Protein 2BJR (pdb70)

B-factor: mean 31.1, std 11.45, range [10.77, 83.29]

Foldseek 3Di:
DAAWDFAKAFFPAADDPAFDDDPPDDFFWWKADDPNRMTWDWGAALQGTWTWAADPQWTATDCVRGPGIITTTHDPDFCVVHLWDKDKDFPQCVVVCCVDWADDDVQKFKAWPQPPPPGIGIYIAGNPPQWTWGHDPTGIDIDHDPSSGGTTIIIDRDDGPQPDDPPVNVPDDDDDDDADFDWDKHKDWFFAFDDPPFDFAWDQNDFWQADPPDGRTWGDKWHHHPNDIWFTWDQDPRTTWTWTADPFWIDGPPSHMMITTGDDDPVRHFKDKGADFLVVQLVCVVQFWHFDWDDDPVAIKFWKWAQDPNITGITIDRSVQAKTWGHDDGTIDIDGDPNRRRMHMIMGGDPPDHYD/DADWDWAKFFAPAADDPAFDDDPPDDFHWWKADDPRDMTFDWGAALQGTWTWAADPFWIDTDCVPRNGIITTTHDDDFCVVHQWDKDWDFPQCPVVLVVDWDDDDVQWFKAWPQPPPPGIGIYIAGNPVQWTWGHDPTGIDIDHDPSSGGTTIITGRDAGDDPDPDDVNVVDDDDAAAFDFDKHKDWFFAFDCPVFAFAWDQNDFWQADPPDGRTWTDKWHHHPRDIWFTWDQDPRTIWTWTADPFFIDGPPSHMMITTGDDDPVRHFKDKGFDQLVVQLPLWDFDWDDDPVAIKGWKFFQDPNTTGITIARSVQQKTWTHDPGTIDIDGDPRSRRMHMTMHGDPPDDYD

InterPro domains:
  IPR021010 Cytosolic motility protein [PF12150] (8-166)
  IPR021010 Cytosolic motility protein [PF12150] (193-361)
  IPR021010 Cytosolic motility protein [PTHR31578] (1-367)

Solvent-accessible surface area: 33177 Å² total

Organism: Ascaris suum (NCBI:txid6253)

Secondary structure (DSSP, 8-state):
-PPPEEEEEETTSPPPSSBPPPTT----EEE--BTTB--EEEEEETTEEEEEEEETTEEE-SHHHH-SEEEEEE--S-HHHHS-EEEEE-GGGTTT---S----BTTEEEEEETT-TTS-EEEEEETTT-EEEEEETTEEEEEEGGGG---EEEEE-SS--TT--SHHHHTSPP---PPB-S-EEEEEETTSBPPSSSEE-BGGGS-----TT--S--EEEE-EETTEE--EEEEETTEEEEEEEETTEEE-SS--EEEEEEEPPTTTBSEEEEE--HHHHTTGGGSSEEE--B--TT--BEEEEEEETTEEEEEEEETTTTEEEEEETTEEEEEEGGGGTT--EEEEEPTT----/-PPPEEEEEETTSPPPSSBPPPTT----EEE--BTTB--EEEEEETTEEEEEEEETTEEE-SHHHH-SEEEEEE--S-HHHHS-EEEEE-GGGTTT---S----BTTEEEEEETT-TTS-EEEEEETTTTEEEEEETTEEEEE-GGGG---EEEEE-SS--TT--SHHHHTSPP---B-SPEEEEEETTSBP-TTS-B-BGGGS-----TTS-S--EEEE-EETTEE--EEEEETTEEEEEEEETTEEE-SS--EEEEEEPPPTTTBSEEEEE--HHHHT---EEP-B--TT--BEEEEEEETTEEEEEEEETTTTEEEEEETTEEEEEEGGGGGG--EEEEEPTT----

Structure (mmCIF, N/CA/C/O backbone):
data_2BJR
#
_entry.id   2BJR
#
_cell.length_a   87.513
_cell.length_b   52.954
_cell.length_c   95.542
_cell.angle_alpha   90.00
_cell.angle_beta   99.17
_cell.angle_gamma   90.00
#
_symmetry.space_group_name_H-M   'P 1 21 1'
#
loop_
_entity.id
_entity.type
_entity.pdbx_description
1 polymer MFP2B
2 non-polymer 'ZINC ION'
3 non-polymer 'SULFATE ION'
4 water water
#
loop_
_atom_site.group_PDB
_atom_site.id
_atom_site.type_symbol
_atom_site.label_atom_id
_atom_site.label_alt_id
_atom_site.label_comp_id
_atom_site.label_asym_id
_atom_site.label_entity_id
_atom_site.label_seq_id
_atom_site.pdbx_PDB_ins_code
_atom_site.Cartn_x
_atom_site.Cartn_y
_atom_site.Cartn_z
_atom_site.occupancy
_atom_site.B_iso_or_equiv
_atom_site.auth_seq_id
_atom_site.auth_comp_id
_atom_site.auth_asym_id
_atom_site.auth_atom_id
_atom_site.pdbx_PDB_model_num
ATOM 1 N N . ALA A 1 6 ? 2.223 50.762 39.201 1.00 39.07 6 ALA A N 1
ATOM 2 C CA . ALA A 1 6 ? 2.638 49.310 39.143 1.00 38.80 6 ALA A CA 1
ATOM 3 C C . ALA A 1 6 ? 1.637 48.432 38.366 1.00 37.95 6 ALA A C 1
ATOM 4 O O . ALA A 1 6 ? 0.436 48.530 38.593 1.00 38.16 6 ALA A O 1
ATOM 6 N N . LYS A 1 7 ? 2.129 47.624 37.423 1.00 37.45 7 LYS A N 1
ATOM 7 C CA . LYS A 1 7 ? 1.299 46.630 36.752 1.00 37.03 7 LYS A CA 1
ATOM 8 C C . LYS A 1 7 ? 0.868 45.582 37.772 1.00 35.14 7 LYS A C 1
ATOM 9 O O . LYS A 1 7 ? 1.457 45.445 38.844 1.00 34.56 7 LYS A O 1
ATOM 15 N N . GLU A 1 8 ? -0.186 44.867 37.440 1.00 33.17 8 GLU A N 1
ATOM 16 C CA . GLU A 1 8 ? -0.645 43.761 38.271 1.00 31.92 8 GLU A CA 1
ATOM 17 C C . GLU A 1 8 ? 0.244 42.571 37.973 1.00 28.48 8 GLU A C 1
ATOM 18 O O . GLU A 1 8 ? 0.819 42.468 36.887 1.00 26.73 8 GLU A O 1
ATOM 24 N N . ASP A 1 9 ? 0.245 41.609 38.888 1.00 25.77 9 ASP A N 1
ATOM 25 C CA . ASP A 1 9 ? 0.947 40.366 38.643 1.00 24.24 9 ASP A CA 1
ATOM 26 C C . ASP A 1 9 ? 0.455 39.672 37.405 1.00 23.60 9 ASP A C 1
ATOM 27 O O . ASP A 1 9 ? -0.743 39.679 37.098 1.00 24.31 9 ASP A O 1
ATOM 32 N N . THR A 1 10 ? 1.350 39.039 36.678 1.00 22.90 10 THR A N 1
ATOM 33 C CA . THR A 1 10 ? 0.972 38.225 35.549 1.00 23.21 10 THR A CA 1
ATOM 34 C C . THR A 1 10 ? 1.025 36.766 35.923 1.00 23.66 10 THR A C 1
ATOM 35 O O . THR A 1 10 ? 2.098 36.230 36.267 1.00 22.28 10 THR A O 1
ATOM 39 N N . TRP A 1 11 ? -0.127 36.134 35.782 1.00 21.46 11 TRP A N 1
ATOM 40 C CA . TRP A 1 11 ? -0.277 34.701 35.926 1.00 21.46 11 TRP A CA 1
ATOM 41 C C . TRP A 1 11 ? -0.429 34.161 34.529 1.00 21.82 11 TRP A C 1
ATOM 42 O O . TRP A 1 11 ? -1.505 34.236 33.902 1.00 23.52 11 TRP A O 1
ATOM 53 N N . ALA A 1 12 ? 0.663 33.628 34.008 1.00 21.09 12 ALA A N 1
ATOM 54 C CA . ALA A 1 12 ? 0.731 33.215 32.635 1.00 20.76 12 ALA A CA 1
ATOM 55 C C . ALA A 1 12 ? 0.069 31.908 32.353 1.00 21.63 12 ALA A C 1
ATOM 56 O O . ALA A 1 12 ? -0.004 31.031 33.200 1.00 20.67 12 ALA A O 1
ATOM 58 N N . PHE A 1 13 ? -0.353 31.752 31.110 1.00 21.93 13 PHE A N 1
ATOM 59 C CA . PHE A 1 13 ? -1.059 30.590 30.597 1.00 23.47 13 PHE A CA 1
ATOM 60 C C . PHE A 1 13 ? -0.189 29.371 30.707 1.00 23.99 13 PHE A C 1
ATOM 61 O O . PHE A 1 13 ? 0.956 29.341 30.186 1.00 25.35 13 PHE A O 1
ATOM 69 N N . GLY A 1 14 ? -0.739 28.330 31.314 1.00 23.51 14 GLY A N 1
ATOM 70 C CA . GLY A 1 14 ? 0.045 27.147 31.661 1.00 24.81 14 GLY A CA 1
ATOM 71 C C . GLY A 1 14 ? -0.597 25.843 31.296 1.00 23.95 14 GLY A C 1
ATOM 72 O O . GLY A 1 14 ? -1.122 25.164 32.147 1.00 24.32 14 GLY A O 1
ATOM 73 N N . PRO A 1 15 ? -0.610 25.491 30.032 1.00 25.00 15 PRO A N 1
ATOM 74 C CA . PRO A 1 15 ? -1.259 24.250 29.637 1.00 24.11 15 PRO A CA 1
ATOM 75 C C . PRO A 1 15 ? -0.488 23.044 30.194 1.00 24.02 15 PRO A C 1
ATOM 76 O O . PRO A 1 15 ? 0.729 22.900 29.974 1.00 20.99 15 PRO A O 1
ATOM 80 N N . ILE A 1 16 ? -1.192 22.242 30.994 1.00 22.97 16 ILE A N 1
ATOM 81 C CA . ILE A 1 16 ? -0.589 21.032 31.573 1.00 23.57 16 ILE A CA 1
ATOM 82 C C . ILE A 1 16 ? -0.127 20.117 30.484 1.00 23.25 16 ILE A C 1
ATOM 83 O O . ILE A 1 16 ? -0.809 19.923 29.473 1.00 23.06 16 ILE A O 1
ATOM 88 N N . GLY A 1 17 ? 1.082 19.586 30.616 1.00 21.42 17 GLY A N 1
ATOM 89 C CA . GLY A 1 17 ? 1.631 18.730 29.594 1.00 21.06 17 GLY A CA 1
ATOM 90 C C . GLY A 1 17 ? 2.284 19.430 28.399 1.00 20.17 17 GLY A C 1
ATOM 91 O O . GLY A 1 17 ? 2.695 18.777 27.487 1.00 20.31 17 GLY A O 1
ATOM 92 N N . SER A 1 18 ? 2.366 20.748 28.429 1.00 20.30 18 SER A N 1
ATOM 93 C CA . SER A 1 18 ? 3.099 21.532 27.451 1.00 20.51 18 SER A CA 1
ATOM 94 C C . SER A 1 18 ? 4.239 22.315 28.162 1.00 19.32 18 SER A C 1
ATOM 95 O O . SER A 1 18 ? 4.257 22.437 29.366 1.00 17.31 18 SER A O 1
ATOM 98 N N . PRO A 1 19 ? 5.194 22.832 27.419 1.00 21.36 19 PRO A N 1
ATOM 99 C CA . PRO A 1 19 ? 6.277 23.612 28.047 1.00 20.55 19 PRO A CA 1
ATOM 100 C C . PRO A 1 19 ? 5.836 24.829 28.800 1.00 21.18 19 PRO A C 1
ATOM 101 O O . PRO A 1 19 ? 4.742 25.370 28.579 1.00 19.90 19 PRO A O 1
ATOM 105 N N . PHE A 1 20 ? 6.689 25.271 29.743 1.00 19.82 20 PHE A N 1
ATOM 106 C CA . PHE A 1 20 ? 6.394 26.421 30.546 1.00 19.28 20 PHE A CA 1
ATOM 107 C C . PHE A 1 20 ? 6.321 27.670 29.722 1.00 20.69 20 PHE A C 1
ATOM 108 O O . PHE A 1 20 ? 6.997 27.784 28.711 1.00 20.71 20 PHE A O 1
ATOM 116 N N . PRO A 1 21 ? 5.525 28.624 30.189 1.00 20.10 21 PRO A N 1
ATOM 117 C CA . PRO A 1 21 ? 5.540 29.975 29.614 1.00 20.62 21 PRO A CA 1
ATOM 118 C C . PRO A 1 21 ? 6.880 30.686 29.862 1.00 20.50 21 PRO A C 1
ATOM 119 O O . PRO A 1 21 ? 7.695 30.247 30.692 1.00 18.31 21 PRO A O 1
ATOM 123 N N . ASP A 1 22 ? 7.074 31.813 29.183 1.00 20.01 22 ASP A N 1
ATOM 124 C CA . ASP A 1 22 ? 8.262 32.618 29.423 1.00 21.01 22 ASP A CA 1
ATOM 125 C C . ASP A 1 22 ? 8.406 33.045 30.846 1.00 19.80 22 ASP A C 1
ATOM 126 O O . ASP A 1 22 ? 7.430 33.366 31.536 1.00 19.52 22 ASP A O 1
ATOM 131 N N . ASN A 1 23 ? 9.649 33.089 31.290 1.00 19.81 23 ASN A N 1
ATOM 132 C CA . ASN A 1 23 ? 9.987 33.687 32.575 1.00 19.81 23 ASN A CA 1
ATOM 133 C C . ASN A 1 23 ? 9.150 33.291 33.824 1.00 20.00 23 ASN A C 1
ATOM 134 O O . ASN A 1 23 ? 8.686 34.146 34.576 1.00 19.62 23 ASN A O 1
ATOM 139 N N . PRO A 1 24 ? 9.000 32.002 34.073 1.00 18.68 24 PRO A N 1
ATOM 14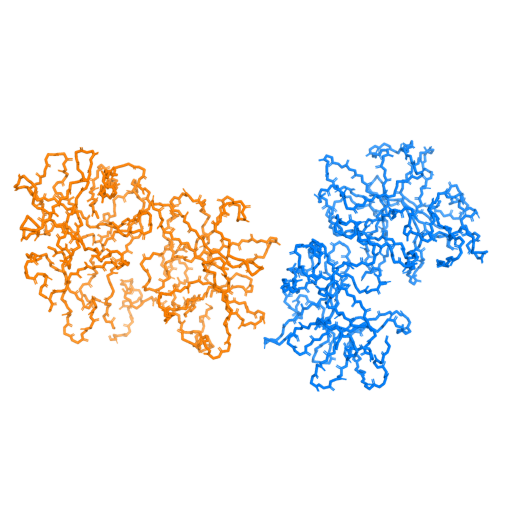0 C CA . PRO A 1 24 ? 8.213 31.560 35.233 1.00 19.37 24 PRO A CA 1
ATOM 141 C C . PRO A 1 24 ? 8.944 31.844 36.555 1.00 19.71 24 PRO A C 1
ATOM 142 O O . PRO A 1 24 ? 10.193 31.929 36.568 1.00 20.97 24 PRO A O 1
ATOM 146 N N . VAL A 1 25 ? 8.222 32.056 37.638 1.00 17.62 25 VAL A N 1
ATOM 147 C CA . VAL A 1 25 ? 8.852 32.418 38.879 1.00 17.44 25 VAL A CA 1
ATOM 148 C C . VAL A 1 25 ? 9.071 31.139 39.687 1.00 17.02 25 VAL A C 1
ATOM 149 O O . VAL A 1 25 ? 8.118 30.424 40.005 1.00 16.23 25 VAL A O 1
ATOM 153 N N . LYS A 1 26 ? 10.336 30.850 40.007 1.00 15.63 26 LYS A N 1
ATOM 154 C CA . LYS A 1 26 ? 10.653 29.723 40.898 1.00 16.55 26 LYS A CA 1
ATOM 155 C C . LYS A 1 26 ? 10.392 29.963 42.350 1.00 15.32 26 LYS A C 1
ATOM 156 O O . LYS A 1 26 ? 10.556 31.063 42.834 1.00 15.45 26 LYS A O 1
ATOM 162 N N . ALA A 1 27 ? 9.965 28.932 43.088 1.00 15.63 27 ALA A N 1
ATOM 163 C CA . ALA A 1 27 ? 10.063 28.975 44.545 1.00 14.96 27 ALA A CA 1
ATOM 164 C C . ALA A 1 27 ? 11.510 29.227 44.940 1.00 16.82 27 ALA A C 1
ATOM 165 O O . ALA A 1 27 ? 12.397 28.594 44.383 1.00 15.49 27 ALA A O 1
ATOM 167 N N . LEU A 1 28 ? 11.732 30.172 45.880 1.00 16.27 28 LEU A N 1
ATOM 168 C CA . LEU A 1 28 ? 13.108 30.671 46.146 1.00 17.74 28 LEU A CA 1
ATOM 169 C C . LEU A 1 28 ? 14.009 29.527 46.493 1.00 17.06 28 LEU A C 1
ATOM 170 O O . LEU A 1 28 ? 13.694 28.757 47.385 1.00 16.81 28 LEU A O 1
ATOM 175 N N . GLY A 1 29 ? 15.137 29.427 45.824 1.00 18.12 29 GLY A N 1
ATOM 176 C CA . GLY A 1 29 ? 16.122 28.413 46.177 1.00 19.15 29 GLY A CA 1
ATOM 177 C C . GLY A 1 29 ? 15.871 27.017 45.635 1.00 19.18 29 GLY A C 1
ATOM 178 O O . GLY A 1 29 ? 16.716 26.111 45.827 1.00 21.35 29 GLY A O 1
ATOM 179 N N . GLN A 1 30 ? 14.769 26.803 44.920 1.00 17.23 30 GLN A N 1
ATOM 180 C CA . GLN A 1 30 ? 14.404 25.460 44.504 1.00 16.32 30 GLN A CA 1
ATOM 181 C C . GLN A 1 30 ? 14.735 25.238 43.048 1.00 16.26 30 GLN A C 1
ATOM 182 O O . GLN A 1 30 ? 14.553 26.132 42.218 1.00 15.70 30 GLN A O 1
ATOM 188 N N . GLN A 1 31 ? 15.169 24.020 42.719 1.00 15.48 31 GLN A N 1
ATOM 189 C CA . GLN A 1 31 ? 15.647 23.741 41.374 1.00 16.05 31 GLN A CA 1
ATOM 190 C C . GLN A 1 31 ? 14.536 23.606 40.352 1.00 16.17 31 GLN A C 1
ATOM 191 O O . GLN A 1 31 ? 14.710 23.997 39.210 1.00 16.15 31 GLN A O 1
ATOM 197 N N . ASN A 1 32 ? 13.390 23.037 40.772 1.00 15.52 32 ASN A N 1
ATOM 198 C CA . ASN A 1 32 ? 12.378 22.635 39.825 1.00 14.67 32 ASN A CA 1
ATOM 199 C C . ASN A 1 32 ? 11.014 22.716 40.450 1.00 14.18 32 ASN A C 1
ATOM 200 O O . ASN A 1 32 ? 10.303 21.714 40.549 1.00 14.03 32 ASN A O 1
ATOM 213 N N . TYR A 1 34 ? 7.855 25.789 40.762 1.00 14.08 34 TYR A N 1
ATOM 214 C CA . TYR A 1 34 ? 7.407 27.094 40.286 1.00 13.13 34 TYR A CA 1
ATOM 215 C C . TYR A 1 34 ? 6.043 27.437 40.901 1.00 13.92 34 TYR A C 1
ATOM 216 O O . TYR A 1 34 ? 5.241 26.548 41.155 1.00 15.04 34 TYR A O 1
ATOM 225 N N . VAL A 1 35 ? 5.809 28.735 41.083 1.00 14.50 35 VAL A N 1
ATOM 226 C CA . VAL A 1 35 ? 4.598 29.247 41.693 1.00 15.00 35 VAL A CA 1
ATOM 227 C C . VAL A 1 35 ? 3.451 29.094 40.695 1.00 15.78 35 VAL A C 1
ATOM 228 O O . VAL A 1 35 ? 3.493 29.640 39.569 1.00 16.15 35 VAL A O 1
ATOM 232 N N . ALA A 1 36 ? 2.387 28.423 41.138 1.00 16.28 36 ALA A N 1
ATOM 233 C CA . ALA A 1 36 ? 1.262 28.083 40.279 1.00 15.61 36 ALA A CA 1
ATOM 234 C C . ALA A 1 36 ? -0.057 28.401 40.922 1.00 15.29 36 ALA A C 1
ATOM 235 O O . ALA A 1 36 ? -0.170 28.581 42.134 1.00 15.90 36 ALA A O 1
ATOM 237 N N . LEU A 1 37 ? -1.040 28.526 40.053 1.00 16.49 37 LEU A N 1
ATOM 238 C CA . LEU A 1 37 ? -2.390 28.993 40.421 1.00 16.66 37 LEU A CA 1
ATOM 239 C C . LEU A 1 37 ? -3.465 28.214 39.672 1.00 16.79 37 LEU A C 1
ATOM 240 O O . LEU A 1 37 ? -3.378 27.968 38.466 1.00 16.36 37 LEU A O 1
ATOM 245 N N . TRP A 1 38 ? -4.525 27.860 40.397 1.00 18.71 38 TRP A N 1
ATOM 246 C CA . TRP A 1 38 ? -5.680 27.165 39.810 1.00 19.64 38 TRP A CA 1
ATOM 247 C C . TRP A 1 38 ? -6.957 27.720 40.445 1.00 19.52 38 TRP A C 1
ATOM 248 O O . TRP A 1 38 ? -6.917 28.394 41.482 1.00 18.65 38 TRP A O 1
ATOM 259 N N . TYR A 1 39 ? -8.070 27.457 39.776 1.00 20.09 39 TYR A N 1
ATOM 260 C CA . TYR A 1 39 ? -9.381 27.938 40.232 1.00 21.46 39 TYR A CA 1
ATOM 261 C C . TYR A 1 39 ? -10.349 26.789 40.238 1.00 22.03 39 TYR A C 1
ATOM 262 O O . TYR A 1 39 ? -10.318 25.931 39.352 1.00 22.74 39 TYR A O 1
ATOM 271 N N . LYS A 1 40 ? -11.194 26.761 41.246 1.00 24.15 40 LYS A N 1
ATOM 272 C CA . LYS A 1 40 ? -12.295 25.829 41.295 1.00 25.40 40 LYS A CA 1
ATOM 273 C C . LYS A 1 40 ? -13.530 26.644 41.647 1.00 25.53 40 LYS A C 1
ATOM 274 O O . LYS A 1 40 ? -13.561 27.254 42.701 1.00 24.35 40 LYS A O 1
ATOM 280 N N . ASN A 1 41 ? -14.501 26.689 40.727 1.00 27.31 41 ASN A N 1
ATOM 281 C CA . ASN A 1 41 ? -15.767 27.399 40.946 1.00 27.88 41 ASN A CA 1
ATOM 282 C C . ASN A 1 41 ? -15.506 28.877 41.309 1.00 27.27 41 ASN A C 1
ATOM 283 O O . ASN A 1 41 ? -16.059 29.379 42.252 1.00 27.44 41 ASN A O 1
ATOM 288 N N . GLY A 1 42 ? -14.608 29.541 40.577 1.00 26.34 42 GLY A N 1
ATOM 289 C CA . GLY A 1 42 ? -14.269 30.937 40.793 1.00 25.33 42 GLY A CA 1
ATOM 290 C C . GLY A 1 42 ? -13.360 31.209 41.978 1.00 24.86 42 GLY A C 1
ATOM 291 O O . GLY A 1 42 ? -13.055 32.373 42.236 1.00 25.04 42 GLY A O 1
ATOM 292 N N . ARG A 1 43 ? -12.936 30.184 42.729 1.00 22.72 43 ARG A N 1
ATOM 293 C CA . ARG A 1 43 ? -12.131 30.425 43.918 1.00 23.05 43 ARG A CA 1
ATOM 294 C C . ARG A 1 43 ? -10.648 30.068 43.598 1.00 21.03 43 ARG A C 1
ATOM 295 O O . ARG A 1 43 ? -10.366 28.950 43.195 1.00 20.64 43 ARG A O 1
ATOM 303 N N . PRO A 1 44 ? -9.740 31.018 43.769 1.00 19.32 44 PRO A N 1
ATOM 304 C CA . PRO A 1 44 ? -8.317 30.788 43.475 1.00 19.17 44 PRO A CA 1
ATOM 305 C C . PRO A 1 44 ? -7.657 29.988 44.591 1.00 17.93 44 PRO A C 1
ATOM 306 O O . PRO A 1 44 ? -7.937 30.190 45.776 1.00 18.13 44 PRO A O 1
ATOM 318 N N . HIS A 1 46 ? -3.404 28.597 45.372 1.00 16.86 46 HIS A N 1
ATOM 319 C CA . HIS A 1 46 ? -2.034 28.425 44.869 1.00 15.94 46 HIS A CA 1
ATOM 320 C C . HIS A 1 46 ? -1.497 27.011 45.106 1.00 16.72 46 HIS A C 1
ATOM 321 O O . HIS A 1 46 ? -2.004 26.292 45.977 1.00 16.63 46 HIS A O 1
ATOM 328 N N . GLY A 1 47 ? -0.480 26.638 44.325 1.00 15.14 47 GLY A N 1
ATOM 329 C CA . GLY A 1 47 ? 0.105 25.321 44.332 1.00 15.70 47 GLY A CA 1
ATOM 330 C C . GLY A 1 47 ? 1.448 25.446 43.636 1.00 15.54 47 GLY A C 1
ATOM 331 O O . GLY A 1 47 ? 2.056 26.542 43.602 1.00 15.39 47 GLY A O 1
ATOM 332 N N . ARG A 1 48 ? 1.879 24.348 43.056 1.00 15.92 48 ARG A N 1
ATOM 333 C CA . ARG A 1 48 ? 3.200 24.248 42.505 1.00 17.40 48 ARG A CA 1
ATOM 334 C C . ARG A 1 48 ? 3.205 23.519 41.185 1.00 17.45 48 ARG A C 1
ATOM 335 O O . ARG A 1 48 ? 2.413 22.592 40.951 1.00 17.75 48 ARG A O 1
ATOM 343 N N . ALA A 1 49 ? 4.106 23.939 40.299 1.00 16.85 49 ALA A N 1
ATOM 344 C CA . ALA A 1 49 ? 4.351 23.278 39.061 1.00 16.28 49 ALA A CA 1
ATOM 345 C C . ALA A 1 49 ? 5.825 22.883 38.989 1.00 17.15 49 ALA A C 1
ATOM 346 O O . ALA A 1 49 ? 6.660 23.431 39.748 1.00 16.85 49 ALA A O 1
ATOM 348 N N . TRP A 1 50 ? 6.114 21.922 38.126 1.00 15.89 50 TRP A N 1
ATOM 349 C CA . TRP A 1 50 ? 7.496 21.463 37.902 1.00 16.01 50 TRP A CA 1
ATOM 350 C C . TRP A 1 50 ? 7.656 20.898 36.527 1.00 15.74 50 TRP A C 1
ATOM 351 O O . TRP A 1 50 ? 6.682 20.602 35.841 1.00 15.86 50 TRP A O 1
ATOM 362 N N . ASN A 1 51 ? 8.902 20.845 36.079 1.00 14.47 51 ASN A N 1
ATOM 363 C CA . ASN A 1 51 ? 9.265 20.285 34.821 1.00 15.02 51 ASN A CA 1
ATOM 364 C C . ASN A 1 51 ? 9.426 18.757 34.898 1.00 15.20 51 ASN A C 1
ATOM 365 O O . ASN A 1 51 ? 10.217 18.259 35.704 1.00 14.57 51 ASN A O 1
ATOM 370 N N . ASN A 1 52 ? 8.694 18.040 34.055 1.00 16.25 52 ASN A N 1
ATOM 371 C CA . ASN A 1 52 ? 8.974 16.614 33.774 1.00 18.23 52 ASN A CA 1
ATOM 372 C C . ASN A 1 52 ? 8.968 16.382 32.272 1.00 18.50 52 ASN A C 1
ATOM 373 O O . ASN A 1 52 ? 7.973 16.614 31.585 1.00 18.48 52 ASN A O 1
ATOM 378 N N . GLY A 1 53 ? 10.101 15.982 31.731 1.00 18.49 53 GLY A N 1
ATOM 379 C CA . GLY A 1 53 ? 10.238 15.804 30.299 1.00 19.35 53 GLY A CA 1
ATOM 380 C C . GLY A 1 53 ? 10.051 17.049 29.463 1.00 19.49 53 GLY A C 1
ATOM 381 O O . GLY A 1 53 ? 9.639 16.959 28.308 1.00 18.40 53 GLY A O 1
ATOM 382 N N . GLY A 1 54 ? 10.286 18.235 30.033 1.00 18.81 54 GLY A N 1
ATOM 383 C CA . GLY A 1 54 ? 10.136 19.455 29.286 1.00 18.66 54 GLY A CA 1
ATOM 384 C C . GLY A 1 54 ? 8.782 20.122 29.334 1.00 18.19 54 GLY A C 1
ATOM 385 O O . GLY A 1 54 ? 8.609 21.183 28.733 1.00 17.48 54 GLY A O 1
ATOM 386 N N . VAL A 1 55 ? 7.859 19.545 30.088 1.00 18.06 55 VAL A N 1
ATOM 387 C CA . VAL A 1 55 ? 6.505 20.081 30.207 1.00 17.91 55 VAL A CA 1
ATOM 388 C C . VAL A 1 55 ? 6.024 20.193 31.624 1.00 17.39 55 VAL A C 1
ATOM 389 O O . VAL A 1 55 ? 6.613 19.618 32.547 1.00 16.19 55 VAL A O 1
ATOM 393 N N . ILE A 1 56 ? 4.943 20.963 31.791 1.00 18.01 56 ILE A N 1
ATOM 394 C CA . ILE A 1 56 ? 4.340 21.260 33.078 1.00 18.37 56 ILE A CA 1
ATOM 395 C C . ILE A 1 56 ? 3.655 20.026 33.677 1.00 19.76 56 ILE A C 1
ATOM 396 O O . ILE A 1 56 ? 2.797 19.390 33.034 1.00 19.10 56 ILE A O 1
ATOM 401 N N . GLU A 1 57 ? 4.032 19.710 34.917 1.00 18.44 57 GLU A N 1
ATOM 402 C CA . GLU A 1 57 ? 3.224 18.912 35.826 1.00 17.64 57 GLU A CA 1
ATOM 403 C C . GLU A 1 57 ? 2.944 19.823 37.000 1.00 19.01 57 GLU A C 1
ATOM 404 O O . GLU A 1 57 ? 3.617 20.851 37.190 1.00 17.21 57 GLU A O 1
ATOM 410 N N . CYS A 1 58 ? 1.918 19.530 37.785 1.00 17.95 58 CYS A N 1
ATOM 411 C CA . CYS A 1 58 ? 1.554 20.390 38.873 1.00 17.83 58 CYS A CA 1
ATOM 412 C C . CYS A 1 58 ? 0.746 19.663 39.950 1.00 18.04 58 CYS A C 1
ATOM 413 O O . CYS A 1 58 ? 0.277 18.536 39.747 1.00 18.51 58 CYS A O 1
ATOM 416 N N . SER A 1 59 ? 0.635 20.308 41.096 1.00 18.58 59 SER A N 1
ATOM 417 C CA . SER A 1 59 ? -0.012 19.772 42.291 1.00 17.93 59 SER A CA 1
ATOM 418 C C . SER A 1 59 ? -0.696 20.858 43.084 1.00 17.76 59 SER A C 1
ATOM 419 O O . SER A 1 59 ? -0.087 21.893 43.385 1.00 16.97 59 SER A O 1
ATOM 422 N N . PHE A 1 60 ? -1.972 20.642 43.440 1.00 17.16 60 PHE A N 1
ATOM 423 C CA . PHE A 1 60 ? -2.748 21.593 44.217 1.00 18.12 60 PHE A CA 1
ATOM 424 C C . PHE A 1 60 ? -3.512 20.794 45.297 1.00 17.69 60 PHE A C 1
ATOM 425 O O . PHE A 1 60 ? -3.917 19.668 45.026 1.00 17.71 60 PHE A O 1
ATOM 433 N N . PRO A 1 61 ? -3.643 21.346 46.489 1.00 19.70 61 PRO A N 1
ATOM 434 C CA . PRO A 1 61 ? -4.470 20.770 47.544 1.00 20.54 61 PRO A CA 1
ATOM 435 C C . PRO A 1 61 ? -5.934 21.217 47.461 1.00 21.92 61 PRO A C 1
ATOM 436 O O . PRO A 1 61 ? -6.249 22.396 47.469 1.00 23.11 61 PRO A O 1
ATOM 440 N N . TYR A 1 62 ? -6.820 20.258 47.359 1.00 23.90 62 TYR A N 1
ATOM 441 C CA . TYR A 1 62 ? -8.259 20.538 47.293 1.00 24.18 62 TYR A CA 1
ATOM 442 C C . TYR A 1 62 ? -9.051 19.321 47.755 1.00 25.35 62 TYR A C 1
ATOM 443 O O . TYR A 1 62 ? -8.729 18.214 47.361 1.00 25.24 62 TYR A O 1
ATOM 452 N N . ASN A 1 63 ? -10.156 19.544 48.475 1.00 26.74 63 ASN A N 1
ATOM 453 C CA . ASN A 1 63 ? -11.042 18.435 48.885 1.00 27.29 63 ASN A CA 1
ATOM 454 C C . ASN A 1 63 ? -10.140 17.413 49.606 1.00 28.47 63 ASN A C 1
ATOM 455 O O . ASN A 1 63 ? -10.290 16.187 49.382 1.00 27.85 63 ASN A O 1
ATOM 460 N N . LYS A 1 64 ? -9.201 17.925 50.437 1.00 27.54 64 LYS A N 1
ATOM 461 C CA . LYS A 1 64 ? -8.232 17.104 51.160 1.00 27.75 64 LYS A CA 1
ATOM 462 C C . LYS A 1 64 ? -7.464 16.074 50.271 1.00 26.37 64 LYS A C 1
ATOM 463 O O . LYS A 1 64 ? -6.980 15.054 50.747 1.00 26.24 64 LYS A O 1
ATOM 469 N N . SER A 1 65 ? -7.327 16.364 48.994 1.00 23.75 65 SER A N 1
ATOM 470 C CA . SER A 1 65 ? -6.677 15.455 48.086 1.00 23.47 65 SER A CA 1
ATOM 471 C C . SER A 1 65 ? -5.621 16.217 47.339 1.00 21.43 65 SER A C 1
ATOM 472 O O . SER A 1 65 ? -5.666 17.445 47.280 1.00 20.48 65 SER A O 1
ATOM 475 N N . GLU A 1 66 ? -4.674 15.495 46.776 1.00 21.09 66 GLU A N 1
ATOM 476 C CA . GLU A 1 66 ? -3.724 16.123 45.873 1.00 21.07 66 GLU A CA 1
ATOM 477 C C . GLU A 1 66 ? -4.249 16.022 44.450 1.00 20.32 66 GLU A C 1
ATOM 478 O O . GLU A 1 66 ? -4.469 14.916 43.936 1.00 21.27 66 GLU A O 1
ATOM 484 N N . LEU A 1 67 ? -4.482 17.151 43.798 1.00 19.15 67 LEU A N 1
ATOM 485 C CA . LEU A 1 67 ? -4.935 17.143 42.411 1.00 20.80 67 LEU A CA 1
ATOM 486 C C . LEU A 1 67 ? -3.750 17.452 41.508 1.00 21.76 67 LEU A C 1
ATOM 487 O O . LEU A 1 67 ? -3.083 18.487 41.682 1.00 20.95 67 LEU A O 1
ATOM 492 N N . THR A 1 68 ? -3.511 16.580 40.550 1.00 22.03 68 THR A N 1
ATOM 493 C CA . THR A 1 68 ? -2.388 16.690 39.638 1.00 23.80 68 THR A CA 1
ATOM 494 C C . THR A 1 68 ? -2.798 16.481 38.221 1.00 26.83 68 THR A C 1
ATOM 495 O O . THR A 1 68 ? -2.150 16.981 37.322 1.00 27.15 68 THR A O 1
ATOM 499 N N . GLY A 1 69 ? -3.825 15.684 37.975 1.00 29.20 69 GLY A N 1
ATOM 500 C CA . GLY A 1 69 ? -4.159 15.438 36.574 1.00 33.18 69 GLY A CA 1
ATOM 501 C C . GLY A 1 69 ? -4.763 16.613 35.788 1.00 35.07 69 GLY A C 1
ATOM 502 O O . GLY A 1 69 ? -5.454 17.446 36.351 1.00 35.84 69 GLY A O 1
ATOM 503 N N . VAL A 1 70 ? -4.542 16.641 34.474 1.00 37.41 70 VAL A N 1
ATOM 504 C CA . VAL A 1 70 ? -5.520 17.241 33.544 1.00 39.00 70 VAL A CA 1
ATOM 505 C C . VAL A 1 70 ? -6.942 16.774 33.881 1.00 40.26 70 VAL A C 1
ATOM 506 O O . VAL A 1 70 ? -7.870 17.547 33.824 1.00 40.83 70 VAL A O 1
ATOM 510 N N . LYS A 1 71 ? -7.128 15.520 34.271 1.00 42.10 71 LYS A N 1
ATOM 511 C CA . LYS A 1 71 ? -8.477 15.096 34.694 1.00 43.30 71 LYS A CA 1
ATOM 512 C C . LYS A 1 71 ? -8.957 15.672 36.048 1.00 42.79 71 LYS A C 1
ATOM 513 O O . LYS A 1 71 ? -10.143 15.965 36.212 1.00 44.00 71 LYS A O 1
ATOM 519 N N . ASP A 1 72 ? -8.042 15.851 37.005 1.00 40.55 72 ASP A N 1
ATOM 520 C CA . ASP A 1 72 ? -8.367 16.591 38.216 1.00 37.99 72 ASP A CA 1
ATOM 521 C C . ASP A 1 72 ? -8.579 18.095 37.907 1.00 34.92 72 ASP A C 1
ATOM 522 O O . ASP A 1 72 ? -9.531 18.720 38.358 1.00 33.93 72 ASP A O 1
ATOM 527 N N . LEU A 1 73 ? -7.682 18.673 37.117 1.00 31.71 73 LEU A N 1
ATOM 528 C CA . LEU A 1 73 ? -7.534 20.141 37.078 1.00 28.85 73 LEU A CA 1
ATOM 529 C C . LEU A 1 73 ? -8.100 20.804 35.837 1.00 28.06 73 LEU A C 1
ATOM 530 O O . LEU A 1 73 ? -8.242 22.030 35.773 1.00 27.67 73 LEU A O 1
ATOM 535 N N . GLY A 1 74 ? -8.412 20.010 34.833 1.00 28.73 74 GLY A N 1
ATOM 536 C CA . GLY A 1 74 ? -8.681 20.554 33.528 1.00 29.66 74 GLY A CA 1
ATOM 537 C C . GLY A 1 74 ? -7.376 20.762 32.800 1.00 29.97 74 GLY A C 1
ATOM 538 O O . GLY A 1 74 ? -6.296 20.421 33.313 1.00 30.36 74 GLY A O 1
ATOM 539 N N . GLY A 1 75 ? -7.458 21.330 31.608 1.00 29.84 75 GLY A N 1
ATOM 540 C CA . GLY A 1 75 ? -6.309 21.348 30.712 1.00 29.81 75 GLY A CA 1
ATOM 541 C C . GLY A 1 75 ? -5.209 22.363 31.048 1.00 29.75 75 GLY A C 1
ATOM 542 O O . GLY A 1 75 ? -4.093 22.217 30.541 1.00 30.54 75 GLY A O 1
ATOM 543 N N . GLN A 1 76 ? -5.528 23.370 31.863 1.00 28.64 76 GLN A N 1
ATOM 544 C CA . GLN A 1 76 ? -4.601 24.465 32.119 1.00 29.00 76 GLN A CA 1
ATOM 545 C C . GLN A 1 76 ? -4.664 25.046 33.532 1.00 26.23 76 GLN A C 1
ATOM 546 O O . GLN A 1 76 ? -5.730 25.092 34.207 1.00 25.56 76 GLN A O 1
ATOM 552 N N . ILE A 1 77 ? -3.467 25.455 33.985 1.00 23.02 77 ILE A N 1
ATOM 553 C CA . ILE A 1 77 ? -3.289 26.227 35.181 1.00 21.33 77 ILE A CA 1
ATOM 554 C C . ILE A 1 77 ? -2.597 27.517 34.793 1.00 20.53 77 ILE A C 1
ATOM 555 O O . ILE A 1 77 ? -2.411 27.780 33.606 1.00 21.12 77 ILE A O 1
ATOM 560 N N . GLN A 1 78 ? -2.256 28.316 35.777 1.00 18.67 78 GLN A N 1
ATOM 561 C CA . GLN A 1 78 ? -1.420 29.500 35.528 1.00 19.36 78 GLN A CA 1
ATOM 562 C C . GLN A 1 78 ? -0.122 29.391 36.323 1.00 18.99 78 GLN A C 1
ATOM 563 O O . GLN A 1 78 ? -0.136 28.804 37.418 1.00 18.22 78 GLN A O 1
ATOM 569 N N . VAL A 1 79 ? 0.951 29.937 35.744 1.00 17.36 79 VAL A N 1
ATOM 570 C CA . VAL A 1 79 ? 2.283 30.006 36.378 1.00 17.93 79 VAL A CA 1
ATOM 571 C C . VAL A 1 79 ? 2.690 31.446 36.488 1.00 17.16 79 VAL A C 1
ATOM 572 O O . VAL A 1 79 ? 2.550 32.256 35.524 1.00 18.77 79 VAL A O 1
ATOM 576 N N . LEU A 1 80 ? 3.055 31.834 37.685 1.00 16.86 80 LEU A N 1
ATOM 577 C CA . LEU A 1 80 ? 3.502 33.195 37.926 1.00 17.72 80 LEU A CA 1
ATOM 578 C C . LEU A 1 80 ? 4.663 33.515 36.983 1.00 17.90 80 LEU A C 1
ATOM 579 O O . LEU A 1 80 ? 5.567 32.686 36.776 1.00 16.70 80 LEU A O 1
ATOM 584 N N . GLN A 1 81 ? 4.594 34.710 36.389 1.00 18.91 81 GLN A N 1
ATOM 585 C CA . GLN A 1 81 ? 5.577 35.159 35.403 1.00 19.27 81 GLN A CA 1
ATOM 586 C C . GLN A 1 81 ? 6.149 36.472 35.837 1.00 19.77 81 GLN A C 1
ATOM 587 O O . GLN A 1 81 ? 5.468 37.327 36.354 1.00 20.44 81 GLN A O 1
ATOM 593 N N . TYR A 1 82 ? 7.461 36.635 35.616 1.00 21.23 82 TYR A N 1
ATOM 594 C CA . TYR A 1 82 ? 8.108 37.893 35.842 1.00 22.58 82 TYR A CA 1
ATOM 595 C C . TYR A 1 82 ? 8.989 38.161 34.601 1.00 24.02 82 TYR A C 1
ATOM 596 O O . TYR A 1 82 ? 10.147 37.761 34.551 1.00 22.65 82 TYR A O 1
ATOM 605 N N . LYS A 1 83 ? 8.364 38.791 33.590 1.00 25.44 83 LYS A N 1
ATOM 606 C CA . LYS A 1 83 ? 8.948 39.083 32.282 1.00 27.52 83 LYS A CA 1
ATOM 607 C C . LYS A 1 83 ? 9.148 40.593 32.248 1.00 29.10 83 LYS A C 1
ATOM 608 O O . LYS A 1 83 ? 8.182 41.343 32.326 1.00 30.42 83 LYS A O 1
ATOM 614 N N . GLY A 1 84 ? 10.386 41.032 32.099 1.00 30.70 84 GLY A N 1
ATOM 615 C CA . GLY A 1 84 ? 10.710 42.441 32.107 1.00 31.42 84 GLY A CA 1
ATOM 616 C C . GLY A 1 84 ? 11.386 42.732 33.420 1.00 32.09 84 GLY A C 1
ATOM 617 O O . GLY A 1 84 ? 11.905 41.820 34.070 1.00 32.67 84 GLY A O 1
ATOM 618 N N . ASN A 1 85 ? 11.419 44.000 33.800 1.00 32.14 85 ASN A N 1
ATOM 619 C CA . ASN A 1 85 ? 12.008 44.390 35.062 1.00 32.77 85 ASN A CA 1
ATOM 620 C C . ASN A 1 85 ? 11.239 45.529 35.701 1.00 32.65 85 ASN A C 1
ATOM 621 O O . ASN A 1 85 ? 10.187 45.956 35.191 1.00 33.58 85 ASN A O 1
ATOM 626 N N . HIS A 1 86 ? 11.724 46.009 36.832 1.00 33.17 86 HIS A N 1
ATOM 627 C CA . HIS A 1 86 ? 10.959 46.986 37.592 1.00 34.02 86 HIS A CA 1
ATOM 628 C C . HIS A 1 86 ? 10.717 48.322 36.851 1.00 35.37 86 HIS A C 1
ATOM 629 O O . HIS A 1 86 ? 9.797 49.035 37.187 1.00 35.60 86 HIS A O 1
ATOM 636 N N . LEU A 1 87 ? 11.531 48.647 35.853 1.00 37.16 87 LEU A N 1
ATOM 637 C CA . LEU A 1 87 ? 11.291 49.861 35.064 1.00 38.60 87 LEU A CA 1
ATOM 638 C C . LEU A 1 87 ? 9.992 49.797 34.266 1.00 38.98 87 LEU A C 1
ATOM 639 O O . LEU A 1 87 ? 9.267 50.783 34.219 1.00 40.61 87 LEU A O 1
ATOM 644 N N . SER A 1 88 ? 9.728 48.658 33.625 1.00 38.35 88 SER A N 1
ATOM 645 C CA . SER A 1 88 ? 8.496 48.462 32.841 1.00 38.41 88 SER A CA 1
ATOM 646 C C . SER A 1 88 ? 7.323 47.941 33.672 1.00 37.88 88 SER A C 1
ATOM 647 O O . SER A 1 88 ? 6.162 48.165 33.297 1.00 40.01 88 SER A O 1
ATOM 650 N N . LEU A 1 89 ? 7.603 47.284 34.801 1.00 35.24 89 LEU A N 1
ATOM 651 C CA . LEU A 1 89 ? 6.549 46.660 35.614 1.00 33.88 89 LEU A CA 1
ATOM 652 C C . LEU A 1 89 ? 6.124 47.452 36.851 1.00 31.41 89 LEU A C 1
ATOM 653 O O . LEU A 1 89 ? 4.974 47.369 37.299 1.00 31.60 89 LEU A O 1
ATOM 658 N N . GLY A 1 90 ? 7.034 48.206 37.431 1.00 28.86 90 GLY A N 1
ATOM 659 C CA . GLY A 1 90 ? 6.725 48.923 38.662 1.00 27.21 90 GLY A CA 1
ATOM 660 C C . GLY A 1 90 ? 6.900 48.127 39.943 1.00 25.96 90 GLY A C 1
ATOM 661 O O . GLY A 1 90 ? 6.649 48.630 41.035 1.00 26.70 90 GLY A O 1
ATOM 662 N N . TYR A 1 91 ? 7.374 46.883 39.818 1.00 25.02 91 TYR A N 1
ATOM 663 C CA . TYR A 1 91 ? 7.579 46.035 40.995 1.00 24.36 91 TYR A CA 1
ATOM 664 C C . TYR A 1 91 ? 8.639 44.988 40.714 1.00 22.66 91 TYR A C 1
ATOM 665 O O . TYR A 1 91 ? 8.980 44.691 39.559 1.00 24.05 91 TYR A O 1
ATOM 674 N N . TRP A 1 92 ? 9.157 44.439 41.791 1.00 22.84 92 TRP A N 1
ATOM 675 C CA . TRP A 1 92 ? 9.948 43.190 41.747 1.00 22.25 92 TRP A CA 1
ATOM 676 C C . TRP A 1 92 ? 9.550 42.353 42.957 1.00 21.32 92 TRP A C 1
ATOM 677 O O . TRP A 1 92 ? 9.000 42.860 43.938 1.00 20.83 92 TRP A O 1
ATOM 688 N N . TYR A 1 93 ? 9.765 41.046 42.847 1.00 20.94 93 TYR A N 1
ATOM 689 C CA . TYR A 1 93 ? 9.355 40.111 43.894 1.00 20.15 93 TYR A CA 1
ATOM 690 C C . TYR A 1 93 ? 10.479 39.848 44.882 1.00 20.90 93 TYR A C 1
ATOM 691 O O . TYR A 1 93 ? 11.654 39.670 44.505 1.00 18.30 93 TYR A O 1
ATOM 700 N N . ASN A 1 94 ? 10.128 39.895 46.147 1.00 20.90 94 ASN A N 1
ATOM 701 C CA . ASN A 1 94 ? 11.054 39.644 47.239 1.00 21.70 94 ASN A CA 1
ATOM 702 C C . ASN A 1 94 ? 10.427 38.629 48.184 1.00 21.95 94 ASN A C 1
ATOM 703 O O . ASN A 1 94 ? 9.309 38.832 48.656 1.00 21.82 94 ASN A O 1
ATOM 708 N N . TRP A 1 95 ? 11.131 37.542 48.478 1.00 20.41 95 TRP A N 1
ATOM 709 C CA . TRP A 1 95 ? 10.589 36.526 49.383 1.00 20.59 95 TRP A CA 1
ATOM 710 C C . TRP A 1 95 ? 10.902 36.899 50.804 1.00 20.82 95 TRP A C 1
ATOM 711 O O . TRP A 1 95 ? 12.053 37.093 51.142 1.00 22.24 95 TRP A O 1
ATOM 722 N N . ILE A 1 96 ? 9.893 37.007 51.666 1.00 19.77 96 ILE A N 1
ATOM 723 C CA . ILE A 1 96 ? 10.083 37.370 53.056 1.00 21.04 96 ILE A CA 1
ATOM 724 C C . ILE A 1 96 ? 9.553 36.299 53.981 1.00 22.42 96 ILE A C 1
ATOM 725 O O . ILE A 1 96 ? 8.719 35.490 53.585 1.00 20.74 96 ILE A O 1
ATOM 730 N N . LYS A 1 97 ? 9.975 36.337 55.242 1.00 22.86 97 LYS A N 1
ATOM 731 C CA . LYS A 1 97 ? 9.416 35.449 56.238 1.00 23.79 97 LYS A CA 1
ATOM 732 C C . LYS A 1 97 ? 7.984 35.862 56.507 1.00 23.73 97 LYS A C 1
ATOM 733 O O . LYS A 1 97 ? 7.663 37.049 56.579 1.00 23.26 97 LYS A O 1
ATOM 739 N N . TYR A 1 98 ? 7.141 34.864 56.697 1.00 23.70 98 TYR A N 1
ATOM 740 C CA . TYR A 1 98 ? 5.736 35.090 56.942 1.00 24.23 98 TYR A CA 1
ATOM 741 C C . TYR A 1 98 ? 5.593 35.993 58.190 1.00 25.75 98 TYR A C 1
ATOM 742 O O . TYR A 1 98 ? 4.749 36.883 58.219 1.00 25.13 98 TYR A O 1
ATOM 751 N N . SER A 1 99 ? 6.465 35.812 59.176 1.00 26.97 99 SER A N 1
ATOM 752 C CA . SER A 1 99 ? 6.375 36.603 60.402 1.00 28.69 99 SER A CA 1
ATOM 753 C C . SER A 1 99 ? 6.676 38.079 60.166 1.00 29.51 99 SER A C 1
ATOM 754 O O . SER A 1 99 ? 6.277 38.905 60.981 1.00 31.21 99 SER A O 1
ATOM 757 N N . ASP A 1 100 ? 7.344 38.406 59.061 1.00 29.06 100 ASP A N 1
ATOM 758 C CA . ASP A 1 100 ? 7.738 39.786 58.745 1.00 30.02 100 ASP A CA 1
ATOM 759 C C . ASP A 1 100 ? 6.748 40.533 57.871 1.00 29.22 100 ASP A C 1
ATOM 760 O O . ASP A 1 100 ? 7.055 41.666 57.431 1.00 30.40 100 ASP A O 1
ATOM 765 N N . ARG A 1 101 ? 5.580 39.948 57.589 1.00 28.38 101 ARG A N 1
ATOM 766 C CA . ARG A 1 101 ? 4.689 40.531 56.583 1.00 27.93 101 ARG A CA 1
ATOM 767 C C . ARG A 1 101 ? 4.143 41.905 57.015 1.00 28.13 101 ARG A C 1
ATOM 768 O O . ARG A 1 101 ? 4.035 42.809 56.188 1.00 27.13 101 ARG A O 1
ATOM 776 N N . PHE A 1 102 ? 3.865 42.077 58.306 1.00 29.60 102 PHE A N 1
ATOM 777 C CA . PHE A 1 102 ? 3.281 43.346 58.799 1.00 31.14 102 PHE A CA 1
ATOM 778 C C . PHE A 1 102 ? 4.281 44.480 58.694 1.00 32.05 102 PHE A C 1
ATOM 779 O O . PHE A 1 102 ? 3.958 45.518 58.158 1.00 32.13 102 PHE A O 1
ATOM 787 N N . ASP A 1 103 ? 5.516 44.249 59.129 1.00 33.03 103 ASP A N 1
ATOM 788 C CA . ASP A 1 103 ? 6.593 45.235 58.984 1.00 33.64 103 ASP A CA 1
ATOM 789 C C . ASP A 1 103 ? 6.826 45.616 57.529 1.00 33.39 103 ASP A C 1
ATOM 790 O O . ASP A 1 103 ? 6.987 46.787 57.169 1.00 32.58 103 ASP A O 1
ATOM 795 N N . LYS A 1 104 ? 6.785 44.612 56.680 1.00 31.91 104 LYS A N 1
ATOM 796 C CA . LYS A 1 104 ? 7.007 44.808 55.277 1.00 32.80 104 LYS A CA 1
ATOM 797 C C . LYS A 1 104 ? 5.866 45.591 54.639 1.00 32.09 104 LYS A C 1
ATOM 798 O O . LYS A 1 104 ? 6.085 46.493 53.844 1.00 32.28 104 LYS A O 1
ATOM 812 N N . ASP A 1 106 ? 3.970 47.721 56.176 1.00 33.44 106 ASP A N 1
ATOM 813 C CA . ASP A 1 106 ? 4.089 49.068 56.732 1.00 35.66 106 ASP A CA 1
ATOM 814 C C . ASP A 1 106 ? 5.201 49.914 56.096 1.00 35.89 106 ASP A C 1
ATOM 815 O O . ASP A 1 106 ? 5.178 51.134 56.220 1.00 36.75 106 ASP A O 1
ATOM 820 N N . LYS A 1 107 ? 6.163 49.270 55.436 1.00 35.64 107 LYS A N 1
ATOM 821 C CA . LYS A 1 107 ? 7.230 49.947 54.710 1.00 35.06 107 LYS A CA 1
ATOM 822 C C . LYS A 1 107 ? 6.835 50.103 53.259 1.00 33.89 107 LYS A C 1
ATOM 823 O O . LYS A 1 107 ? 7.599 50.619 52.438 1.00 31.99 107 LYS A O 1
ATOM 829 N N . GLY A 1 108 ? 5.629 49.645 52.922 1.00 32.54 108 GLY A N 1
ATOM 830 C CA . GLY A 1 108 ? 5.086 49.905 51.608 1.00 31.93 108 GLY A CA 1
ATOM 831 C C . GLY A 1 108 ? 5.071 48.776 50.629 1.00 31.19 108 GLY A C 1
ATOM 832 O O . GLY A 1 108 ? 4.699 48.965 49.480 1.00 31.75 108 GLY A O 1
ATOM 833 N N . ALA A 1 109 ? 5.463 47.581 51.046 1.00 31.12 109 ALA A N 1
ATOM 834 C CA . ALA A 1 109 ? 5.342 46.434 50.151 1.00 29.78 109 ALA A CA 1
ATOM 835 C C . ALA A 1 109 ? 3.864 45.965 50.042 1.00 29.67 109 ALA A C 1
ATOM 836 O O . ALA A 1 109 ? 3.089 46.182 50.964 1.00 30.72 109 ALA A O 1
ATOM 838 N N . GLU A 1 110 ? 3.482 45.408 48.902 1.00 28.50 110 GLU A N 1
ATOM 839 C CA . GLU A 1 110 ? 2.175 44.720 48.709 1.00 28.59 110 GLU A CA 1
ATOM 840 C C . GLU A 1 110 ? 2.387 43.223 48.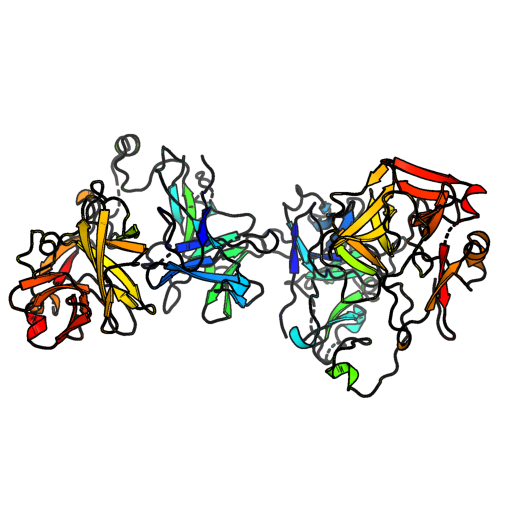672 1.00 27.78 110 GLU A C 1
ATOM 841 O O . GLU A 1 110 ? 3.257 42.774 47.948 1.00 28.88 110 GLU A O 1
ATOM 855 N N . LEU A 1 112 ? 1.853 39.517 47.540 1.00 21.41 112 LEU A N 1
ATOM 856 C CA . LEU A 1 112 ? 1.271 38.848 46.427 1.00 20.67 112 LEU A CA 1
ATOM 857 C C . LEU A 1 112 ? 0.084 38.019 46.926 1.00 20.95 112 LEU A C 1
ATOM 858 O O . LEU A 1 112 ? 0.171 37.297 47.921 1.00 20.30 112 LEU A O 1
ATOM 863 N N . ARG A 1 113 ? -1.025 38.142 46.214 1.00 21.00 113 ARG A N 1
ATOM 864 C CA . ARG A 1 113 ? -2.217 37.357 46.557 1.00 22.20 113 ARG A CA 1
ATOM 865 C C . ARG A 1 113 ? -3.149 37.254 45.368 1.00 21.23 113 ARG A C 1
ATOM 866 O O . ARG A 1 113 ? -3.085 38.087 44.447 1.00 20.66 113 ARG A O 1
ATOM 874 N N . CYS A 1 114 ? -3.994 36.230 45.388 1.00 21.00 114 CYS A N 1
ATOM 875 C CA . CYS A 1 114 ? -5.164 36.120 44.493 1.00 21.87 114 CYS A CA 1
ATOM 876 C C . CYS A 1 114 ? -6.349 35.839 45.368 1.00 22.46 114 CYS A C 1
ATOM 877 O O . CYS A 1 114 ? -6.447 34.795 45.986 1.00 19.89 114 CYS A O 1
ATOM 880 N N . GLY A 1 115 ? -7.210 36.827 45.525 1.00 23.46 115 GLY A N 1
ATOM 881 C CA . GLY A 1 115 ? -8.325 36.683 46.447 1.00 24.02 115 GLY A CA 1
ATOM 882 C C . GLY A 1 115 ? -7.800 36.425 47.841 1.00 23.05 115 GLY A C 1
ATOM 883 O O . GLY A 1 115 ? -6.925 37.131 48.352 1.00 24.65 115 GLY A O 1
ATOM 884 N N . ASP A 1 116 ? -8.242 35.362 48.458 1.00 22.72 116 ASP A N 1
ATOM 885 C CA . ASP A 1 116 ? -7.787 35.088 49.812 1.00 22.82 116 ASP A CA 1
ATOM 886 C C . ASP A 1 116 ? -6.586 34.109 49.851 1.00 22.28 116 ASP A C 1
ATOM 887 O O . ASP A 1 116 ? -6.157 33.751 50.914 1.00 24.09 116 ASP A O 1
ATOM 892 N N . SER A 1 117 ? -6.054 33.729 48.700 1.00 20.57 117 SER A N 1
ATOM 893 C CA . SER A 1 117 ? -4.987 32.730 48.662 1.00 18.83 117 SER A CA 1
ATOM 894 C C . SER A 1 117 ? -3.671 33.442 48.393 1.00 18.44 117 SER A C 1
ATOM 895 O O . SER A 1 117 ? -3.593 34.342 47.534 1.00 17.19 117 SER A O 1
ATOM 898 N N . PHE A 1 118 ? -2.634 33.031 49.113 1.00 17.98 118 PHE A N 1
ATOM 899 C CA . PHE A 1 118 ? -1.297 33.430 48.723 1.00 19.06 118 PHE A CA 1
ATOM 900 C C . PHE A 1 118 ? -0.307 32.283 48.789 1.00 18.53 118 PHE A C 1
ATOM 901 O O . PHE A 1 118 ? -0.426 31.406 49.655 1.00 18.65 118 PHE A O 1
ATOM 909 N N . PRO A 1 119 ? 0.641 32.272 47.878 1.00 18.04 119 PRO A N 1
ATOM 910 C CA . PRO A 1 119 ? 1.690 31.243 47.936 1.00 18.13 119 PRO A CA 1
ATOM 911 C C . PRO A 1 119 ? 2.470 31.273 49.230 1.00 17.26 119 PRO A C 1
ATOM 912 O O . PRO A 1 119 ? 2.732 32.369 49.778 1.00 17.24 119 PRO A O 1
ATOM 916 N N . ILE A 1 120 ? 2.841 30.092 49.727 1.00 16.00 120 ILE A N 1
ATOM 917 C CA . ILE A 1 120 ? 3.676 29.965 50.907 1.00 16.38 120 ILE A CA 1
ATOM 918 C C . ILE A 1 120 ? 4.652 28.799 50.696 1.00 15.99 120 ILE A C 1
ATOM 919 O O . ILE A 1 120 ? 4.261 27.700 50.274 1.00 16.09 120 ILE A O 1
ATOM 924 N N . LEU A 1 121 ? 5.923 29.095 50.919 1.00 15.34 121 LEU A N 1
ATOM 925 C CA . LEU A 1 121 ? 7.003 28.122 50.775 1.00 15.63 121 LEU A CA 1
ATOM 926 C C . LEU A 1 121 ? 7.512 27.659 52.122 1.00 14.73 121 LEU A C 1
ATOM 927 O O . LEU A 1 121 ? 8.064 28.412 52.897 1.00 15.37 121 LEU A O 1
ATOM 932 N N . TRP A 1 122 ? 7.321 26.377 52.379 1.00 16.51 122 TRP A N 1
ATOM 933 C CA . TRP A 1 122 ? 7.856 25.692 53.534 1.00 17.06 122 TRP A CA 1
ATOM 934 C C . TRP A 1 122 ? 9.287 25.281 53.195 1.00 16.94 122 TRP A C 1
ATOM 935 O O . TRP A 1 122 ? 9.560 24.151 52.886 1.00 18.15 122 TRP A O 1
ATOM 946 N N . SER A 1 123 ? 10.181 26.249 53.268 1.00 18.71 123 SER A N 1
ATOM 947 C CA . SER A 1 123 ? 11.536 26.126 52.772 1.00 20.33 123 SER A CA 1
ATOM 948 C C . SER A 1 123 ? 12.363 25.084 53.536 1.00 20.83 123 SER A C 1
ATOM 949 O O . SER A 1 123 ? 13.214 24.399 52.944 1.00 21.40 123 SER A O 1
ATOM 952 N N . GLU A 1 124 ? 12.136 24.994 54.834 1.00 21.71 124 GLU A N 1
ATOM 953 C CA . GLU A 1 124 ? 12.929 24.136 55.719 1.00 22.16 124 GLU A CA 1
ATOM 954 C C . GLU A 1 124 ? 12.319 22.762 56.004 1.00 22.61 124 GLU A C 1
ATOM 955 O O . GLU A 1 124 ? 12.756 22.084 56.925 1.00 23.51 124 GLU A O 1
ATOM 961 N N . ARG A 1 125 ? 11.318 22.352 55.227 1.00 20.69 125 ARG A N 1
ATOM 962 C CA . ARG A 1 125 ? 10.621 21.105 55.431 1.00 19.60 125 ARG A CA 1
ATOM 963 C C . ARG A 1 125 ? 11.611 19.965 55.281 1.00 20.93 125 ARG A C 1
ATOM 964 O O . ARG A 1 125 ? 12.408 19.917 54.311 1.00 18.66 125 ARG A O 1
ATOM 972 N N . PRO A 1 126 ? 11.635 19.077 56.268 1.00 21.51 126 PRO A N 1
ATOM 973 C CA . PRO A 1 126 ? 12.541 17.921 56.155 1.00 21.73 126 PRO A CA 1
ATOM 974 C C . PRO A 1 126 ? 12.283 17.138 54.894 1.00 21.34 126 PRO A C 1
ATOM 975 O O . PRO A 1 126 ? 11.169 16.741 54.557 1.00 19.55 126 PRO A O 1
ATOM 979 N N . GLY A 1 127 ? 13.372 16.877 54.179 1.00 21.06 127 GLY A N 1
ATOM 980 C CA . GLY A 1 127 ? 13.291 16.077 52.981 1.00 21.59 127 GLY A CA 1
ATOM 981 C C . GLY A 1 127 ? 13.014 16.862 51.711 1.00 21.37 127 GLY A C 1
ATOM 982 O O . GLY A 1 127 ? 12.919 16.292 50.628 1.00 22.53 127 GLY A O 1
ATOM 983 N N . GLY A 1 128 ? 12.837 18.173 51.842 1.00 21.67 128 GLY A N 1
ATOM 984 C CA . GLY A 1 128 ? 12.621 19.010 50.688 1.00 21.23 128 GLY A CA 1
ATOM 985 C C . GLY A 1 128 ? 11.509 20.007 50.901 1.00 20.87 128 GLY A C 1
ATOM 986 O O . GLY A 1 128 ? 10.442 19.672 51.442 1.00 19.43 128 GLY A O 1
ATOM 987 N N . ALA A 1 129 ? 11.753 21.224 50.436 1.00 20.19 129 ALA A N 1
ATOM 988 C CA . ALA A 1 129 ? 10.737 22.300 50.488 1.00 19.59 129 ALA A CA 1
ATOM 989 C C . ALA A 1 129 ? 9.469 21.917 49.749 1.00 19.55 129 ALA A C 1
ATOM 990 O O . ALA A 1 129 ? 9.508 21.187 48.746 1.00 19.24 129 ALA A O 1
ATOM 992 N N . LEU A 1 130 ? 8.317 22.442 50.197 1.00 18.81 130 LEU A N 1
ATOM 993 C CA . LEU A 1 130 ? 7.110 22.337 49.412 1.00 18.79 130 LEU A CA 1
ATOM 994 C C . LEU A 1 130 ? 6.480 23.715 49.366 1.00 17.44 130 LEU A C 1
ATOM 995 O O . LEU A 1 130 ? 6.465 24.414 50.353 1.00 15.91 130 LEU A O 1
ATOM 1000 N N . LEU A 1 131 ? 5.951 24.026 48.207 1.00 18.19 131 LEU A N 1
ATOM 1001 C CA . LEU A 1 131 ? 5.219 25.250 47.973 1.00 18.16 131 LEU A CA 1
ATOM 1002 C C . LEU A 1 131 ? 3.737 24.902 48.032 1.00 18.02 131 LEU A C 1
ATOM 1003 O O . LEU A 1 131 ? 3.276 23.943 47.396 1.00 18.90 131 LEU A O 1
ATOM 1008 N N . GLY A 1 132 ? 3.001 25.671 48.811 1.00 17.17 132 GLY A N 1
ATOM 1009 C CA . GLY A 1 132 ? 1.552 25.504 48.946 1.00 17.77 132 GLY A CA 1
ATOM 1010 C C . GLY A 1 132 ? 0.838 26.850 48.990 1.00 16.68 132 GLY A C 1
ATOM 1011 O O . GLY A 1 132 ? 1.361 27.840 48.476 1.00 16.95 132 GLY A O 1
ATOM 1012 N N . TYR A 1 133 ? -0.307 26.905 49.643 1.00 17.30 133 TYR A N 1
ATOM 1013 C CA . TYR A 1 133 ? -1.033 28.170 49.820 1.00 16.60 133 TYR A CA 1
ATOM 1014 C C . TYR A 1 133 ? -1.551 28.343 51.183 1.00 17.05 133 TYR A C 1
ATOM 1015 O O . TYR A 1 133 ? -1.893 27.372 51.861 1.00 17.71 133 TYR A O 1
ATOM 1024 N N . ALA A 1 134 ? -1.611 29.609 51.580 1.00 17.26 134 ALA A N 1
ATOM 1025 C CA . ALA A 1 134 ? -2.208 29.998 52.835 1.00 18.34 134 ALA A CA 1
ATOM 1026 C C . ALA A 1 134 ? -3.523 30.742 52.528 1.00 19.99 134 ALA A C 1
ATOM 1027 O O . ALA A 1 134 ? -3.632 31.471 51.538 1.00 18.37 134 ALA A O 1
ATOM 1029 N N . ASP A 1 135 ? -4.503 30.509 53.376 1.00 21.31 135 ASP A N 1
ATOM 1030 C CA . ASP A 1 135 ? -5.829 31.159 53.248 1.00 24.26 135 ASP A CA 1
ATOM 1031 C C . ASP A 1 135 ? -5.837 32.333 54.191 1.00 24.79 135 ASP A C 1
ATOM 1032 O O . ASP A 1 135 ? -5.618 32.206 55.401 1.00 24.29 135 ASP A O 1
ATOM 1037 N N . ASN A 1 136 ? -6.088 33.499 53.629 1.00 26.78 136 ASN A N 1
ATOM 1038 C CA . ASN A 1 136 ? -6.121 34.722 54.392 1.00 29.12 136 ASN A CA 1
ATOM 1039 C C . ASN A 1 136 ? -7.151 34.741 55.521 1.00 28.90 136 ASN A C 1
ATOM 1040 O O . ASN A 1 136 ? -6.943 35.365 56.519 1.00 30.31 136 ASN A O 1
ATOM 1045 N N . LYS A 1 137 ? -8.243 34.056 55.342 1.00 31.11 137 LYS A N 1
ATOM 1046 C CA . LYS A 1 137 ? -9.302 34.078 56.362 1.00 32.57 137 LYS A CA 1
ATOM 1047 C C . LYS A 1 137 ? -8.977 33.111 57.514 1.00 31.28 137 LYS A C 1
ATOM 1048 O O . LYS A 1 137 ? -9.018 33.508 58.686 1.00 31.69 137 LYS A O 1
ATOM 1054 N N . THR A 1 138 ? -8.626 31.862 57.194 1.00 29.25 138 THR A N 1
ATOM 1055 C CA . THR A 1 138 ? -8.388 30.870 58.253 1.00 27.89 138 THR A CA 1
ATOM 1056 C C . THR A 1 138 ? -6.976 30.859 58.785 1.00 28.00 138 THR A C 1
ATOM 1057 O O . THR A 1 138 ? -6.753 30.297 59.850 1.00 27.93 138 THR A O 1
ATOM 1061 N N . GLU A 1 139 ? -6.036 31.476 58.068 1.00 25.64 139 GLU A N 1
ATOM 1062 C CA . GLU A 1 139 ? -4.603 31.401 58.360 1.00 25.97 139 GLU A CA 1
ATOM 1063 C C . GLU A 1 139 ? -4.095 29.938 58.471 1.00 24.06 139 GLU A C 1
ATOM 1064 O O . GLU A 1 139 ? -3.226 29.642 59.282 1.00 25.28 139 GLU A O 1
ATOM 1070 N N . ILE A 1 140 ? -4.635 29.066 57.634 1.00 21.41 140 ILE A N 1
ATOM 1071 C CA . ILE A 1 140 ? -4.157 27.695 57.507 1.00 20.68 140 ILE A CA 1
ATOM 1072 C C . ILE A 1 140 ? -3.386 27.638 56.202 1.00 18.90 140 ILE A C 1
ATOM 1073 O O . ILE A 1 140 ? -3.853 28.141 55.167 1.00 18.63 140 ILE A O 1
ATOM 1078 N N . ALA A 1 141 ? -2.220 27.012 56.259 1.00 17.48 141 ALA A N 1
ATOM 1079 C CA . ALA A 1 141 ? -1.428 26.672 55.081 1.00 16.70 141 ALA A CA 1
ATOM 1080 C C . ALA A 1 141 ? -1.621 25.201 54.674 1.00 16.76 141 ALA A C 1
ATOM 1081 O O . ALA A 1 141 ? -1.629 24.312 55.496 1.00 17.24 141 ALA A O 1
ATOM 1083 N N . ARG A 1 142 ? -1.736 24.956 53.390 1.00 15.92 142 ARG A N 1
ATOM 1084 C CA . ARG A 1 142 ? -1.946 23.644 52.876 1.00 16.74 142 ARG A CA 1
ATOM 1085 C C . ARG A 1 142 ? -0.918 23.321 51.802 1.00 17.00 142 ARG A C 1
ATOM 1086 O O . ARG A 1 142 ? -0.630 24.153 50.943 1.00 18.06 142 ARG A O 1
ATOM 1094 N N . PHE A 1 143 ? -0.438 22.090 51.847 1.00 16.22 143 PHE A N 1
ATOM 1095 C CA . PHE A 1 143 ? 0.600 21.594 50.946 1.00 17.43 143 PHE A CA 1
ATOM 1096 C C . PHE A 1 143 ? 0.205 20.244 50.413 1.00 18.10 143 PHE A C 1
ATOM 1097 O O . PHE A 1 143 ? -0.167 19.355 51.193 1.00 20.16 143 PHE A O 1
ATOM 1105 N N . SER A 1 144 ? 0.261 20.062 49.101 1.00 17.64 144 SER A N 1
ATOM 1106 C CA . SER A 1 144 ? -0.151 18.796 48.513 1.00 17.06 144 SER A CA 1
ATOM 1107 C C . SER A 1 144 ? 1.090 17.962 48.147 1.00 17.45 144 SER A C 1
ATOM 1108 O O . SER A 1 144 ? 2.030 18.487 47.567 1.00 15.50 144 SER A O 1
ATOM 1111 N N . HIS A 1 145 ? 1.072 16.671 48.463 1.00 16.69 145 HIS A N 1
ATOM 1112 C CA . HIS A 1 145 ? 2.198 15.799 48.112 1.00 18.91 145 HIS A CA 1
ATOM 1113 C C . HIS A 1 145 ? 1.818 14.356 48.379 1.00 20.21 145 HIS A C 1
ATOM 1114 O O . HIS A 1 145 ? 1.028 14.099 49.305 1.00 20.77 145 HIS A O 1
ATOM 1121 N N . ASP A 1 146 ? 2.390 13.432 47.622 1.00 22.61 146 ASP A N 1
ATOM 1122 C CA . ASP A 1 146 ? 2.231 11.997 47.920 1.00 24.25 146 ASP A CA 1
ATOM 1123 C C . ASP A 1 146 ? 0.753 11.607 48.062 1.00 25.50 146 ASP A C 1
ATOM 1124 O O . ASP A 1 146 ? 0.409 10.717 48.864 1.00 26.73 146 ASP A O 1
ATOM 1129 N N . GLY A 1 147 ? -0.126 12.254 47.304 1.00 24.59 147 GLY A N 1
ATOM 1130 C CA . GLY A 1 147 ? -1.556 11.962 47.365 1.00 23.82 147 GLY A CA 1
ATOM 1131 C C . GLY A 1 147 ? -2.260 12.464 48.610 1.00 23.82 147 GLY A C 1
ATOM 1132 O O . GLY A 1 147 ? -3.434 12.114 48.837 1.00 24.70 147 GLY A O 1
ATOM 1133 N N . LYS A 1 148 ? -1.598 13.313 49.394 1.00 21.51 148 LYS A N 1
ATOM 1134 C CA . LYS A 1 148 ? -2.150 13.807 50.638 1.00 22.09 148 LYS A CA 1
ATOM 1135 C C . LYS A 1 148 ? -2.009 15.307 50.735 1.00 22.19 148 LYS A C 1
ATOM 1136 O O . LYS A 1 148 ? -1.292 15.924 49.940 1.00 22.00 148 LYS A O 1
ATOM 1142 N N . VAL A 1 149 ? -2.686 15.896 51.712 1.00 21.66 149 VAL A N 1
ATOM 1143 C CA . VAL A 1 149 ? -2.589 17.326 51.980 1.00 21.20 149 VAL A CA 1
ATOM 1144 C C . VAL A 1 149 ? -2.128 17.589 53.424 1.00 21.64 149 VAL A C 1
ATOM 1145 O O . VAL A 1 149 ? -2.699 17.040 54.359 1.00 21.77 149 VAL A O 1
ATOM 1149 N N . ASP A 1 150 ? -1.076 18.379 53.617 1.00 19.84 150 ASP A N 1
ATOM 1150 C CA . ASP A 1 150 ? -0.721 18.852 54.956 1.00 20.21 150 ASP A CA 1
ATOM 1151 C C . ASP A 1 150 ? -1.492 20.099 55.262 1.00 20.94 150 ASP A C 1
ATOM 1152 O O . ASP A 1 150 ? -1.770 20.891 54.360 1.00 20.19 150 ASP A O 1
ATOM 1157 N N . GLU A 1 151 ? -1.847 20.287 56.529 1.00 21.30 151 GLU A N 1
ATOM 1158 C CA . GLU A 1 151 ? -2.363 21.546 57.003 1.00 21.89 151 GLU A CA 1
ATOM 1159 C C . GLU A 1 151 ? -1.559 21.983 58.197 1.00 21.67 151 GLU A C 1
ATOM 1160 O O . GLU A 1 151 ? -1.410 21.227 59.149 1.00 21.68 151 GLU A O 1
ATOM 1166 N N . VAL A 1 152 ? -1.069 23.210 58.151 1.00 20.69 152 VAL A N 1
ATOM 1167 C CA . VAL A 1 152 ? -0.216 23.751 59.182 1.00 21.41 152 VAL A CA 1
ATOM 1168 C C . VAL A 1 152 ? -0.701 25.158 59.500 1.00 21.03 152 VAL A C 1
ATOM 1169 O O . VAL A 1 152 ? -1.073 25.913 58.613 1.00 20.01 152 VAL A O 1
ATOM 1173 N N . SER A 1 153 ? -0.730 25.492 60.777 1.00 21.47 153 SER A N 1
ATOM 1174 C CA . SER A 1 153 ? -1.072 26.846 61.178 1.00 21.79 153 SER A CA 1
ATOM 1175 C C . SER A 1 153 ? -0.319 27.268 62.417 1.00 22.29 153 SER A C 1
ATOM 1176 O O . SER A 1 153 ? 0.452 26.483 62.999 1.00 22.90 153 SER A O 1
ATOM 1179 N N . GLY A 1 154 ? -0.506 28.526 62.803 1.00 22.51 154 GLY A N 1
ATOM 1180 C CA . GLY A 1 154 ? 0.118 29.058 63.993 1.00 22.96 154 GLY A CA 1
ATOM 1181 C C . GLY A 1 154 ? 1.593 29.295 63.830 1.00 22.80 154 GLY A C 1
ATOM 1182 O O . GLY A 1 154 ? 2.076 29.625 62.731 1.00 22.55 154 GLY A O 1
ATOM 1183 N N . SER A 1 155 ? 2.338 29.132 64.922 1.00 24.03 155 SER A N 1
ATOM 1184 C CA . SER A 1 155 ? 3.737 29.530 64.947 1.00 24.12 155 SER A CA 1
ATOM 1185 C C . SER A 1 155 ? 4.619 28.730 63.983 1.00 23.82 155 SER A C 1
ATOM 1186 O O . SER A 1 155 ? 5.707 29.199 63.643 1.00 23.40 155 SER A O 1
ATOM 1189 N N . ALA A 1 156 ? 4.155 27.560 63.523 1.00 22.17 156 ALA A N 1
ATOM 1190 C CA . ALA A 1 156 ? 4.922 26.765 62.560 1.00 22.47 156 ALA A CA 1
ATOM 1191 C C . ALA A 1 156 ? 5.066 27.450 61.191 1.00 22.52 156 ALA A C 1
ATOM 1192 O O . ALA A 1 156 ? 5.992 27.136 60.413 1.00 21.73 156 ALA A O 1
ATOM 1194 N N . LEU A 1 157 ? 4.199 28.436 60.921 1.00 20.71 157 LEU A N 1
ATOM 1195 C CA . LEU A 1 157 ? 4.296 29.268 59.717 1.00 21.09 157 LEU A CA 1
ATOM 1196 C C . LEU A 1 157 ? 5.404 30.331 59.739 1.00 21.09 157 LEU A C 1
ATOM 1197 O O . LEU A 1 157 ? 5.750 30.864 58.710 1.00 20.95 157 LEU A O 1
ATOM 1202 N N . ALA A 1 158 ? 5.938 30.657 60.924 1.00 21.23 158 ALA A N 1
ATOM 1203 C CA . ALA A 1 158 ? 6.713 31.894 61.130 1.00 22.28 158 ALA A CA 1
ATOM 1204 C C . ALA A 1 158 ? 7.865 32.136 60.164 1.00 22.21 158 ALA A C 1
ATOM 1205 O O . ALA A 1 158 ? 8.074 33.250 59.667 1.00 22.75 158 ALA A O 1
ATOM 1207 N N . ASN A 1 159 ? 8.607 31.080 59.890 1.00 22.17 159 ASN A N 1
ATOM 1208 C CA . ASN A 1 159 ? 9.800 31.157 59.039 1.00 22.67 159 ASN A CA 1
ATOM 1209 C C . ASN A 1 159 ? 9.553 30.689 57.609 1.00 21.75 159 ASN A C 1
ATOM 1210 O O . ASN A 1 159 ? 10.475 30.681 56.790 1.00 21.97 159 ASN A O 1
ATOM 1223 N N . LEU A 1 161 ? 8.196 31.214 53.792 1.00 19.00 161 LEU A N 1
ATOM 1224 C CA . LEU A 1 161 ? 8.420 32.371 52.948 1.00 18.60 161 LEU A CA 1
ATOM 1225 C C . LEU A 1 161 ? 7.192 32.652 52.065 1.00 18.26 161 LEU A C 1
ATOM 1226 O O . LEU A 1 161 ? 6.620 31.750 51.492 1.00 17.17 161 LEU A O 1
ATOM 1231 N N . ILE A 1 162 ? 6.858 33.930 51.926 1.00 19.04 162 ILE A N 1
ATOM 1232 C CA . ILE A 1 162 ? 5.814 34.437 51.027 1.00 18.04 162 ILE A CA 1
ATOM 1233 C C . ILE A 1 162 ? 6.407 35.530 50.155 1.00 18.66 162 ILE A C 1
ATOM 1234 O O . ILE A 1 162 ? 7.509 36.045 50.460 1.00 18.82 162 ILE A O 1
ATOM 1239 N N . ILE A 1 163 ? 5.738 35.821 49.041 1.00 18.61 163 ILE A N 1
ATOM 1240 C CA . ILE A 1 163 ? 6.211 36.822 48.079 1.00 18.43 163 ILE A CA 1
ATOM 1241 C C . ILE A 1 163 ? 5.648 38.215 48.381 1.00 20.50 163 ILE A C 1
ATOM 1242 O O . ILE A 1 163 ? 4.410 38.386 48.491 1.00 17.30 163 ILE A O 1
ATOM 1247 N N . ALA A 1 164 ? 6.549 39.198 48.479 1.00 20.06 164 ALA A N 1
ATOM 1248 C CA . ALA A 1 164 ? 6.172 40.628 48.515 1.00 21.30 164 ALA A CA 1
ATOM 1249 C C . ALA A 1 164 ? 6.490 41.270 47.177 1.00 21.71 164 ALA A C 1
ATOM 1250 O O . ALA A 1 164 ? 7.514 40.972 46.539 1.00 21.00 164 ALA A O 1
ATOM 1252 N N . ARG A 1 165 ? 5.589 42.125 46.704 1.00 22.03 165 ARG A N 1
ATOM 1253 C CA . ARG A 1 165 ? 5.870 43.041 45.626 1.00 23.61 165 ARG A CA 1
ATOM 1254 C C . ARG A 1 165 ? 6.537 44.295 46.207 1.00 24.50 165 ARG A C 1
ATOM 1255 O O . ARG A 1 165 ? 5.965 44.974 47.078 1.00 23.46 165 ARG A O 1
ATOM 1263 N N . GLU A 1 166 ? 7.741 44.587 45.724 1.00 25.64 166 GLU A N 1
ATOM 1264 C CA . GLU A 1 166 ? 8.491 45.760 46.136 1.00 27.32 166 GLU A CA 1
ATOM 1265 C C . GLU A 1 166 ? 8.255 46.812 45.077 1.00 28.28 166 GLU A C 1
ATOM 1266 O O . GLU A 1 166 ? 8.564 46.610 43.904 1.00 26.71 166 GLU A O 1
ATOM 1272 N N . LEU A 1 167 ? 7.727 47.949 45.513 1.00 30.33 167 LEU A N 1
ATOM 1273 C CA . LEU A 1 167 ? 7.260 48.994 44.619 1.00 32.67 167 LEU A CA 1
ATOM 1274 C C . LEU A 1 167 ? 8.286 50.120 44.421 1.00 34.23 167 LEU A C 1
ATOM 1275 O O . LEU A 1 167 ? 8.088 50.977 43.554 1.00 34.74 167 LEU A O 1
ATOM 1280 N N . LYS A 1 168 ? 9.387 50.082 45.169 1.00 35.37 168 LYS A N 1
ATOM 1281 C CA . LYS A 1 168 ? 10.471 51.072 44.997 1.00 36.99 168 LYS A CA 1
ATOM 1282 C C . LYS A 1 168 ? 11.829 50.426 44.679 1.00 36.40 168 LYS A C 1
ATOM 1283 O O . LYS A 1 168 ? 12.203 49.379 45.230 1.00 36.55 168 LYS A O 1
ATOM 1289 N N . GLY A 1 169 ? 12.527 51.039 43.728 1.00 36.05 169 GLY A N 1
ATOM 1290 C CA . GLY A 1 169 ? 13.826 50.575 43.310 1.00 34.85 169 GLY A CA 1
ATOM 1291 C C . GLY A 1 169 ? 13.765 49.265 42.552 1.00 33.82 169 GLY A C 1
ATOM 1292 O O . GLY A 1 169 ? 12.744 48.864 41.971 1.00 33.61 169 GLY A O 1
ATOM 1293 N N . GLY A 1 170 ? 14.906 48.598 42.566 1.00 32.49 170 GLY A N 1
ATOM 1294 C CA . GLY A 1 170 ? 15.100 47.346 41.878 1.00 30.76 170 GLY A CA 1
ATOM 1295 C C . GLY A 1 170 ? 15.624 46.321 42.838 1.00 29.81 170 GLY A C 1
ATOM 1296 O O . GLY A 1 170 ? 15.936 46.616 44.009 1.00 27.37 170 GLY A O 1
ATOM 1297 N N . PRO A 1 171 ? 15.702 45.090 42.359 1.00 29.84 171 PRO A N 1
ATOM 1298 C CA . PRO A 1 171 ? 16.229 44.010 43.190 1.00 30.95 171 PRO A CA 1
ATOM 1299 C C . PRO A 1 171 ? 17.755 44.195 43.365 1.00 32.10 171 PRO A C 1
ATOM 1300 O O . PRO A 1 171 ? 18.328 44.959 42.616 1.00 30.86 171 PRO A O 1
ATOM 1304 N N . PRO A 1 172 ? 18.354 43.522 44.342 1.00 35.11 172 PRO A N 1
ATOM 1305 C CA . PRO A 1 172 ? 19.747 43.785 44.770 1.00 36.48 172 PRO A CA 1
ATOM 1306 C C . PRO A 1 172 ? 20.852 43.724 43.693 1.00 38.10 172 PRO A C 1
ATOM 1307 O O . PRO A 1 172 ? 21.892 44.397 43.866 1.00 39.26 172 PRO A O 1
ATOM 1311 N N . TYR A 1 173 ? 20.652 42.957 42.626 1.00 38.74 173 TYR A N 1
ATOM 1312 C CA . TYR A 1 173 ? 21.675 42.803 41.597 1.00 39.38 173 TYR A CA 1
ATOM 1313 C C . TYR A 1 173 ? 21.227 43.368 40.250 1.00 40.12 173 TYR A C 1
ATOM 1314 O O . TYR A 1 173 ? 21.801 43.048 39.205 1.00 40.87 173 TYR A O 1
ATOM 1323 N N . CYS A 1 174 ? 20.212 44.216 40.254 1.00 40.71 174 CYS A N 1
ATOM 1324 C CA . CYS A 1 174 ? 19.746 44.796 39.009 1.00 41.01 174 CYS A CA 1
ATOM 1325 C C . CYS A 1 174 ? 20.852 45.584 38.287 1.00 42.46 174 CYS A C 1
ATOM 1326 O O . CYS A 1 174 ? 21.604 46.309 38.930 1.00 41.15 174 CYS A O 1
ATOM 1329 N N . GLU A 1 175 ? 20.890 45.453 36.958 1.00 44.75 175 GLU A N 1
ATOM 1330 C CA . GLU A 1 175 ? 21.871 46.139 36.100 1.00 47.26 175 GLU A CA 1
ATOM 1331 C C . GLU A 1 175 ? 21.210 47.070 35.071 1.00 47.36 175 GLU A C 1
ATOM 1332 O O . GLU A 1 175 ? 21.832 47.428 34.062 1.00 48.06 175 GLU A O 1
ATOM 1338 N N . CYS A 1 176 ? 19.962 47.463 35.322 1.00 47.64 176 CYS A N 1
ATOM 1339 C CA . CYS A 1 176 ? 19.305 48.504 34.526 1.00 47.60 176 CYS A CA 1
ATOM 1340 C C . CYS A 1 176 ? 19.996 49.858 34.791 1.00 48.97 176 CYS A C 1
ATOM 1341 O O . CYS A 1 176 ? 20.677 50.035 35.799 1.00 48.68 176 CYS A O 1
ATOM 1344 N N . GLU A 1 177 ? 19.800 50.811 33.895 1.00 50.67 177 GLU A N 1
ATOM 1345 C CA . GLU A 1 177 ? 20.530 52.077 33.982 1.00 52.24 177 GLU A CA 1
ATOM 1346 C C . GLU A 1 177 ? 20.239 52.897 35.231 1.00 52.12 177 GLU A C 1
ATOM 1347 O O . GLU A 1 177 ? 21.108 53.619 35.683 1.00 52.77 177 GLU A O 1
ATOM 1353 N N . GLU A 1 178 ? 19.036 52.785 35.794 1.00 52.16 178 GLU A N 1
ATOM 1354 C CA . GLU A 1 178 ? 18.707 53.511 37.026 1.00 52.10 178 GLU A CA 1
ATOM 1355 C C . GLU A 1 178 ? 19.402 52.930 38.236 1.00 50.95 178 GLU A C 1
ATOM 1356 O O . GLU A 1 178 ? 19.871 53.679 39.101 1.00 51.22 178 GLU A O 1
ATOM 1362 N N . CYS A 1 179 ? 19.428 51.594 38.322 1.00 49.51 179 CYS A N 1
ATOM 1363 C CA . CYS A 1 179 ? 20.049 50.913 39.429 1.00 47.97 179 CYS A CA 1
ATOM 1364 C C . CYS A 1 179 ? 21.575 51.049 39.335 1.00 48.96 179 CYS A C 1
ATOM 1365 O O . CYS A 1 179 ? 22.268 51.175 40.342 1.00 48.25 179 CYS A O 1
ATOM 1368 N N . LYS A 1 180 ? 22.076 51.005 38.102 1.00 50.19 180 LYS A N 1
ATOM 1369 C CA . LYS A 1 180 ? 23.509 51.188 37.840 1.00 52.09 180 LYS A CA 1
ATOM 1370 C C . LYS A 1 180 ? 23.974 52.557 38.350 1.00 52.71 180 LYS A C 1
ATOM 1371 O O . LYS A 1 180 ? 25.051 52.669 38.934 1.00 53.14 180 LYS A O 1
ATOM 1377 N N . SER A 1 181 ? 23.139 53.582 38.167 1.00 53.43 181 SER A N 1
ATOM 1378 C CA . SER A 1 181 ? 23.489 54.956 38.564 1.00 53.86 181 SER A CA 1
ATOM 1379 C C . SER A 1 181 ? 23.267 55.256 40.061 1.00 53.87 181 SER A C 1
ATOM 1380 O O . SER A 1 181 ? 23.671 56.309 40.556 1.00 53.66 181 SER A O 1
ATOM 1383 N N . GLU A 1 182 ? 22.614 54.353 40.775 1.00 53.97 182 GLU A N 1
ATOM 1384 C CA . GLU A 1 182 ? 22.354 54.578 42.192 1.00 54.52 182 GLU A CA 1
ATOM 1385 C C . GLU A 1 182 ? 23.662 54.382 42.962 1.00 54.85 182 GLU A C 1
ATOM 1386 O O . GLU A 1 182 ? 24.557 53.680 42.482 1.00 53.82 182 GLU A O 1
ATOM 1392 N N . PRO A 1 183 ? 23.771 55.019 44.132 1.00 55.18 183 PRO A N 1
ATOM 1393 C CA . PRO A 1 183 ? 24.943 54.853 45.004 1.00 55.35 183 PRO A CA 1
ATOM 1394 C C . PRO A 1 183 ? 25.038 53.441 45.625 1.00 55.28 183 PRO A C 1
ATOM 1395 O O . PRO A 1 183 ? 24.081 53.022 46.291 1.00 55.16 183 PRO A O 1
ATOM 1399 N N . PRO A 1 184 ? 26.163 52.738 45.438 1.00 54.78 184 PRO A N 1
ATOM 1400 C CA . PRO A 1 184 ? 26.255 51.331 45.866 1.00 54.21 184 PRO A CA 1
ATOM 1401 C C . PRO A 1 184 ? 25.829 51.092 47.326 1.00 53.37 184 PRO A C 1
ATOM 1402 O O . PRO A 1 184 ? 26.001 51.951 48.211 1.00 53.21 184 PRO A O 1
ATOM 1406 N N . LYS A 1 185 ? 25.251 49.913 47.533 1.00 52.03 185 LYS A N 1
ATOM 1407 C CA . LYS A 1 185 ? 24.805 49.429 48.836 1.00 51.20 185 LYS A CA 1
ATOM 1408 C C . LYS A 1 185 ? 25.545 48.112 49.113 1.00 49.04 185 LYS A C 1
ATOM 1409 O O . LYS A 1 185 ? 25.841 47.386 48.168 1.00 48.69 185 LYS A O 1
ATOM 1415 N N . PRO A 1 186 ? 25.834 47.779 50.372 1.00 46.87 186 PRO A N 1
ATOM 1416 C CA . PRO A 1 186 ? 26.455 46.482 50.663 1.00 45.75 186 PRO A CA 1
ATOM 1417 C C . PRO A 1 186 ? 25.590 45.315 50.165 1.00 43.79 186 PRO A C 1
ATOM 1418 O O . PRO A 1 186 ? 24.396 45.262 50.474 1.00 43.63 186 PRO A O 1
ATOM 1422 N N . ILE A 1 187 ? 26.187 44.394 49.420 1.00 41.51 187 ILE A N 1
ATOM 1423 C CA . ILE A 1 187 ? 25.486 43.199 48.933 1.00 39.75 187 ILE A CA 1
ATOM 1424 C C . ILE A 1 187 ? 26.057 41.930 49.563 1.00 37.61 187 ILE A C 1
ATOM 1425 O O . ILE A 1 187 ? 27.234 41.867 49.949 1.00 36.11 187 ILE A O 1
ATOM 1430 N N . VAL A 1 188 ? 25.212 40.923 49.695 1.00 35.20 188 VAL A N 1
ATOM 1431 C CA . VAL A 1 188 ? 25.689 39.580 49.923 1.00 34.02 188 VAL A CA 1
ATOM 1432 C C . VAL A 1 188 ? 25.973 39.032 48.535 1.00 31.39 188 VAL A C 1
ATOM 1433 O O . VAL A 1 188 ? 25.120 39.136 47.648 1.00 31.50 188 VAL A O 1
ATOM 1437 N N . ARG A 1 189 ? 27.159 38.477 48.301 1.00 27.91 189 ARG A N 1
ATOM 1438 C CA . ARG A 1 189 ? 27.405 37.844 47.005 1.00 26.44 189 ARG A CA 1
ATOM 1439 C C . ARG A 1 189 ? 26.591 36.542 46.860 1.00 24.62 189 ARG A C 1
ATOM 1440 O O . ARG A 1 189 ? 26.298 35.844 47.839 1.00 23.53 189 ARG A O 1
ATOM 1448 N N . VAL A 1 190 ? 26.256 36.242 45.611 1.00 23.77 190 VAL A N 1
ATOM 1449 C CA . VAL A 1 190 ? 25.386 35.128 45.251 1.00 22.98 190 VAL A CA 1
ATOM 1450 C C . VAL A 1 190 ? 26.130 33.825 45.446 1.00 22.74 190 VAL A C 1
ATOM 1451 O O . VAL A 1 190 ? 27.251 33.676 44.975 1.00 23.42 190 VAL A O 1
ATOM 1455 N N . THR A 1 191 ? 25.518 32.870 46.127 1.00 22.36 191 THR A N 1
ATOM 1456 C CA . THR A 1 191 ? 26.141 31.549 46.306 1.00 22.56 191 THR A CA 1
ATOM 1457 C C . THR A 1 191 ? 25.360 30.394 45.694 1.00 22.03 191 THR A C 1
ATOM 1458 O O . THR A 1 191 ? 25.809 29.250 45.728 1.00 21.93 191 THR A O 1
ATOM 1462 N N . LEU A 1 192 ? 24.189 30.685 45.135 1.00 21.31 192 LEU A N 1
ATOM 1463 C CA . LEU A 1 192 ? 23.444 29.690 44.381 1.00 21.39 192 LEU A CA 1
ATOM 1464 C C . LEU A 1 192 ? 23.769 29.749 42.892 1.00 19.02 192 LEU A C 1
ATOM 1465 O O . LEU A 1 192 ? 23.875 30.800 42.339 1.00 18.96 192 LEU A O 1
ATOM 1470 N N . ASN A 1 193 ? 23.935 28.612 42.258 1.00 17.59 193 ASN A N 1
ATOM 1471 C CA . ASN A 1 193 ? 24.107 28.555 40.806 1.00 17.11 193 ASN A CA 1
ATOM 1472 C C . ASN A 1 193 ? 22.912 29.213 40.170 1.00 16.91 193 ASN A C 1
ATOM 1473 O O . ASN A 1 193 ? 21.767 28.998 40.600 1.00 16.66 193 ASN A O 1
ATOM 1478 N N . GLU A 1 194 ? 23.161 29.995 39.156 1.00 15.57 194 GLU A N 1
ATOM 1479 C CA . GLU A 1 194 ? 22.135 30.738 38.446 1.00 16.52 194 GLU A CA 1
ATOM 1480 C C . GLU A 1 194 ? 21.645 29.903 37.250 1.00 16.58 194 GLU A C 1
ATOM 1481 O O . GLU A 1 194 ? 22.410 29.606 36.337 1.00 15.88 194 GLU A O 1
ATOM 1487 N N . TRP A 1 195 ? 20.368 29.500 37.284 1.00 16.28 195 TRP A N 1
ATOM 1488 C CA . TRP A 1 195 ? 19.759 28.712 36.211 1.00 16.82 195 TRP A CA 1
ATOM 1489 C C . TRP A 1 195 ? 18.623 29.476 35.550 1.00 18.75 195 TRP A C 1
ATOM 1490 O O . TRP A 1 195 ? 17.727 29.936 36.239 1.00 20.18 195 TRP A O 1
ATOM 1501 N N . ALA A 1 196 ? 18.632 29.611 34.225 1.00 17.49 196 ALA A N 1
ATOM 1502 C CA . ALA A 1 196 ? 17.647 30.406 33.558 1.00 17.51 196 ALA A CA 1
ATOM 1503 C C . ALA A 1 196 ? 16.694 29.470 32.796 1.00 15.70 196 ALA A C 1
ATOM 1504 O O . ALA A 1 196 ? 17.104 28.504 32.176 1.00 15.82 196 ALA A O 1
ATOM 1506 N N . ASP A 1 197 ? 15.413 29.790 32.800 1.00 15.48 197 ASP A N 1
ATOM 1507 C CA . ASP A 1 197 ? 14.392 29.005 32.062 1.00 14.83 197 ASP A CA 1
ATOM 1508 C C . ASP A 1 197 ? 14.246 29.462 30.625 1.00 16.91 197 ASP A C 1
ATOM 1509 O O . ASP A 1 197 ? 14.069 30.669 30.363 1.00 17.75 197 ASP A O 1
ATOM 1514 N N . PHE A 1 198 ? 14.300 28.485 29.726 1.00 16.78 198 PHE A N 1
ATOM 1515 C CA . PHE A 1 198 ? 14.080 28.633 28.314 1.00 17.58 198 PHE A CA 1
ATOM 1516 C C . PHE A 1 198 ? 13.454 27.390 27.752 1.00 18.99 198 PHE A C 1
ATOM 1517 O O . PHE A 1 198 ? 13.544 26.314 28.326 1.00 19.35 198 PHE A O 1
ATOM 1525 N N . ARG A 1 199 ? 12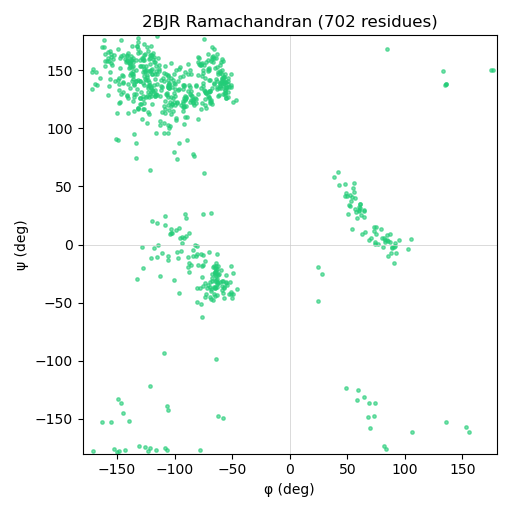.840 27.512 26.580 1.00 19.52 199 ARG A N 1
ATOM 1526 C CA . ARG A 1 199 ? 12.388 26.346 25.841 1.00 20.03 199 ARG A CA 1
ATOM 1527 C C . ARG A 1 199 ? 13.312 26.112 24.680 1.00 21.52 199 ARG A C 1
ATOM 1528 O O . ARG A 1 199 ? 13.761 27.055 24.067 1.00 20.17 199 ARG A O 1
ATOM 1536 N N . CYS A 1 200 ? 13.535 24.853 24.328 1.00 21.38 200 CYS A N 1
ATOM 1537 C CA . CYS A 1 200 ? 14.282 24.543 23.130 1.00 23.12 200 CYS A CA 1
ATOM 1538 C C . CYS A 1 200 ? 13.548 25.138 21.963 1.00 23.77 200 CYS A C 1
ATOM 1539 O O . CYS A 1 200 ? 12.300 25.174 21.957 1.00 21.20 200 CYS A O 1
ATOM 1542 N N . GLY A 1 201 ? 14.340 25.693 21.055 1.00 24.31 201 GLY A N 1
ATOM 1543 C CA . GLY A 1 201 ? 13.835 26.462 19.920 1.00 26.23 201 GLY A CA 1
ATOM 1544 C C . GLY A 1 201 ? 13.562 27.930 20.163 1.00 26.91 201 GLY A C 1
ATOM 1545 O O . GLY A 1 201 ? 13.286 28.635 19.193 1.00 29.56 201 GLY A O 1
ATOM 1546 N N . ASP A 1 202 ? 13.601 28.391 21.404 1.00 27.45 202 ASP A N 1
ATOM 1547 C CA . ASP A 1 202 ? 13.588 29.819 21.707 1.00 27.47 202 ASP A CA 1
ATOM 1548 C C . ASP A 1 202 ? 14.882 30.405 21.121 1.00 27.22 202 ASP A C 1
ATOM 1549 O O . ASP A 1 202 ? 15.859 29.671 20.901 1.00 25.13 202 ASP A O 1
ATOM 1554 N N . PRO A 1 203 ? 14.919 31.725 20.920 1.00 26.53 203 PRO A N 1
ATOM 1555 C CA . PRO A 1 203 ? 16.158 32.394 20.524 1.00 26.00 203 PRO A CA 1
ATOM 1556 C C . PRO A 1 203 ? 17.243 32.219 21.568 1.00 25.61 203 PRO A C 1
ATOM 1557 O O . PRO A 1 203 ? 16.920 32.145 22.760 1.00 23.75 203 PRO A O 1
ATOM 1561 N N . TRP A 1 204 ? 18.503 32.191 21.130 1.00 25.33 204 TRP A N 1
ATOM 1562 C CA . TRP A 1 204 ? 19.664 32.054 22.012 1.00 25.54 204 TRP A CA 1
ATOM 1563 C C . TRP A 1 204 ? 19.601 33.136 23.106 1.00 26.76 204 TRP A C 1
ATOM 1564 O O . TRP A 1 204 ? 19.167 34.246 22.817 1.00 26.42 204 TRP A O 1
ATOM 1575 N N . PRO A 1 205 ? 19.973 32.807 24.344 1.00 28.08 205 PRO A N 1
ATOM 1576 C CA . PRO A 1 205 ? 19.891 33.753 25.465 1.00 29.32 205 PRO A CA 1
ATOM 1577 C C . PRO A 1 205 ? 20.672 35.064 25.272 1.00 31.53 205 PRO A C 1
ATOM 1578 O O . PRO A 1 205 ? 21.793 35.071 24.776 1.00 30.19 205 PRO A O 1
ATOM 1582 N N . THR A 1 206 ? 20.044 36.155 25.698 1.00 34.11 206 THR A N 1
ATOM 1583 C CA . THR A 1 206 ? 20.637 37.509 25.719 1.00 35.71 206 THR A CA 1
ATOM 1584 C C . THR A 1 206 ? 20.781 38.041 27.153 1.00 35.67 206 THR A C 1
ATOM 1585 O O . THR A 1 206 ? 21.445 39.038 27.383 1.00 38.10 206 THR A O 1
ATOM 1589 N N . VAL A 1 207 ? 20.171 37.357 28.120 1.00 36.31 207 VAL A N 1
ATOM 1590 C CA . VAL A 1 207 ? 19.992 37.870 29.488 1.00 35.54 207 VAL A CA 1
ATOM 1591 C C . VAL A 1 207 ? 21.121 37.390 30.408 1.00 34.29 207 VAL A C 1
ATOM 1592 O O . VAL A 1 207 ? 21.224 37.806 31.612 1.00 33.97 207 VAL A O 1
ATOM 1596 N N . GLY A 1 208 ? 21.976 36.519 29.844 1.00 31.22 208 GLY A N 1
ATOM 1597 C CA . GLY A 1 208 ? 23.105 35.982 30.573 1.00 29.01 208 GLY A CA 1
ATOM 1598 C C . GLY A 1 208 ? 24.078 35.192 29.728 1.00 26.65 208 GLY A C 1
ATOM 1599 O O . GLY A 1 208 ? 23.955 35.081 28.528 1.00 26.85 208 GLY A O 1
ATOM 1600 N N . THR A 1 209 ? 25.071 34.668 30.411 1.00 25.03 209 THR A N 1
ATOM 1601 C CA . THR A 1 209 ? 26.237 34.063 29.810 1.00 23.61 209 THR A CA 1
ATOM 1602 C C . THR A 1 209 ? 26.201 32.575 30.102 1.00 21.24 209 THR A C 1
ATOM 1603 O O . THR A 1 209 ? 26.455 32.193 31.223 1.00 19.80 209 THR A O 1
ATOM 1607 N N . PRO A 1 210 ? 25.888 31.754 29.113 1.00 20.39 210 PRO A N 1
ATOM 1608 C CA . PRO A 1 210 ? 25.879 30.292 29.310 1.00 19.68 210 PRO A CA 1
ATOM 1609 C C . PRO A 1 210 ? 27.309 29.783 29.541 1.00 19.06 210 PRO A C 1
ATOM 1610 O O . PRO A 1 210 ? 28.284 30.487 29.217 1.00 19.07 210 PRO A O 1
ATOM 1614 N N . VAL A 1 211 ? 27.420 28.605 30.141 1.00 16.97 211 VAL A N 1
ATOM 1615 C CA . VAL A 1 211 ? 28.662 28.048 30.581 1.00 16.90 211 VAL A CA 1
ATOM 1616 C C . VAL A 1 211 ? 29.124 27.008 29.584 1.00 16.95 211 VAL A C 1
ATOM 1617 O O . VAL A 1 211 ? 28.493 25.939 29.414 1.00 14.88 211 VAL A O 1
ATOM 1621 N N . ARG A 1 212 ? 30.259 27.304 28.923 1.00 16.56 212 ARG A N 1
ATOM 1622 C CA . ARG A 1 212 ? 30.730 26.484 27.819 1.00 17.55 212 ARG A CA 1
ATOM 1623 C C . ARG A 1 212 ? 31.604 25.334 28.291 1.00 16.33 212 ARG A C 1
ATOM 1624 O O . ARG A 1 212 ? 32.414 25.512 29.187 1.00 17.38 212 ARG A O 1
ATOM 1632 N N . ALA A 1 213 ? 31.400 24.153 27.730 1.00 14.78 213 ALA A N 1
ATOM 1633 C CA . ALA A 1 213 ? 32.163 22.986 28.023 1.00 15.56 213 ALA A CA 1
ATOM 1634 C C . ALA A 1 213 ? 33.658 23.329 27.931 1.00 17.26 213 ALA A C 1
ATOM 1635 O O . ALA A 1 213 ? 34.095 23.789 26.872 1.00 18.50 213 ALA A O 1
ATOM 1637 N N . LEU A 1 214 ? 34.392 23.101 29.038 1.00 17.76 214 LEU A N 1
ATOM 1638 C CA . LEU A 1 214 ? 35.838 23.312 29.138 1.00 18.86 214 LEU A CA 1
ATOM 1639 C C . LEU A 1 214 ? 36.273 24.766 28.932 1.00 20.36 214 LEU A C 1
ATOM 1640 O O . LEU A 1 214 ? 37.487 25.062 28.804 1.00 19.38 214 LEU A O 1
ATOM 1645 N N . GLY A 1 215 ? 35.308 25.683 28.869 1.00 20.70 215 GLY A N 1
ATOM 1646 C CA . GLY A 1 215 ? 35.606 27.080 28.539 1.00 21.39 215 GLY A CA 1
ATOM 1647 C C . GLY A 1 215 ? 36.161 27.353 27.155 1.00 22.35 215 GLY A C 1
ATOM 1648 O O . GLY A 1 215 ? 36.854 28.357 26.941 1.00 23.06 215 GLY A O 1
ATOM 1649 N N . ARG A 1 216 ? 35.902 26.469 26.205 1.00 22.19 216 ARG A N 1
ATOM 1650 C CA . ARG A 1 216 ? 36.455 26.606 24.866 1.00 21.99 216 ARG A CA 1
ATOM 1651 C C . ARG A 1 216 ? 35.702 25.727 23.889 1.00 21.95 216 ARG A C 1
ATOM 1652 O O . ARG A 1 216 ? 34.914 24.877 24.276 1.00 21.41 216 ARG A O 1
ATOM 1660 N N . SER A 1 217 ? 35.951 25.901 22.602 1.00 21.60 217 SER A N 1
ATOM 1661 C CA . SER A 1 217 ? 35.479 24.928 21.626 1.00 22.07 217 SER A CA 1
ATOM 1662 C C . SER A 1 217 ? 36.101 23.527 21.907 1.00 21.78 217 SER A C 1
ATOM 1663 O O . SER A 1 217 ? 37.274 23.383 22.280 1.00 20.72 217 SER A O 1
ATOM 1666 N N . LEU A 1 218 ? 35.271 22.510 21.762 1.00 21.28 218 LEU A N 1
ATOM 1667 C CA . LEU A 1 218 ? 35.676 21.137 21.860 1.00 21.95 218 LEU A CA 1
ATOM 1668 C C . LEU A 1 218 ? 36.182 20.544 20.560 1.00 22.23 218 LEU A C 1
ATOM 1669 O O . LEU A 1 218 ? 35.755 20.919 19.471 1.00 24.21 218 LEU A O 1
ATOM 1674 N N . ASP A 1 219 ? 37.081 19.586 20.692 1.00 23.72 219 ASP A N 1
ATOM 1675 C CA . ASP A 1 219 ? 37.383 18.633 19.604 1.00 24.22 219 ASP A CA 1
ATOM 1676 C C . ASP A 1 219 ? 36.420 17.474 19.776 1.00 23.17 219 ASP A C 1
ATOM 1677 O O . ASP A 1 219 ? 36.683 16.544 20.535 1.00 23.59 219 ASP A O 1
ATOM 1682 N N . THR A 1 220 ? 35.253 17.586 19.140 1.00 23.51 220 THR A N 1
ATOM 1683 C CA . THR A 1 220 ? 34.094 16.773 19.517 1.00 22.75 220 THR A CA 1
ATOM 1684 C C . THR A 1 220 ? 33.740 15.672 18.504 1.00 23.45 220 THR A C 1
ATOM 1685 O O . THR A 1 220 ? 34.476 15.406 17.549 1.00 23.51 220 THR A O 1
ATOM 1689 N N . LEU A 1 221 ? 32.641 14.988 18.751 1.00 24.32 221 LEU A N 1
ATOM 1690 C CA . LEU A 1 221 ? 32.214 13.902 17.923 1.00 24.02 221 LEU A CA 1
ATOM 1691 C C . LEU A 1 221 ? 31.535 14.346 16.630 1.00 23.29 221 LEU A C 1
ATOM 1692 O O . LEU A 1 221 ? 31.012 15.445 16.522 1.00 23.32 221 LEU A O 1
ATOM 1697 N N . PRO A 1 222 ? 31.570 13.480 15.626 1.00 23.89 222 PRO A N 1
ATOM 1698 C CA . PRO A 1 222 ? 30.865 13.751 14.363 1.00 24.50 222 PRO A CA 1
ATOM 1699 C C . PRO A 1 222 ? 29.396 14.085 14.591 1.00 23.85 222 PRO A C 1
ATOM 1700 O O . PRO A 1 222 ? 28.676 13.379 15.342 1.00 25.31 222 PRO A O 1
ATOM 1704 N N . GLY A 1 223 ? 28.964 15.169 13.957 1.00 23.32 223 GLY A N 1
ATOM 1705 C CA . GLY A 1 223 ? 27.602 15.642 14.032 1.00 23.19 223 GLY A CA 1
ATOM 1706 C C . GLY A 1 223 ? 27.321 16.596 15.179 1.00 22.88 223 GLY A C 1
ATOM 1707 O O . GLY A 1 223 ? 26.254 17.109 15.292 1.00 23.56 223 GLY A O 1
ATOM 1708 N N . GLU A 1 224 ? 28.291 16.857 16.026 1.00 22.83 224 GLU A N 1
ATOM 1709 C CA . GLU A 1 224 ? 28.076 17.749 17.144 1.00 23.11 224 GLU A CA 1
ATOM 1710 C C . GLU A 1 224 ? 28.734 19.091 16.913 1.00 22.69 224 GLU A C 1
ATOM 1711 O O . GLU A 1 224 ? 29.818 19.192 16.307 1.00 23.45 224 GLU A O 1
ATOM 1717 N N . ASN A 1 225 ? 28.086 20.134 17.409 1.00 22.65 225 ASN A N 1
ATOM 1718 C CA . ASN A 1 225 ? 28.673 21.460 17.459 1.00 22.52 225 ASN A CA 1
ATOM 1719 C C . ASN A 1 225 ? 29.809 21.543 18.483 1.00 22.94 225 ASN A C 1
ATOM 1720 O O . ASN A 1 225 ? 29.639 21.092 19.636 1.00 22.06 225 ASN A O 1
ATOM 1725 N N . PRO A 1 226 ? 30.970 22.089 18.092 1.00 22.80 226 PRO A N 1
ATOM 1726 C CA . PRO A 1 226 ? 32.079 22.280 19.022 1.00 21.83 226 PRO A CA 1
ATOM 1727 C C . PRO A 1 226 ? 31.796 23.186 20.241 1.00 20.49 226 PRO A C 1
ATOM 1728 O O . PRO A 1 226 ? 32.505 23.078 21.248 1.00 19.64 226 PRO A O 1
ATOM 1732 N N . ASP A 1 227 ? 30.801 24.067 20.166 1.00 20.59 227 ASP A N 1
ATOM 1733 C CA . ASP A 1 227 ? 30.475 24.984 21.269 1.00 20.35 227 ASP A CA 1
ATOM 1734 C C . ASP A 1 227 ? 29.188 24.486 21.938 1.00 19.79 227 ASP A C 1
ATOM 1735 O O . ASP A 1 227 ? 28.063 24.640 21.431 1.00 18.47 227 ASP A O 1
ATOM 1740 N N . GLN A 1 228 ? 29.409 23.855 23.083 1.00 18.62 228 GLN A N 1
ATOM 1741 C CA . GLN A 1 228 ? 28.370 23.169 23.828 1.00 16.74 228 GLN A CA 1
ATOM 1742 C C . GLN A 1 228 ? 28.297 23.770 25.213 1.00 15.89 228 GLN A C 1
ATOM 1743 O O . GLN A 1 228 ? 29.311 24.062 25.795 1.00 15.98 228 GLN A O 1
ATOM 1749 N N . TYR A 1 229 ? 27.095 23.950 25.738 1.00 14.33 229 TYR A N 1
ATOM 1750 C CA . TYR A 1 229 ? 26.895 24.646 26.977 1.00 14.95 229 TYR A CA 1
ATOM 1751 C C . TYR A 1 229 ? 26.005 23.836 27.905 1.00 15.05 229 TYR A C 1
ATOM 1752 O O . TYR A 1 229 ? 25.254 22.994 27.463 1.00 16.79 229 TYR A O 1
ATOM 1761 N N . VAL A 1 230 ? 26.169 24.057 29.206 1.00 14.28 230 VAL A N 1
ATOM 1762 C CA . VAL A 1 230 ? 25.477 23.265 30.217 1.00 13.94 230 VAL A CA 1
ATOM 1763 C C . VAL A 1 230 ? 23.979 23.585 30.332 1.00 13.79 230 VAL A C 1
ATOM 1764 O O . VAL A 1 230 ? 23.586 24.735 30.471 1.00 15.69 230 VAL A O 1
ATOM 1768 N N . ALA A 1 231 ? 23.162 22.543 30.315 1.00 14.19 231 ALA A N 1
ATOM 1769 C CA . ALA A 1 231 ? 21.715 22.672 30.491 1.00 14.93 231 ALA A CA 1
ATOM 1770 C C . ALA A 1 231 ? 21.243 21.488 31.306 1.00 14.94 231 ALA A C 1
ATOM 1771 O O . ALA A 1 231 ? 21.906 20.433 31.330 1.00 14.04 231 ALA A O 1
ATOM 1773 N N . LEU A 1 232 ? 20.085 21.680 31.958 1.00 15.14 232 LEU A N 1
ATOM 1774 C CA . LEU A 1 232 ? 19.407 20.713 32.781 1.00 15.01 232 LEU A CA 1
ATOM 1775 C C . LEU A 1 232 ? 18.000 20.467 32.286 1.00 15.13 232 LEU A C 1
ATOM 1776 O O . LEU A 1 232 ? 17.297 21.394 31.904 1.00 16.23 232 LEU A O 1
ATOM 1781 N N . TRP A 1 233 ? 17.637 19.193 32.252 1.00 15.98 233 TRP A N 1
ATOM 1782 C CA . TRP A 1 233 ? 16.310 18.733 31.887 1.00 15.18 233 TRP A CA 1
ATOM 1783 C C . TRP A 1 233 ? 15.896 17.726 32.982 1.00 15.58 233 TRP A C 1
ATOM 1784 O O . TRP A 1 233 ? 16.685 17.419 33.883 1.00 15.99 233 TRP A O 1
ATOM 1795 N N . TYR A 1 234 ? 14.670 17.200 32.875 1.00 17.00 234 TYR A N 1
ATOM 1796 C CA . TYR A 1 234 ? 14.137 16.246 33.836 1.00 16.83 234 TYR A CA 1
ATOM 1797 C C . TYR A 1 234 ? 13.443 15.100 33.108 1.00 18.73 234 TYR A C 1
ATOM 1798 O O . TYR A 1 234 ? 12.744 15.346 32.154 1.00 17.89 234 TYR A O 1
ATOM 1807 N N . GLN A 1 235 ? 13.664 13.873 33.558 1.00 19.97 235 GLN A N 1
ATOM 1808 C CA . GLN A 1 235 ? 12.926 12.703 33.072 1.00 23.30 235 GLN A CA 1
ATOM 1809 C C . GLN A 1 235 ? 12.547 11.860 34.269 1.00 25.03 235 GLN A C 1
ATOM 1810 O O . GLN A 1 235 ? 13.403 11.477 35.062 1.00 23.03 235 GLN A O 1
ATOM 1816 N N . SER A 1 236 ? 11.249 11.610 34.411 1.00 27.14 236 SER A N 1
ATOM 1817 C CA . SER A 1 236 ? 10.707 10.933 35.579 1.00 27.98 236 SER A CA 1
ATOM 1818 C C . SER A 1 236 ? 11.162 11.451 36.914 1.00 26.87 236 SER A C 1
ATOM 1819 O O . SER A 1 236 ? 11.513 10.666 37.768 1.00 27.75 236 SER A O 1
ATOM 1822 N N . GLY A 1 237 ? 11.189 12.773 37.109 1.00 24.23 237 GLY A N 1
ATOM 1823 C CA . GLY A 1 237 ? 11.641 13.349 38.339 1.00 23.73 237 GLY A CA 1
ATOM 1824 C C . GLY A 1 237 ? 13.150 13.309 38.548 1.00 22.40 237 GLY A C 1
ATOM 1825 O O . GLY A 1 237 ? 13.632 13.788 39.545 1.00 24.22 237 GLY A O 1
ATOM 1826 N N . GLU A 1 238 ? 13.889 12.798 37.576 1.00 20.25 238 GLU A N 1
ATOM 1827 C CA . GLU A 1 238 ? 15.351 12.727 37.679 1.00 19.08 238 GLU A CA 1
ATOM 1828 C C . GLU A 1 238 ? 16.044 13.873 36.904 1.00 17.67 238 GLU A C 1
ATOM 1829 O O . GLU A 1 238 ? 15.721 14.114 35.735 1.00 17.93 238 GLU A O 1
ATOM 1835 N N . PRO A 1 239 ? 17.014 14.529 37.519 1.00 17.09 239 PRO A N 1
ATOM 1836 C CA . PRO A 1 239 ? 17.776 15.585 36.833 1.00 16.30 239 PRO A CA 1
ATOM 1837 C C . PRO A 1 239 ? 18.740 15.029 35.817 1.00 15.49 239 PRO A C 1
ATOM 1838 O O . PRO A 1 239 ? 19.423 14.017 36.066 1.00 15.61 239 PRO A O 1
ATOM 1842 N N . VAL A 1 240 ? 18.731 15.610 34.618 1.00 15.43 240 VAL A N 1
ATOM 1843 C CA . VAL A 1 240 ? 19.571 15.192 33.516 1.00 14.58 240 VAL A CA 1
ATOM 1844 C C . VAL A 1 240 ? 20.364 16.401 33.019 1.00 15.38 240 VAL A C 1
ATOM 1845 O O . VAL A 1 240 ? 19.786 17.346 32.468 1.00 14.77 240 VAL A O 1
ATOM 1857 N N . GLY A 1 242 ? 22.898 17.926 30.311 1.00 14.40 242 GLY A N 1
ATOM 1858 C CA . GLY A 1 242 ? 23.223 17.675 28.962 1.00 14.44 242 GLY A CA 1
ATOM 1859 C C . GLY A 1 242 ? 23.742 18.928 28.304 1.00 14.56 242 GLY A C 1
ATOM 1860 O O . GLY A 1 242 ? 24.268 19.818 28.967 1.00 14.47 242 GLY A O 1
ATOM 1861 N N . ARG A 1 243 ? 23.631 18.969 26.978 1.00 15.49 243 ARG A N 1
ATOM 1862 C CA . ARG A 1 243 ? 24.255 20.023 26.195 1.00 16.03 243 ARG A CA 1
ATOM 1863 C C . ARG A 1 243 ? 23.290 20.800 25.333 1.00 16.25 243 ARG A C 1
ATOM 1864 O O . ARG A 1 243 ? 22.349 20.222 24.781 1.00 15.84 243 ARG A O 1
ATOM 1872 N N . ILE A 1 244 ? 23.503 22.114 25.241 1.00 16.14 244 ILE A N 1
ATOM 1873 C CA . ILE A 1 244 ? 22.878 22.944 24.219 1.00 16.14 244 ILE A CA 1
ATOM 1874 C C . ILE A 1 244 ? 23.903 23.575 23.283 1.00 18.50 244 ILE A C 1
ATOM 1875 O O . ILE A 1 244 ? 25.082 23.676 23.613 1.00 17.37 244 ILE A O 1
ATOM 1880 N N . TRP A 1 245 ? 23.436 23.933 22.076 1.00 18.35 245 TRP A N 1
ATOM 1881 C CA . TRP A 1 245 ? 24.256 24.700 21.135 1.00 19.13 245 TRP A CA 1
ATOM 1882 C C . TRP A 1 245 ? 23.321 25.598 20.357 1.00 20.14 245 TRP A C 1
ATOM 1883 O O . TRP A 1 245 ? 22.094 25.385 20.328 1.00 19.38 245 TRP A O 1
ATOM 1894 N N . ASN A 1 246 ? 23.921 26.603 19.731 1.00 21.04 246 ASN A N 1
ATOM 1895 C CA . ASN A 1 246 ? 23.193 27.622 19.018 1.00 21.12 246 ASN A CA 1
ATOM 1896 C C . ASN A 1 246 ? 23.034 27.124 17.576 1.00 21.16 246 ASN A C 1
ATOM 1897 O O . ASN A 1 246 ? 23.998 27.004 16.842 1.00 20.58 246 ASN A O 1
ATOM 1902 N N . ASP A 1 247 ? 21.804 26.784 17.224 1.00 22.33 247 ASP A N 1
ATOM 1903 C CA . ASP A 1 247 ? 21.467 26.274 15.896 1.00 23.90 247 ASP A CA 1
ATOM 1904 C C . ASP A 1 247 ? 20.674 27.356 15.149 1.00 22.75 247 ASP A C 1
ATOM 1905 O O . ASP A 1 247 ? 19.448 27.523 15.291 1.00 21.44 247 ASP A O 1
ATOM 1910 N N . GLY A 1 248 ? 21.386 28.115 14.345 1.00 23.34 248 GLY A N 1
ATOM 1911 C CA . GLY A 1 248 ? 20.764 29.155 13.555 1.00 24.26 248 GLY A CA 1
ATOM 1912 C C . GLY A 1 248 ? 20.063 30.246 14.340 1.00 24.32 248 GLY A C 1
ATOM 1913 O O . GLY A 1 248 ? 19.033 30.722 13.920 1.00 25.20 248 GLY A O 1
ATOM 1914 N N . GLY A 1 249 ? 20.610 30.595 15.503 1.00 23.97 249 GLY A N 1
ATOM 1915 C CA . GLY A 1 249 ? 20.059 31.591 16.406 1.00 24.04 249 GLY A CA 1
ATOM 1916 C C . GLY A 1 249 ? 19.092 31.042 17.465 1.00 24.02 249 GLY A C 1
ATOM 1917 O O . GLY A 1 249 ? 18.620 31.803 18.300 1.00 24.64 249 GLY A O 1
ATOM 1918 N N . LYS A 1 250 ? 18.829 29.732 17.415 1.00 24.10 250 LYS A N 1
ATOM 1919 C CA . LYS A 1 250 ? 17.831 29.053 18.247 1.00 23.74 250 LYS A CA 1
ATOM 1920 C C . LYS A 1 250 ? 18.537 28.057 19.191 1.00 22.46 250 LYS A C 1
ATOM 1921 O O . LYS A 1 250 ? 19.544 27.431 18.838 1.00 23.29 250 LYS A O 1
ATOM 1927 N N . ILE A 1 251 ? 17.991 27.887 20.370 1.00 20.60 251 ILE A N 1
ATOM 1928 C CA . ILE A 1 251 ? 18.497 26.856 21.301 1.00 19.45 251 ILE A CA 1
ATOM 1929 C C . ILE A 1 251 ? 18.192 25.441 20.787 1.00 18.44 251 ILE A C 1
ATOM 1930 O O . ILE A 1 251 ? 17.042 25.077 20.529 1.00 18.22 251 ILE A O 1
ATOM 1935 N N . ALA A 1 252 ? 19.228 24.632 20.640 1.00 18.47 252 ALA A N 1
ATOM 1936 C CA . ALA A 1 252 ? 19.106 23.229 20.351 1.00 19.11 252 ALA A CA 1
ATOM 1937 C C . ALA A 1 252 ? 19.776 22.470 21.487 1.00 19.25 252 ALA A C 1
ATOM 1938 O O . ALA A 1 252 ? 20.713 22.974 22.081 1.00 17.99 252 ALA A O 1
ATOM 1940 N N . ALA A 1 253 ? 19.283 21.265 21.770 1.00 19.77 253 ALA A N 1
ATOM 1941 C CA . ALA A 1 253 ? 19.735 20.493 22.929 1.00 19.19 253 ALA A CA 1
ATOM 1942 C C . ALA A 1 253 ? 19.836 19.010 22.627 1.00 19.33 253 ALA A C 1
ATOM 1943 O O . ALA A 1 253 ? 19.148 18.463 21.721 1.00 18.91 253 ALA A O 1
ATOM 1945 N N . CYS A 1 254 ? 20.647 18.329 23.442 1.00 17.63 254 CYS A N 1
ATOM 1946 C CA . CYS A 1 254 ? 20.665 16.876 23.470 1.00 17.32 254 CYS A CA 1
ATOM 1947 C C . CYS A 1 254 ? 20.917 16.359 24.872 1.00 17.60 254 CYS A C 1
ATOM 1948 O O . CYS A 1 254 ? 21.826 16.825 25.542 1.00 17.53 254 CYS A O 1
ATOM 1951 N N . PHE A 1 255 ? 20.097 15.411 25.311 1.00 16.48 255 PHE A N 1
ATOM 1952 C CA . PHE A 1 255 ? 20.263 14.727 26.611 1.00 16.50 255 PHE A CA 1
ATOM 1953 C C . PHE A 1 255 ? 20.279 13.216 26.403 1.00 18.01 255 PHE A C 1
ATOM 1954 O O . PHE A 1 255 ? 19.660 12.696 25.462 1.00 19.06 255 PHE A O 1
ATOM 1962 N N . GLY A 1 256 ? 20.977 12.511 27.292 1.00 18.19 256 GLY A N 1
ATOM 1963 C CA . GLY A 1 256 ? 20.958 11.068 27.349 1.00 18.04 256 GLY A CA 1
ATOM 1964 C C . GLY A 1 256 ? 20.426 10.635 28.698 1.00 18.20 256 GLY A C 1
ATOM 1965 O O . GLY A 1 256 ? 20.824 11.158 29.734 1.00 18.07 256 GLY A O 1
ATOM 1966 N N . TRP A 1 257 ? 19.482 9.698 28.698 1.00 18.09 257 TRP A N 1
ATOM 1967 C CA . TRP A 1 257 ? 18.889 9.211 29.918 1.00 18.50 257 TRP A CA 1
ATOM 1968 C C . TRP A 1 257 ? 18.090 7.965 29.590 1.00 19.00 257 TRP A C 1
ATOM 1969 O O . TRP A 1 257 ? 17.590 7.845 28.470 1.00 18.34 257 TRP A O 1
ATOM 1980 N N . GLY A 1 258 ? 18.026 7.068 30.549 1.00 21.45 258 GLY A N 1
ATOM 1981 C CA . GLY A 1 258 ? 17.247 5.823 30.465 1.00 23.33 258 GLY A CA 1
ATOM 1982 C C . GLY A 1 258 ? 17.595 4.941 29.283 1.00 24.01 258 GLY A C 1
ATOM 1983 O O . GLY A 1 258 ? 16.754 4.217 28.786 1.00 25.69 258 GLY A O 1
ATOM 1984 N N . GLY A 1 259 ? 18.845 4.991 28.844 1.00 24.26 259 GLY A N 1
ATOM 1985 C CA . GLY A 1 259 ? 19.329 4.270 27.669 1.00 24.19 259 GLY A CA 1
ATOM 1986 C C . GLY A 1 259 ? 19.011 4.911 26.337 1.00 24.56 259 GLY A C 1
ATOM 1987 O O . GLY A 1 259 ? 19.307 4.337 25.315 1.00 24.63 259 GLY A O 1
ATOM 1988 N N . HIS A 1 260 ? 18.436 6.118 26.335 1.00 24.30 260 HIS A N 1
ATOM 1989 C CA . HIS A 1 260 ? 18.059 6.794 25.100 1.00 25.23 260 HIS A CA 1
ATOM 1990 C C . HIS A 1 260 ? 18.767 8.140 24.902 1.00 24.82 260 HIS A C 1
ATOM 1991 O O . HIS A 1 260 ? 19.260 8.731 25.851 1.00 22.21 260 HIS A O 1
ATOM 1998 N N . GLU A 1 261 ? 18.730 8.608 23.650 1.00 23.09 261 GLU A N 1
ATOM 1999 C CA . GLU A 1 261 ? 19.100 9.947 23.278 1.00 24.01 261 GLU A CA 1
ATOM 2000 C C . GLU A 1 261 ? 17.843 10.732 23.002 1.00 24.87 261 GLU A C 1
ATOM 2001 O O . GLU A 1 261 ? 16.915 10.227 22.355 1.00 24.63 261 GLU A O 1
ATOM 2007 N N . TYR A 1 262 ? 17.821 11.981 23.470 1.00 23.61 262 TYR A N 1
ATOM 2008 C CA . TYR A 1 262 ? 16.718 12.897 23.261 1.00 23.24 262 TYR A CA 1
ATOM 2009 C C . TYR A 1 262 ? 17.276 14.129 22.593 1.00 23.73 262 TYR A C 1
ATOM 2010 O O . TYR A 1 262 ? 18.098 14.840 23.191 1.00 21.17 262 TYR A O 1
ATOM 2019 N N . ARG A 1 263 ? 16.866 14.360 21.344 1.00 24.44 263 ARG A N 1
ATOM 2020 C CA . ARG A 1 263 ? 17.319 15.509 20.528 1.00 26.06 263 ARG A CA 1
ATOM 2021 C C . ARG A 1 263 ? 16.151 16.299 19.941 1.00 26.35 263 ARG A C 1
ATOM 2022 O O . ARG A 1 263 ? 16.377 17.241 19.234 1.00 27.64 263 ARG A O 1
ATOM 2030 N N . GLN A 1 264 ? 14.916 15.893 20.163 1.00 26.75 264 GLN A N 1
ATOM 2031 C CA . GLN A 1 264 ? 13.772 16.662 19.680 1.00 27.45 264 GLN A CA 1
ATOM 2032 C C . GLN A 1 264 ? 12.628 16.616 20.682 1.00 26.53 264 GLN A C 1
ATOM 2033 O O . GLN A 1 264 ? 12.598 15.753 21.561 1.00 25.61 264 GLN A O 1
ATOM 2039 N N . LYS A 1 265 ? 11.724 17.588 20.555 1.00 25.27 265 LYS A N 1
ATOM 2040 C CA . LYS A 1 265 ? 10.554 17.744 21.413 1.00 26.80 265 LYS A CA 1
ATOM 2041 C C . LYS A 1 265 ? 10.988 17.860 22.890 1.00 24.53 265 LYS A C 1
ATOM 2042 O O . LYS A 1 265 ? 10.370 17.288 23.790 1.00 24.91 265 LYS A O 1
ATOM 2048 N N . ILE A 1 266 ? 12.072 18.584 23.104 1.00 22.13 266 ILE A N 1
ATOM 2049 C CA . ILE A 1 266 ? 12.710 18.645 24.423 1.00 21.64 266 ILE A CA 1
ATOM 2050 C C . ILE A 1 266 ? 11.929 19.587 25.357 1.00 21.02 266 ILE A C 1
ATOM 2051 O O . ILE A 1 266 ? 11.793 19.335 26.578 1.00 19.51 266 ILE A O 1
ATOM 2056 N N . GLY A 1 267 ? 11.414 20.682 24.806 1.00 19.91 267 GLY A N 1
ATOM 2057 C CA . GLY A 1 267 ? 10.557 21.584 25.567 1.00 19.64 267 GLY A CA 1
ATOM 2058 C C . GLY A 1 267 ? 11.380 22.424 26.564 1.00 19.42 267 GLY A C 1
ATOM 2059 O O . GLY A 1 267 ? 12.460 22.911 26.234 1.00 18.23 267 GLY A O 1
ATOM 2060 N N . SER A 1 268 ? 10.859 22.554 27.776 1.00 17.11 268 SER A N 1
ATOM 2061 C CA . SER A 1 268 ? 11.442 23.395 28.813 1.00 17.07 268 SER A CA 1
ATOM 2062 C C . SER A 1 268 ? 12.758 22.813 29.374 1.00 17.14 268 SER A C 1
ATOM 2063 O O . SER A 1 268 ? 12.806 21.651 29.754 1.00 14.81 268 SER A O 1
ATOM 2066 N N . ILE A 1 269 ? 13.808 23.639 29.387 1.00 17.04 269 ILE A N 1
ATOM 2067 C CA . ILE A 1 269 ? 15.113 23.302 29.969 1.00 16.79 269 ILE A CA 1
ATOM 2068 C C . ILE A 1 269 ? 15.591 24.441 30.848 1.00 16.34 269 ILE A C 1
ATOM 2069 O O . ILE A 1 269 ? 14.973 25.501 30.900 1.00 15.56 269 ILE A O 1
ATOM 2074 N N . GLN A 1 270 ? 16.673 24.197 31.592 1.00 15.63 270 GLN A N 1
ATOM 2075 C CA . GLN A 1 270 ? 17.278 25.252 32.410 1.00 14.38 270 GLN A CA 1
ATOM 2076 C C . GLN A 1 270 ? 18.720 25.430 31.932 1.00 15.00 270 GLN A C 1
ATOM 2077 O O . GLN A 1 270 ? 19.452 24.452 31.778 1.00 16.53 270 GLN A O 1
ATOM 2083 N N . ILE A 1 271 ? 19.093 26.666 31.691 1.00 15.04 271 ILE A N 1
ATOM 2084 C CA . ILE A 1 271 ? 20.426 26.959 31.212 1.00 15.61 271 ILE A CA 1
ATOM 2085 C C . ILE A 1 271 ? 21.250 27.584 32.318 1.00 14.95 271 ILE A C 1
ATOM 2086 O O . ILE A 1 271 ? 20.845 28.571 32.953 1.00 14.63 271 ILE A O 1
ATOM 2091 N N . LEU A 1 272 ? 22.456 27.036 32.530 1.00 15.74 272 LEU A N 1
ATOM 2092 C CA . LEU A 1 272 ? 23.332 27.547 33.577 1.00 15.39 272 LEU A CA 1
ATOM 2093 C C . LEU A 1 272 ? 23.993 28.866 33.096 1.00 16.27 272 LEU A C 1
ATOM 2094 O O . LEU A 1 272 ? 24.443 28.943 31.960 1.00 16.60 272 LEU A O 1
ATOM 2099 N N . TYR A 1 273 ? 24.002 29.874 33.964 1.00 16.80 273 TYR A N 1
ATOM 2100 C CA . TYR A 1 273 ? 24.602 31.160 33.668 1.00 18.74 273 TYR A CA 1
ATOM 2101 C C . TYR A 1 273 ? 25.764 31.443 34.605 1.00 19.39 273 TYR A C 1
ATOM 2102 O O . TYR A 1 273 ? 25.703 31.128 35.793 1.00 20.39 273 TYR A O 1
ATOM 2111 N N . GLU A 1 274 ? 26.805 32.055 34.052 1.00 20.71 274 GLU A N 1
ATOM 2112 C CA . GLU A 1 274 ? 27.911 32.580 34.835 1.00 21.89 274 GLU A CA 1
ATOM 2113 C C . GLU A 1 274 ? 27.557 34.021 35.125 1.00 22.59 274 GLU A C 1
ATOM 2114 O O . GLU A 1 274 ? 27.400 34.853 34.194 1.00 23.70 274 GLU A O 1
ATOM 2120 N N . LEU A 1 275 ? 27.427 34.310 36.406 1.00 21.55 275 LEU A N 1
ATOM 2121 C CA . LEU A 1 275 ? 27.078 35.629 36.852 1.00 22.42 275 LEU A CA 1
ATOM 2122 C C . LEU A 1 275 ? 28.228 36.608 36.656 1.00 22.78 275 LEU A C 1
ATOM 2123 O O . LEU A 1 275 ? 29.357 36.194 36.542 1.00 21.17 275 LEU A O 1
ATOM 2128 N N . PRO A 1 276 ? 27.932 37.896 36.617 1.00 23.69 276 PRO A N 1
ATOM 2129 C CA . PRO A 1 276 ? 29.003 38.908 36.578 1.00 24.44 276 PRO A CA 1
ATOM 2130 C C . PRO A 1 276 ? 29.936 38.760 37.782 1.00 23.54 276 PRO A C 1
ATOM 2131 O O . PRO A 1 276 ? 29.480 38.499 38.895 1.00 22.97 276 PRO A O 1
ATOM 2135 N N . GLU A 1 277 ? 31.239 38.925 37.588 1.00 25.22 277 GLU A N 1
ATOM 2136 C CA . GLU A 1 277 ? 32.171 38.571 38.660 1.00 26.15 277 GLU A CA 1
ATOM 2137 C C . GLU A 1 277 ? 31.895 39.348 39.950 1.00 26.78 277 GLU A C 1
ATOM 2138 O O . GLU A 1 277 ? 32.010 38.798 41.055 1.00 26.47 277 GLU A O 1
ATOM 2144 N N . ALA A 1 278 ? 31.484 40.604 39.803 1.00 27.86 278 ALA A N 1
ATOM 2145 C CA . ALA A 1 278 ? 31.278 41.475 40.946 1.00 28.33 278 ALA A CA 1
ATOM 2146 C C . ALA A 1 278 ? 30.157 41.023 41.879 1.00 28.92 278 ALA A C 1
ATOM 2147 O O . ALA A 1 278 ? 30.181 41.373 43.049 1.00 28.99 278 ALA A O 1
ATOM 2149 N N . ILE A 1 279 ? 29.181 40.244 41.401 1.00 27.38 279 ILE A N 1
ATOM 2150 C CA . ILE A 1 279 ? 28.095 39.825 42.291 1.00 27.44 279 ILE A CA 1
ATOM 2151 C C . ILE A 1 279 ? 28.158 38.364 42.740 1.00 25.59 279 ILE A C 1
ATOM 2152 O O . ILE A 1 279 ? 27.440 37.978 43.653 1.00 25.98 279 ILE A O 1
ATOM 2157 N N . ARG A 1 280 ? 29.039 37.575 42.136 1.00 23.60 280 ARG A N 1
ATOM 2158 C CA . ARG A 1 280 ? 29.070 36.154 42.424 1.00 23.37 280 ARG A CA 1
ATOM 2159 C C . ARG A 1 280 ? 30.007 35.808 43.564 1.00 22.59 280 ARG A C 1
ATOM 2160 O O . ARG A 1 280 ? 31.035 36.468 43.755 1.00 22.52 280 ARG A O 1
ATOM 2168 N N . GLY A 1 281 ? 29.663 34.764 44.298 1.00 21.83 281 GLY A N 1
ATOM 2169 C CA . GLY A 1 281 ? 30.422 34.357 45.446 1.00 21.34 281 GLY A CA 1
ATOM 2170 C C . GLY A 1 281 ? 31.281 33.147 45.156 1.00 20.30 281 GLY A C 1
ATOM 2171 O O . GLY A 1 281 ? 31.782 32.553 46.069 1.00 20.60 281 GLY A O 1
ATOM 2172 N N . PHE A 1 282 ? 31.384 32.761 43.890 1.00 19.81 282 PHE A N 1
ATOM 2173 C CA . PHE A 1 282 ? 32.108 31.572 43.470 1.00 19.57 282 PHE A CA 1
ATOM 2174 C C . PHE A 1 282 ? 32.537 31.700 42.006 1.00 19.74 282 PHE A C 1
ATOM 2175 O O . PHE A 1 282 ? 31.945 32.486 41.248 1.00 20.06 282 PHE A O 1
ATOM 2183 N N . ASP A 1 283 ? 33.563 30.942 41.611 1.00 19.19 283 ASP A N 1
ATOM 2184 C CA . ASP A 1 283 ? 33.997 30.855 40.248 1.00 20.39 283 ASP A CA 1
ATOM 2185 C C . ASP A 1 283 ? 33.906 29.427 39.719 1.00 19.91 283 ASP A C 1
ATOM 2186 O O . ASP A 1 283 ? 34.090 28.470 40.461 1.00 19.57 283 ASP A O 1
ATOM 2191 N N . TYR A 1 284 ? 33.701 29.295 38.415 1.00 19.98 284 TYR A N 1
ATOM 2192 C CA . TYR A 1 284 ? 33.621 27.991 37.773 1.00 19.55 284 TYR A CA 1
ATOM 2193 C C . TYR A 1 284 ? 34.948 27.628 37.121 1.00 20.41 284 TYR A C 1
ATOM 2194 O O . TYR A 1 284 ? 35.644 28.508 36.610 1.00 19.21 284 TYR A O 1
ATOM 2203 N N . ASP A 1 285 ? 35.224 26.335 37.061 1.00 19.49 285 ASP A N 1
ATOM 2204 C CA . ASP A 1 285 ? 36.286 25.772 36.248 1.00 20.70 285 ASP A CA 1
ATOM 2205 C C . ASP A 1 285 ? 36.015 24.295 36.046 1.00 19.79 285 ASP A C 1
ATOM 2206 O O . ASP A 1 285 ? 35.294 23.691 36.828 1.00 21.81 285 ASP A O 1
ATOM 2211 N N . TRP A 1 286 ? 36.581 23.704 35.015 1.00 19.17 286 TRP A N 1
ATOM 2212 C CA . TRP A 1 286 ? 36.362 22.295 34.727 1.00 18.36 286 TRP A CA 1
ATOM 2213 C C . TRP A 1 286 ? 37.564 21.585 35.260 1.00 19.79 286 TRP A C 1
ATOM 2214 O O . TRP A 1 286 ? 38.690 22.017 34.983 1.00 19.76 286 TRP A O 1
ATOM 2225 N N . LYS A 1 287 ? 37.333 20.563 36.072 1.00 20.79 287 LYS A N 1
ATOM 2226 C CA . LYS A 1 287 ? 38.418 19.848 36.774 1.00 20.28 287 LYS A CA 1
ATOM 2227 C C . LYS A 1 287 ? 38.381 18.367 36.458 1.00 20.96 287 LYS A C 1
ATOM 2228 O O . LYS A 1 287 ? 37.292 17.811 36.262 1.00 18.93 287 LYS A O 1
ATOM 2234 N N . PRO A 1 288 ? 39.562 17.711 36.390 1.00 21.15 288 PRO A N 1
ATOM 2235 C CA . PRO A 1 288 ? 39.627 16.272 36.175 1.00 21.45 288 PRO A CA 1
ATOM 2236 C C . PRO A 1 288 ? 38.848 15.584 37.252 1.00 19.98 288 PRO A C 1
ATOM 2237 O O . PRO A 1 288 ? 38.838 16.033 38.401 1.00 19.36 288 PRO A O 1
ATOM 2241 N N . PHE A 1 289 ? 38.202 14.499 36.869 1.00 21.15 289 PHE A N 1
ATOM 2242 C CA . PHE A 1 289 ? 37.305 13.779 37.743 1.00 20.00 289 PHE A CA 1
ATOM 2243 C C . PHE A 1 289 ? 37.923 13.452 39.151 1.00 20.33 289 PHE A C 1
ATOM 2244 O O . PHE A 1 289 ? 37.251 13.617 40.164 1.00 20.75 289 PHE A O 1
ATOM 2252 N N . PRO A 1 290 ? 39.153 12.960 39.231 1.00 21.59 290 PRO A N 1
ATOM 2253 C CA . PRO A 1 290 ? 39.714 12.643 40.552 1.00 21.94 290 PRO A CA 1
ATOM 2254 C C . PRO A 1 290 ? 39.892 13.843 41.453 1.00 22.18 290 PRO A C 1
ATOM 2255 O O . PRO A 1 290 ? 39.769 13.712 42.659 1.00 23.52 290 PRO A O 1
ATOM 2259 N N . GLU A 1 291 ? 40.148 15.012 40.877 1.00 21.99 291 GLU A N 1
ATOM 2260 C CA . GLU A 1 291 ? 40.202 16.236 41.640 1.00 22.09 291 GLU A CA 1
ATOM 2261 C C . GLU A 1 291 ? 38.799 16.688 42.059 1.00 22.21 291 GLU A C 1
ATOM 2262 O O . GLU A 1 291 ? 38.559 17.030 43.222 1.00 20.73 291 GLU A O 1
ATOM 2268 N N . ALA A 1 292 ? 37.864 16.631 41.116 1.00 21.99 292 ALA A N 1
ATOM 2269 C CA . ALA A 1 292 ? 36.471 16.949 41.400 1.00 22.93 292 ALA A CA 1
ATOM 2270 C C . ALA A 1 292 ? 35.901 16.130 42.543 1.00 22.67 292 ALA A C 1
ATOM 2271 O O . ALA A 1 292 ? 35.103 16.615 43.310 1.00 21.20 292 ALA A O 1
ATOM 2273 N N . ALA A 1 293 ? 36.330 14.888 42.657 1.00 24.85 293 ALA A N 1
ATOM 2274 C CA . ALA A 1 293 ? 35.847 13.966 43.690 1.00 25.66 293 ALA A CA 1
ATOM 2275 C C . ALA A 1 293 ? 36.295 14.287 45.131 1.00 27.00 293 ALA A C 1
ATOM 2276 O O . ALA A 1 293 ? 35.802 13.668 46.070 1.00 28.15 293 ALA A O 1
ATOM 2278 N N . GLN A 1 294 ? 37.173 15.269 45.303 1.00 28.44 294 GLN A N 1
ATOM 2279 C CA . GLN A 1 294 ? 37.682 15.655 46.617 1.00 31.24 294 GLN A CA 1
ATOM 2280 C C . GLN A 1 294 ? 36.813 16.758 47.247 1.00 34.20 294 GLN A C 1
ATOM 2281 O O . GLN A 1 294 ? 37.313 17.566 48.043 1.00 34.19 294 GLN A O 1
ATOM 2287 N N . PHE A 1 295 ? 35.528 16.800 46.831 1.00 37.69 295 PHE A N 1
ATOM 2288 C CA . PHE A 1 295 ? 34.504 17.768 47.283 1.00 40.43 295 PHE A CA 1
ATOM 2289 C C . PHE A 1 295 ? 34.413 17.901 48.812 1.00 42.75 295 PHE A C 1
ATOM 2290 O O . PHE A 1 295 ? 33.920 18.926 49.329 1.00 43.57 295 PHE A O 1
ATOM 2298 N N . GLY A 1 296 ? 34.840 16.847 49.518 1.00 44.55 296 GLY A N 1
ATOM 2299 C CA . GLY A 1 296 ? 34.797 16.782 50.972 1.00 45.94 296 GLY A CA 1
ATOM 2300 C C . GLY A 1 296 ? 35.655 17.831 51.655 1.00 47.36 296 GLY A C 1
ATOM 2301 O O . GLY A 1 296 ? 35.309 18.301 52.750 1.00 47.82 296 GLY A O 1
ATOM 2302 N N . ALA A 1 297 ? 36.777 18.191 51.017 1.00 48.64 297 ALA A N 1
ATOM 2303 C CA . ALA A 1 297 ? 37.664 19.272 51.474 1.00 49.27 297 ALA A CA 1
ATOM 2304 C C . ALA A 1 297 ? 36.957 20.656 51.434 1.00 50.00 297 ALA A C 1
ATOM 2305 O O . ALA A 1 297 ? 37.333 21.594 52.148 1.00 50.47 297 ALA A O 1
ATOM 2307 N N . LYS A 1 298 ? 35.909 20.757 50.610 1.00 50.45 298 LYS A N 1
ATOM 2308 C CA . LYS A 1 298 ? 35.194 22.009 50.370 1.00 50.43 298 LYS A CA 1
ATOM 2309 C C . LYS A 1 298 ? 36.156 23.121 49.881 1.00 49.11 298 LYS A C 1
ATOM 2310 O O . LYS A 1 298 ? 36.213 24.221 50.433 1.00 49.71 298 LYS A O 1
ATOM 2316 N N . GLU A 1 299 ? 36.898 22.779 48.820 1.00 47.09 299 GLU A N 1
ATOM 2317 C CA . GLU A 1 299 ? 37.631 23.715 47.969 1.00 45.37 299 GLU A CA 1
ATOM 2318 C C . GLU A 1 299 ? 36.882 23.763 46.573 1.00 41.65 299 GLU A C 1
ATOM 2319 O O . GLU A 1 299 ? 35.929 24.531 46.428 1.00 40.82 299 GLU A O 1
ATOM 2325 N N . TRP A 1 300 ? 37.269 22.956 45.585 1.00 37.44 300 TRP A N 1
ATOM 2326 C CA . TRP A 1 300 ? 36.481 22.836 44.343 1.00 34.87 300 TRP A CA 1
ATOM 2327 C C . TRP A 1 300 ? 35.380 21.801 44.545 1.00 32.25 300 TRP A C 1
ATOM 2328 O O . TRP A 1 300 ? 35.600 20.693 45.032 1.00 32.41 300 TRP A O 1
ATOM 2339 N N . ILE A 1 301 ? 34.154 22.182 44.249 1.00 28.66 301 ILE A N 1
ATOM 2340 C CA . ILE A 1 301 ? 33.034 21.308 44.498 1.00 26.17 301 ILE A CA 1
ATOM 2341 C C . ILE A 1 301 ? 32.334 21.137 43.143 1.00 23.10 301 ILE A C 1
ATOM 2342 O O . ILE A 1 301 ? 32.044 22.131 42.504 1.00 20.77 301 ILE A O 1
ATOM 2347 N N . PRO A 1 302 ? 32.022 19.930 42.719 1.00 20.39 302 PRO A N 1
ATOM 2348 C CA . PRO A 1 302 ? 31.211 19.798 41.500 1.00 19.53 302 PRO A CA 1
ATOM 2349 C C . PRO A 1 302 ? 29.886 20.561 41.606 1.00 17.71 302 PRO A C 1
ATOM 2350 O O . PRO A 1 302 ? 29.279 20.659 42.667 1.00 19.41 302 PRO A O 1
ATOM 2354 N N . VAL A 1 303 ? 29.424 21.086 40.479 1.00 17.03 303 VAL A N 1
ATOM 2355 C CA . VAL A 1 303 ? 28.080 21.604 40.360 1.00 16.96 303 VAL A CA 1
ATOM 2356 C C . VAL A 1 303 ? 27.209 20.365 40.427 1.00 16.79 303 VAL A C 1
ATOM 2357 O O . VAL A 1 303 ? 27.521 19.394 39.778 1.00 17.03 303 VAL A O 1
ATOM 2361 N N . HIS A 1 304 ? 26.156 20.363 41.242 1.00 17.93 304 HIS A N 1
ATOM 2362 C CA . HIS A 1 304 ? 25.312 19.187 41.363 1.00 18.03 304 HIS A CA 1
ATOM 2363 C C . HIS A 1 304 ? 23.865 19.546 41.567 1.00 18.06 304 HIS A C 1
ATOM 2364 O O . HIS A 1 304 ? 23.545 20.545 42.214 1.00 18.60 304 HIS A O 1
ATOM 2371 N N . VAL A 1 305 ? 22.994 18.734 40.995 1.00 17.62 305 VAL A N 1
ATOM 2372 C CA . VAL A 1 305 ? 21.569 18.772 41.322 1.00 18.35 305 VAL A CA 1
ATOM 2373 C C . VAL A 1 305 ? 21.245 17.426 41.953 1.00 17.88 305 VAL A C 1
ATOM 2374 O O . VAL A 1 305 ? 21.567 16.377 41.401 1.00 18.09 305 VAL A O 1
ATOM 2378 N N . ASP A 1 306 ? 20.600 17.459 43.114 1.00 20.47 306 ASP A N 1
ATOM 2379 C CA . ASP A 1 306 ? 20.495 16.286 43.958 1.00 20.76 306 ASP A CA 1
ATOM 2380 C C . ASP A 1 306 ? 19.202 15.514 43.746 1.00 21.48 306 ASP A C 1
ATOM 2381 O O . ASP A 1 306 ? 18.165 16.061 43.469 1.00 21.71 306 ASP A O 1
ATOM 2386 N N . HIS A 1 307 ? 19.311 14.207 43.851 1.00 22.40 307 HIS A N 1
ATOM 2387 C CA . HIS A 1 307 ? 18.204 13.304 43.667 1.00 23.47 307 HIS A CA 1
ATOM 2388 C C . HIS A 1 307 ? 18.499 12.028 44.457 1.00 24.85 307 HIS A C 1
ATOM 2389 O O . HIS A 1 307 ? 19.666 11.659 44.680 1.00 23.38 307 HIS A O 1
ATOM 2396 N N . HIS A 1 308 ? 17.460 11.307 44.859 1.00 27.26 308 HIS A N 1
ATOM 2397 C CA . HIS A 1 308 ? 17.698 10.131 45.714 1.00 29.82 308 HIS A CA 1
ATOM 2398 C C . HIS A 1 308 ? 18.430 9.010 44.999 1.00 30.45 308 HIS A C 1
ATOM 2399 O O . HIS A 1 308 ? 19.074 8.191 45.627 1.00 33.03 308 HIS A O 1
ATOM 2406 N N . LYS A 1 309 ? 18.339 8.935 43.686 1.00 31.35 309 LYS A N 1
ATOM 2407 C CA . LYS A 1 309 ? 19.091 7.932 42.907 1.00 31.64 309 LYS A CA 1
ATOM 2408 C C . LYS A 1 309 ? 20.555 8.317 42.602 1.00 30.89 309 LYS A C 1
ATOM 2409 O O . LYS A 1 309 ? 21.252 7.570 41.940 1.00 33.26 309 LYS A O 1
ATOM 2415 N N . GLY A 1 310 ? 21.008 9.477 43.040 1.00 28.28 310 GLY A N 1
ATOM 2416 C CA . GLY A 1 310 ? 22.336 9.944 42.684 1.00 26.33 310 GLY A CA 1
ATOM 2417 C C . GLY A 1 310 ? 22.299 11.416 42.301 1.00 24.08 310 GLY A C 1
ATOM 2418 O O . GLY A 1 310 ? 21.388 11.843 41.594 1.00 23.68 310 GLY A O 1
ATOM 2419 N N . ASN A 1 311 ? 23.281 12.181 42.750 1.00 20.61 311 ASN A N 1
ATOM 2420 C CA . ASN A 1 311 ? 23.377 13.593 42.430 1.00 19.51 311 ASN A CA 1
ATOM 2421 C C . ASN A 1 311 ? 24.113 13.772 41.131 1.00 18.76 311 ASN A C 1
ATOM 2422 O O . ASN A 1 311 ? 25.098 13.101 40.870 1.00 17.84 311 ASN A O 1
ATOM 2427 N N . ILE A 1 312 ? 23.601 14.639 40.271 1.00 17.74 312 ILE A N 1
ATOM 2428 C CA . ILE A 1 312 ? 24.088 14.704 38.906 1.00 17.08 312 ILE A CA 1
ATOM 2429 C C . ILE A 1 312 ? 24.829 16.004 38.637 1.00 16.36 312 ILE A C 1
ATOM 2430 O O . ILE A 1 312 ? 24.352 17.070 38.995 1.00 17.42 312 ILE A O 1
ATOM 2435 N N . SER A 1 313 ? 25.968 15.911 37.956 1.00 15.37 313 SER A N 1
ATOM 2436 C CA . SER A 1 313 ? 26.857 17.031 37.668 1.00 15.35 313 SER A CA 1
ATOM 2437 C C . SER A 1 313 ? 27.100 17.128 36.164 1.00 15.70 313 SER A C 1
ATOM 2438 O O . SER A 1 313 ? 27.060 16.091 35.479 1.00 14.60 313 SER A O 1
ATOM 2441 N N . PRO A 1 314 ? 27.408 18.335 35.643 1.00 14.94 314 PRO A N 1
ATOM 2442 C CA . PRO A 1 314 ? 27.805 18.453 34.245 1.00 14.69 314 PRO A CA 1
ATOM 2443 C C . PRO A 1 314 ? 29.237 17.900 34.058 1.00 14.72 314 PRO A C 1
ATOM 2444 O O . PRO A 1 314 ? 30.076 18.146 34.908 1.00 14.72 314 PRO A O 1
ATOM 2448 N N . ALA A 1 315 ? 29.513 17.243 32.941 1.00 15.28 315 ALA A N 1
ATOM 2449 C CA . ALA A 1 315 ? 30.814 16.597 32.720 1.00 16.15 315 ALA A CA 1
ATOM 2450 C C . ALA A 1 315 ? 31.064 16.438 31.242 1.00 17.17 315 ALA A C 1
ATOM 2451 O O . ALA A 1 315 ? 30.178 16.058 30.491 1.00 16.14 315 ALA A O 1
ATOM 2453 N N . VAL A 1 316 ? 32.284 16.744 30.823 1.00 17.20 316 VAL A N 1
ATOM 2454 C CA . VAL A 1 316 ? 32.733 16.434 29.497 1.00 17.95 316 VAL A CA 1
ATOM 2455 C C . VAL A 1 316 ? 33.374 15.046 29.567 1.00 19.28 316 VAL A C 1
ATOM 2456 O O . VAL A 1 316 ? 34.297 14.816 30.366 1.00 20.00 316 VAL A O 1
ATOM 2460 N N . LEU A 1 317 ? 32.880 14.138 28.742 1.00 18.28 317 LEU A N 1
ATOM 2461 C CA . LEU A 1 317 ? 33.395 12.788 28.596 1.00 19.96 317 LEU A CA 1
ATOM 2462 C C . LEU A 1 317 ? 34.372 12.747 27.434 1.00 20.62 317 LEU A C 1
ATOM 2463 O O . LEU A 1 317 ? 34.255 13.533 26.497 1.00 20.96 317 LEU A O 1
ATOM 2468 N N . ILE A 1 318 ? 35.322 11.818 27.505 1.00 22.17 318 ILE A N 1
ATOM 2469 C CA . ILE A 1 318 ? 36.176 11.489 26.374 1.00 23.85 318 ILE A CA 1
ATOM 2470 C C . ILE A 1 318 ? 35.699 10.175 25.768 1.00 24.82 318 ILE A C 1
ATOM 2471 O O . ILE A 1 318 ? 35.782 9.138 26.414 1.00 25.01 318 ILE A O 1
ATOM 2476 N N . VAL A 1 319 ? 35.174 10.240 24.554 1.00 25.96 319 VAL A N 1
ATOM 2477 C CA . VAL A 1 319 ? 34.582 9.117 23.847 1.00 28.76 319 VAL A CA 1
ATOM 2478 C C . VAL A 1 319 ? 35.198 9.054 22.448 1.00 29.85 319 VAL A C 1
ATOM 2479 O O . VAL A 1 319 ? 35.115 10.021 21.670 1.00 29.76 319 VAL A O 1
ATOM 2483 N N . ASP A 1 320 ? 35.840 7.933 22.121 1.00 31.89 320 ASP A N 1
ATOM 2484 C CA . ASP A 1 320 ? 36.475 7.791 20.817 1.00 33.13 320 ASP A CA 1
ATOM 2485 C C . ASP A 1 320 ? 37.551 8.869 20.679 1.00 32.12 320 ASP A C 1
ATOM 2486 O O . ASP A 1 320 ? 37.752 9.413 19.609 1.00 33.46 320 ASP A O 1
ATOM 2491 N N . GLY A 1 321 ? 38.225 9.208 21.764 1.00 31.31 321 GLY A N 1
ATOM 2492 C CA . GLY A 1 321 ? 39.223 10.269 21.743 1.00 30.36 321 GLY A CA 1
ATOM 2493 C C . GLY A 1 321 ? 38.712 11.703 21.584 1.00 29.35 321 GLY A C 1
ATOM 2494 O O . GLY A 1 321 ? 39.500 12.633 21.510 1.00 30.77 321 GLY A O 1
ATOM 2495 N N . LYS A 1 322 ? 37.395 11.894 21.590 1.00 27.81 322 LYS A N 1
ATOM 2496 C CA . LYS A 1 322 ? 36.781 13.212 21.400 1.00 25.72 322 LYS A CA 1
ATOM 2497 C C . LYS A 1 322 ? 36.075 13.671 22.676 1.00 24.75 322 LYS A C 1
ATOM 2498 O O . LYS A 1 322 ? 35.651 12.853 23.496 1.00 23.71 322 LYS A O 1
ATOM 2504 N N . GLU A 1 323 ? 35.959 14.980 22.805 1.00 22.78 323 GLU A N 1
ATOM 2505 C CA . GLU A 1 323 ? 35.339 15.655 23.940 1.00 21.59 323 GLU A CA 1
ATOM 2506 C C . GLU A 1 323 ? 33.862 15.890 23.662 1.00 20.16 323 GLU A C 1
ATOM 2507 O O . GLU A 1 323 ? 33.529 16.341 22.586 1.00 20.68 323 GLU A O 1
ATOM 2513 N N . ILE A 1 324 ? 33.002 15.638 24.647 1.00 18.92 324 ILE A N 1
ATOM 2514 C CA . ILE A 1 324 ? 31.550 15.714 24.461 1.00 18.80 324 ILE A CA 1
ATOM 2515 C C . ILE A 1 324 ? 30.858 15.922 25.794 1.00 18.82 324 ILE A C 1
ATOM 2516 O O . ILE A 1 324 ? 31.097 15.196 26.753 1.00 18.85 324 ILE A O 1
ATOM 2521 N N . LEU A 1 325 ? 29.990 16.937 25.851 1.00 17.78 325 LEU A N 1
ATOM 2522 C CA . LEU A 1 325 ? 29.337 17.323 27.079 1.00 16.43 325 LEU A CA 1
ATOM 2523 C C . LEU A 1 325 ? 28.090 16.463 27.401 1.00 17.32 325 LEU A C 1
ATOM 2524 O O . LEU A 1 325 ? 27.160 16.347 26.585 1.00 16.39 325 LEU A O 1
ATOM 2529 N N . GLY A 1 326 ? 28.112 15.901 28.606 1.00 16.18 326 GLY A N 1
ATOM 2530 C CA . GLY A 1 326 ? 26.977 15.167 29.164 1.00 16.52 326 GLY A CA 1
ATOM 2531 C C . GLY A 1 326 ? 26.928 15.274 30.682 1.00 15.73 326 GLY A C 1
ATOM 2532 O O . GLY A 1 326 ? 26.982 16.358 31.251 1.00 16.45 326 GLY A O 1
ATOM 2533 N N . LYS A 1 327 ? 26.742 14.162 31.355 1.00 16.43 327 LYS A N 1
ATOM 2534 C CA . LYS A 1 327 ? 26.465 14.233 32.795 1.00 16.61 327 LYS A CA 1
ATOM 2535 C C . LYS A 1 327 ? 27.285 13.178 33.549 1.00 15.70 327 LYS A C 1
ATOM 2536 O O . LYS A 1 327 ? 27.688 12.180 32.960 1.00 16.12 327 LYS A O 1
ATOM 2542 N N . ALA A 1 328 ? 27.472 13.358 34.857 1.00 16.81 328 ALA A N 1
ATOM 2543 C CA . ALA A 1 328 ? 28.129 12.332 35.698 1.00 16.95 328 ALA A CA 1
ATOM 2544 C C . ALA A 1 328 ? 27.537 12.366 37.085 1.00 18.03 328 ALA A C 1
ATOM 2545 O O . ALA A 1 328 ? 27.052 13.412 37.564 1.00 17.67 328 ALA A O 1
ATOM 2547 N N . ASP A 1 329 ? 27.588 11.190 37.696 1.00 18.63 329 ASP A N 1
ATOM 2548 C CA . ASP A 1 329 ? 27.342 10.985 39.101 1.00 19.81 329 ASP A CA 1
ATOM 2549 C C . ASP A 1 329 ? 28.704 10.653 39.707 1.00 19.71 329 ASP A C 1
ATOM 2550 O O . ASP A 1 329 ? 29.230 9.560 39.498 1.00 21.11 329 ASP A O 1
ATOM 2555 N N . ILE A 1 330 ? 29.266 11.620 40.404 1.00 20.33 330 ILE A N 1
ATOM 2556 C CA . ILE A 1 330 ? 30.626 11.524 40.894 1.00 22.69 330 ILE A CA 1
ATOM 2557 C C . ILE A 1 330 ? 30.689 10.419 41.959 1.00 23.00 330 ILE A C 1
ATOM 2558 O O . ILE A 1 330 ? 31.558 9.577 41.910 1.00 23.30 330 ILE A O 1
ATOM 2563 N N . ARG A 1 331 ? 29.754 10.429 42.906 1.00 24.54 331 ARG A N 1
ATOM 2564 C CA . ARG A 1 331 ? 29.845 9.487 44.025 1.00 26.92 331 ARG A CA 1
ATOM 2565 C C . ARG A 1 331 ? 29.763 8.036 43.520 1.00 27.16 331 ARG A C 1
ATOM 2566 O O . ARG A 1 331 ? 30.402 7.133 44.070 1.00 27.71 331 ARG A O 1
ATOM 2574 N N . ASN A 1 332 ? 29.012 7.807 42.454 1.00 26.22 332 ASN A N 1
ATOM 2575 C CA . ASN A 1 332 ? 28.746 6.464 41.973 1.00 26.78 332 ASN A CA 1
ATOM 2576 C C . ASN A 1 332 ? 29.610 6.115 40.750 1.00 25.21 332 ASN A C 1
ATOM 2577 O O . ASN A 1 332 ? 29.427 5.088 40.103 1.00 24.61 332 ASN A O 1
ATOM 2582 N N . GLU A 1 333 ? 30.583 6.979 40.444 1.00 24.07 333 GLU A N 1
ATOM 2583 C CA . GLU A 1 333 ? 31.449 6.814 39.290 1.00 23.00 333 GLU A CA 1
ATOM 2584 C C . GLU A 1 333 ? 30.723 6.355 38.020 1.00 22.49 333 GLU A C 1
ATOM 2585 O O . GLU A 1 333 ? 30.974 5.256 37.492 1.00 22.42 333 GLU A O 1
ATOM 2591 N N . ARG A 1 334 ? 29.805 7.182 37.531 1.00 20.12 334 ARG A N 1
ATOM 2592 C CA . ARG A 1 334 ? 29.125 6.911 36.275 1.00 19.30 334 ARG A CA 1
ATOM 2593 C C . ARG A 1 334 ? 29.073 8.218 35.482 1.00 19.46 334 ARG A C 1
ATOM 2594 O O . ARG A 1 334 ? 28.997 9.292 36.085 1.00 18.77 334 ARG A O 1
ATOM 2602 N N . ALA A 1 335 ? 29.140 8.123 34.175 1.00 18.14 335 ALA A N 1
ATOM 2603 C CA . ALA A 1 335 ? 29.009 9.295 33.306 1.00 19.40 335 ALA A CA 1
ATOM 2604 C C . ALA A 1 335 ? 28.443 8.865 31.976 1.00 19.29 335 ALA A C 1
ATOM 2605 O O . ALA A 1 335 ? 28.782 7.786 31.430 1.00 19.88 335 ALA A O 1
ATOM 2607 N N . THR A 1 336 ? 27.562 9.699 31.432 1.00 19.37 336 THR A N 1
ATOM 2608 C CA . THR A 1 336 ? 26.915 9.388 30.161 1.00 18.80 336 THR A CA 1
ATOM 2609 C C . THR A 1 336 ? 26.651 10.589 29.253 1.00 19.07 336 THR A C 1
ATOM 2610 O O . THR A 1 336 ? 26.730 11.731 29.687 1.00 16.98 336 THR A O 1
ATOM 2614 N N . ILE A 1 337 ? 26.392 10.286 27.979 1.00 17.95 337 ILE A N 1
ATOM 2615 C CA . ILE A 1 337 ? 25.972 11.272 27.001 1.00 19.61 337 ILE A CA 1
ATOM 2616 C C . ILE A 1 337 ? 24.829 10.670 26.198 1.00 19.47 337 ILE A C 1
ATOM 2617 O O . ILE A 1 337 ? 24.686 9.429 26.127 1.00 20.63 337 ILE A O 1
ATOM 2622 N N . GLY A 1 338 ? 24.026 11.541 25.619 1.00 19.31 338 GLY A N 1
ATOM 2623 C CA . GLY A 1 338 ? 23.191 11.168 24.510 1.00 19.91 338 GLY A CA 1
ATOM 2624 C C . GLY A 1 338 ? 24.019 11.277 23.250 1.00 20.90 338 GLY A C 1
ATOM 2625 O O . GLY A 1 338 ? 24.593 12.325 23.000 1.00 20.02 338 GLY A O 1
ATOM 2626 N N . TYR A 1 339 ? 24.099 10.211 22.461 1.00 21.91 339 TYR A N 1
ATOM 2627 C CA . TYR A 1 339 ? 24.793 10.275 21.190 1.00 22.76 339 TYR A CA 1
ATOM 2628 C C . TYR A 1 339 ? 24.449 9.076 20.302 1.00 24.19 339 TYR A C 1
ATOM 2629 O O . TYR A 1 339 ? 24.310 7.986 20.769 1.00 24.60 339 TYR A O 1
ATOM 2638 N N . GLY A 1 340 ? 24.339 9.302 19.000 1.00 25.84 340 GLY A N 1
ATOM 2639 C CA . GLY A 1 340 ? 24.197 8.221 18.052 1.00 26.42 340 GLY A CA 1
ATOM 2640 C C . GLY A 1 340 ? 22.927 7.436 18.208 1.00 27.03 340 GLY A C 1
ATOM 2641 O O . GLY A 1 340 ? 22.910 6.244 17.927 1.00 28.21 340 GLY A O 1
ATOM 2642 N N . GLY A 1 341 ? 21.879 8.075 18.689 1.00 27.06 341 GLY A N 1
ATOM 2643 C CA . GLY A 1 341 ? 20.600 7.405 18.886 1.00 27.81 341 GLY A CA 1
ATOM 2644 C C . GLY A 1 341 ? 20.496 6.555 20.133 1.00 27.53 341 GLY A C 1
ATOM 2645 O O . GLY A 1 341 ? 19.554 5.787 20.276 1.00 29.64 341 GLY A O 1
ATOM 2646 N N . THR A 1 342 ? 21.442 6.704 21.062 1.00 26.32 342 THR A N 1
ATOM 2647 C CA . THR A 1 342 ? 21.409 5.971 22.301 1.00 25.26 342 THR A CA 1
ATOM 2648 C C . THR A 1 342 ? 22.031 6.772 23.461 1.00 24.46 342 THR A C 1
ATOM 2649 O O . THR A 1 342 ? 22.411 7.932 23.285 1.00 24.18 342 THR A O 1
ATOM 2653 N N . GLU A 1 343 ? 22.095 6.165 24.640 1.00 24.14 343 GLU A N 1
ATOM 2654 C CA . GLU A 1 343 ? 22.823 6.759 25.761 1.00 23.45 343 GLU A CA 1
ATOM 2655 C C . GLU A 1 343 ? 24.117 5.957 25.900 1.00 23.98 343 GLU A C 1
ATOM 2656 O O . GLU A 1 343 ? 24.087 4.724 26.081 1.00 24.46 343 GLU A O 1
ATOM 2662 N N . LYS A 1 344 ? 25.250 6.634 25.758 1.00 23.06 344 LYS A N 1
ATOM 2663 C CA . LYS A 1 344 ? 26.553 5.993 25.930 1.00 23.66 344 LYS A CA 1
ATOM 2664 C C . LYS A 1 344 ? 26.990 6.149 27.382 1.00 23.72 344 LYS A C 1
ATOM 2665 O O . LYS A 1 344 ? 27.063 7.268 27.918 1.00 22.97 344 LYS A O 1
ATOM 2671 N N . VAL A 1 345 ? 27.312 5.028 28.013 1.00 22.40 345 VAL A N 1
ATOM 2672 C CA . VAL A 1 345 ? 27.575 4.977 29.427 1.00 24.20 345 VAL A CA 1
ATOM 2673 C C . VAL A 1 345 ? 29.019 4.539 29.777 1.00 25.00 345 VAL A C 1
ATOM 2674 O O . VAL A 1 345 ? 29.481 3.498 29.314 1.00 24.51 345 VAL A O 1
ATOM 2678 N N . LEU A 1 346 ? 29.681 5.324 30.628 1.00 24.64 346 LEU A N 1
ATOM 2679 C CA . LEU A 1 346 ? 30.962 4.995 31.241 1.00 25.62 346 LEU A CA 1
ATOM 2680 C C . LEU A 1 346 ? 30.815 4.766 32.739 1.00 25.66 346 LEU A C 1
ATOM 2681 O O . LEU A 1 346 ? 30.066 5.446 33.393 1.00 24.35 346 LEU A O 1
ATOM 2686 N N . VAL A 1 347 ? 31.533 3.785 33.282 1.00 25.84 347 VAL A N 1
ATOM 2687 C CA . VAL A 1 347 ? 31.543 3.527 34.707 1.00 26.55 347 VAL A CA 1
ATOM 2688 C C . VAL A 1 347 ? 32.949 3.232 35.215 1.00 27.42 347 VAL A C 1
ATOM 2689 O O . VAL A 1 347 ? 33.820 2.789 34.446 1.00 25.98 347 VAL A O 1
ATOM 2693 N N . GLY A 1 348 ? 33.095 3.430 36.519 1.00 27.73 348 GLY A N 1
ATOM 2694 C CA . GLY A 1 348 ? 34.280 3.041 37.269 1.00 29.89 348 GLY A CA 1
ATOM 2695 C C . GLY A 1 348 ? 35.469 3.826 36.786 1.00 30.20 348 GLY A C 1
ATOM 2696 O O . GLY A 1 348 ? 35.363 5.023 36.606 1.00 30.32 348 GLY A O 1
ATOM 2697 N N . PRO A 1 349 ? 36.586 3.149 36.509 1.00 31.21 349 PRO A N 1
ATOM 2698 C CA . PRO A 1 349 ? 37.811 3.847 36.084 1.00 30.74 349 PRO A CA 1
ATOM 2699 C C . PRO A 1 349 ? 37.644 4.605 34.760 1.00 29.67 349 PRO A C 1
ATOM 2700 O O . PRO A 1 349 ? 38.374 5.570 34.483 1.00 29.82 349 PRO A O 1
ATOM 2704 N N . ALA A 1 350 ? 36.718 4.151 33.933 1.00 27.97 350 ALA A N 1
ATOM 2705 C CA . ALA A 1 350 ? 36.458 4.818 32.681 1.00 26.74 350 ALA A CA 1
ATOM 2706 C C . ALA A 1 350 ? 35.951 6.260 32.881 1.00 25.21 350 ALA A C 1
ATOM 2707 O O . ALA A 1 350 ? 36.021 7.029 31.941 1.00 23.98 350 ALA A O 1
ATOM 2709 N N . VAL A 1 351 ? 35.458 6.627 34.066 1.00 24.53 351 VAL A N 1
ATOM 2710 C CA . VAL A 1 351 ? 35.007 8.017 34.290 1.00 24.32 351 VAL A CA 1
ATOM 2711 C C . VAL A 1 351 ? 36.121 8.939 34.781 1.00 24.79 351 VAL A C 1
ATOM 2712 O O . VAL A 1 351 ? 35.954 10.155 34.811 1.00 23.55 351 VAL A O 1
ATOM 2716 N N . HIS A 1 352 ? 37.270 8.366 35.148 1.00 24.94 352 HIS A N 1
ATOM 2717 C CA . HIS A 1 352 ? 38.348 9.165 35.713 1.00 24.97 352 HIS A CA 1
ATOM 2718 C C . HIS A 1 352 ? 38.930 10.179 34.699 1.00 24.44 352 HIS A C 1
ATOM 2719 O O . HIS A 1 352 ? 39.463 11.184 35.135 1.00 25.03 352 HIS A O 1
ATOM 2726 N N . SER A 1 353 ? 38.797 9.934 33.390 1.00 24.55 353 SER A N 1
ATOM 2727 C CA . SER A 1 353 ? 39.174 10.905 32.347 1.00 25.05 353 SER A CA 1
ATOM 2728 C C . SER A 1 353 ? 38.173 12.080 32.120 1.00 24.35 353 SER A C 1
ATOM 2729 O O . SER A 1 353 ? 38.478 13.041 31.333 1.00 24.21 353 SER A O 1
ATOM 2732 N N . CYS A 1 354 ? 37.005 12.003 32.758 1.00 22.61 354 CYS A N 1
ATOM 2733 C CA . CYS A 1 354 ? 35.957 13.033 32.621 1.00 22.54 354 CYS A CA 1
ATOM 2734 C C . CYS A 1 354 ? 36.502 14.364 33.149 1.00 20.83 354 CYS A C 1
ATOM 2735 O O . CYS A 1 354 ? 37.303 14.375 34.070 1.00 20.64 354 CYS A O 1
ATOM 2746 N N . VAL A 1 356 ? 34.913 17.596 35.039 1.00 18.75 356 VAL A N 1
ATOM 2747 C CA . VAL A 1 356 ? 33.654 17.889 35.723 1.00 18.73 356 VAL A CA 1
ATOM 2748 C C . VAL A 1 356 ? 33.548 19.385 35.989 1.00 17.47 356 VAL A C 1
ATOM 2749 O O . VAL A 1 356 ? 34.518 20.016 36.404 1.00 17.01 356 VAL A O 1
ATOM 2753 N N . LEU A 1 357 ? 32.375 19.987 35.781 1.00 16.67 357 LEU A N 1
ATOM 2754 C CA . LEU A 1 357 ? 32.217 21.417 36.079 1.00 15.64 357 LEU A CA 1
ATOM 2755 C C . LEU A 1 357 ? 32.162 21.567 37.599 1.00 17.54 357 LEU A C 1
ATOM 2756 O O . LEU A 1 357 ? 31.307 20.961 38.252 1.00 17.43 357 LEU A O 1
ATOM 2761 N N . CYS A 1 358 ? 33.102 22.322 38.148 1.00 16.71 358 CYS A N 1
ATOM 2762 C CA . CYS A 1 358 ? 33.177 22.608 39.564 1.00 17.77 358 CYS A CA 1
ATOM 2763 C C . CYS A 1 358 ? 33.154 24.101 39.794 1.00 17.30 358 CYS A C 1
ATOM 2764 O O . CYS A 1 358 ? 33.260 24.918 38.844 1.00 17.52 358 CYS A O 1
ATOM 2767 N N . ARG A 1 359 ? 32.930 24.435 41.059 1.00 17.42 359 ARG A N 1
ATOM 2768 C CA . ARG A 1 359 ? 32.994 25.790 41.512 1.00 18.45 359 ARG A CA 1
ATOM 2769 C C . ARG A 1 359 ? 33.703 25.858 42.870 1.00 19.74 359 ARG A C 1
ATOM 2770 O O . ARG A 1 359 ? 33.732 24.905 43.632 1.00 19.15 359 ARG A O 1
ATOM 2778 N N . LYS A 1 360 ? 34.242 27.037 43.142 1.00 21.46 360 LYS A N 1
ATOM 2779 C CA . LYS A 1 360 ? 35.043 27.291 44.339 1.00 22.02 360 LYS A CA 1
ATOM 2780 C C . LYS A 1 360 ? 34.591 28.598 44.915 1.00 20.89 360 LYS A C 1
ATOM 2781 O O . LYS A 1 360 ? 34.586 29.608 44.210 1.00 20.26 360 LYS A O 1
ATOM 2787 N N . ALA A 1 361 ? 34.296 28.584 46.198 1.00 20.51 361 ALA A N 1
ATOM 2788 C CA . ALA A 1 361 ? 33.867 29.773 46.890 1.00 22.24 361 ALA A CA 1
ATOM 2789 C C . ALA A 1 361 ? 34.995 30.811 46.931 1.00 22.80 361 ALA A C 1
ATOM 2790 O O . ALA A 1 361 ? 36.167 30.476 47.162 1.00 24.10 361 ALA A O 1
ATOM 2792 N N . LYS A 1 362 ? 34.600 32.048 46.722 1.00 22.75 362 LYS A N 1
ATOM 2793 C CA . LYS A 1 362 ? 35.461 33.201 46.942 1.00 23.18 362 LYS A CA 1
ATOM 2794 C C . LYS A 1 362 ? 35.648 33.449 48.446 1.00 23.84 362 LYS A C 1
ATOM 2795 O O . LYS A 1 362 ? 34.821 33.049 49.294 1.00 21.77 362 LYS A O 1
ATOM 2801 N N . PRO A 1 363 ? 36.746 34.133 48.803 1.00 24.39 363 PRO A N 1
ATOM 2802 C CA . PRO A 1 363 ? 36.959 34.478 50.215 1.00 24.47 363 PRO A CA 1
ATOM 2803 C C . PRO A 1 363 ? 35.744 35.235 50.768 1.00 24.34 363 PRO A C 1
ATOM 2804 O O . PRO A 1 363 ? 35.197 36.113 50.103 1.00 23.16 363 PRO A O 1
ATOM 2808 N N . GLY A 1 364 ? 35.322 34.848 51.963 1.00 24.71 364 GLY A N 1
ATOM 2809 C CA . GLY A 1 364 ? 34.155 35.398 52.625 1.00 25.62 364 GLY A CA 1
ATOM 2810 C C . GLY A 1 364 ? 32.828 34.726 52.318 1.00 26.00 364 GLY A C 1
ATOM 2811 O O . GLY A 1 364 ? 31.818 35.042 52.959 1.00 26.84 364 GLY A O 1
ATOM 2812 N N . CYS A 1 365 ? 32.842 33.805 51.358 1.00 25.19 365 CYS A N 1
ATOM 2813 C CA . CYS A 1 365 ? 31.641 33.130 50.878 1.00 26.26 365 CYS A CA 1
ATOM 2814 C C . CYS A 1 365 ? 31.684 31.642 51.165 1.00 25.05 365 CYS A C 1
ATOM 2815 O O . CYS A 1 365 ? 32.744 31.041 51.304 1.00 23.92 365 CYS A O 1
ATOM 2818 N N . THR A 1 366 ? 30.492 31.056 51.282 1.00 25.05 366 THR A N 1
ATOM 2819 C CA . THR A 1 366 ? 30.340 29.663 51.527 1.00 24.46 366 THR A CA 1
ATOM 2820 C C . THR A 1 366 ? 29.352 29.080 50.494 1.00 23.72 366 THR A C 1
ATOM 2821 O O . THR A 1 366 ? 28.254 29.633 50.265 1.00 21.33 366 THR A O 1
ATOM 2825 N N . ILE A 1 367 ? 29.752 27.984 49.875 1.00 23.62 367 ILE A N 1
ATOM 2826 C CA . ILE A 1 367 ? 28.891 27.262 48.940 1.00 23.31 367 ILE A CA 1
ATOM 2827 C C . ILE A 1 367 ? 28.781 25.802 49.346 1.00 24.63 367 ILE A C 1
ATOM 2828 O O . ILE A 1 367 ? 29.554 25.307 50.144 1.00 24.59 367 ILE A O 1
ATOM 2833 N N . ASP A 1 368 ? 27.788 25.143 48.776 1.00 24.19 368 ASP A N 1
ATOM 2834 C CA . ASP A 1 368 ? 27.675 23.718 48.833 1.00 25.84 368 ASP A CA 1
ATOM 2835 C C . ASP A 1 368 ? 27.859 23.079 47.432 1.00 24.90 368 ASP A C 1
ATOM 2836 O O . ASP A 1 368 ? 27.703 21.829 47.418 1.00 25.06 368 ASP A O 1
ATOM 2841 N N . ALA B 1 6 ? -23.751 16.985 16.589 1.00 51.22 6 ALA B N 1
ATOM 2842 C CA . ALA B 1 6 ? -23.555 18.427 16.209 1.00 51.02 6 ALA B CA 1
ATOM 2843 C C . ALA B 1 6 ? -22.112 18.780 15.831 1.00 50.77 6 ALA B C 1
ATOM 2844 O O . ALA B 1 6 ? -21.169 18.471 16.569 1.00 51.00 6 ALA B O 1
ATOM 2846 N N . LYS B 1 7 ? -21.960 19.465 14.695 1.00 49.84 7 LYS B N 1
ATOM 2847 C CA . LYS B 1 7 ? -20.665 19.989 14.242 1.00 48.94 7 LYS B CA 1
ATOM 2848 C C . LYS B 1 7 ? -20.022 20.964 15.251 1.00 47.06 7 LYS B C 1
ATOM 2849 O O . LYS B 1 7 ? -20.693 21.538 16.113 1.00 46.53 7 LYS B O 1
ATOM 2855 N N . GLU B 1 8 ? -18.708 21.147 15.125 1.00 45.06 8 GLU B N 1
ATOM 2856 C CA . GLU B 1 8 ? -17.994 22.155 15.897 1.00 43.32 8 GLU B CA 1
ATOM 2857 C C . GLU B 1 8 ? -18.228 23.532 15.320 1.00 40.25 8 GLU B C 1
ATOM 2858 O O . GLU B 1 8 ? -18.522 23.677 14.135 1.00 38.95 8 GLU B O 1
ATOM 2864 N N . ASP B 1 9 ? -18.075 24.543 16.170 1.00 36.43 9 ASP B N 1
ATOM 2865 C CA . ASP B 1 9 ? -18.121 25.928 15.731 1.00 34.52 9 ASP B CA 1
ATOM 2866 C C . ASP B 1 9 ? -17.059 26.190 14.693 1.00 32.94 9 ASP B C 1
ATOM 2867 O O . ASP B 1 9 ? -15.976 25.620 14.752 1.00 32.55 9 ASP B O 1
ATOM 2872 N N . THR B 1 10 ? -17.358 27.074 13.758 1.00 32.01 10 THR B N 1
ATOM 2873 C CA . THR B 1 10 ? -16.380 27.485 12.789 1.00 31.29 10 THR B CA 1
ATOM 2874 C C . THR B 1 10 ? -15.932 28.907 13.063 1.00 30.98 10 THR B C 1
ATOM 2875 O O . THR B 1 10 ? -16.751 29.824 13.055 1.00 30.24 10 THR B O 1
ATOM 2879 N N . TRP B 1 11 ? -14.630 29.080 13.235 1.00 30.83 11 TRP B N 1
ATOM 2880 C CA . TRP B 1 11 ? -14.004 30.370 13.475 1.00 31.44 11 TRP B CA 1
ATOM 2881 C C . TRP B 1 11 ? -13.156 30.676 12.245 1.00 32.78 11 TRP B C 1
ATOM 2882 O O . TRP B 1 11 ? -12.085 30.130 12.083 1.00 33.58 11 TRP B O 1
ATOM 2893 N N . ALA B 1 12 ? -13.645 31.546 11.370 1.00 33.57 12 ALA B N 1
ATOM 2894 C CA . ALA B 1 12 ? -12.998 31.790 10.084 1.00 34.09 12 ALA B CA 1
ATOM 2895 C C . ALA B 1 12 ? -11.835 32.760 10.225 1.00 35.28 12 ALA B C 1
ATOM 2896 O O . ALA B 1 12 ? -11.951 33.758 10.904 1.00 34.77 12 ALA B O 1
ATOM 2898 N N . PHE B 1 13 ? -10.706 32.478 9.586 1.00 36.69 13 PHE B N 1
ATOM 2899 C CA . PHE B 1 13 ? -9.606 33.437 9.594 1.00 38.12 13 PHE B CA 1
ATOM 2900 C C . PHE B 1 13 ? -9.918 34.672 8.764 1.00 38.30 13 PHE B C 1
ATOM 2901 O O . PHE B 1 13 ? -10.553 34.588 7.713 1.00 38.01 13 PHE B O 1
ATOM 2909 N N . GLY B 1 14 ? -9.485 35.816 9.270 1.00 37.87 14 GLY B N 1
ATOM 2910 C CA . GLY B 1 14 ? -9.685 37.084 8.606 1.00 38.51 14 GLY B CA 1
ATOM 2911 C C . GLY B 1 14 ? -8.558 38.043 8.925 1.00 38.31 14 GLY B C 1
ATOM 2912 O O . GLY B 1 14 ? -8.429 38.486 10.086 1.00 38.57 14 GLY B O 1
ATOM 2913 N N . PRO B 1 15 ? -7.751 38.389 7.922 1.00 37.28 15 PRO B N 1
ATOM 2914 C CA . PRO B 1 15 ? -6.726 39.424 8.094 1.00 35.88 15 PRO B CA 1
ATOM 2915 C C . PRO B 1 15 ? -7.324 40.730 8.586 1.00 34.11 15 PRO B C 1
ATOM 2916 O O . PRO B 1 15 ? -8.351 41.151 8.066 1.00 33.21 15 PRO B O 1
ATOM 2920 N N . ILE B 1 16 ? -6.687 41.347 9.576 1.00 32.74 16 ILE B N 1
ATOM 2921 C CA . ILE B 1 16 ? -7.012 42.706 9.978 1.00 31.08 16 ILE B CA 1
ATOM 2922 C C . ILE B 1 16 ? -6.749 43.600 8.772 1.00 31.19 16 ILE B C 1
ATOM 2923 O O . ILE B 1 16 ? -5.746 43.447 8.065 1.00 31.30 16 ILE B O 1
ATOM 2928 N N . GLY B 1 17 ? -7.678 44.497 8.503 1.00 30.45 17 GLY B N 1
ATOM 2929 C CA . GLY B 1 17 ? -7.561 45.419 7.385 1.00 30.29 17 GLY B CA 1
ATOM 2930 C C . GLY B 1 17 ? -8.033 44.843 6.043 1.00 30.12 17 GLY B C 1
ATOM 2931 O O . GLY B 1 17 ? -7.867 45.486 5.020 1.00 30.42 17 GLY B O 1
ATOM 2932 N N . SER B 1 18 ? -8.634 43.662 6.054 1.00 29.83 18 SER B N 1
ATOM 2933 C CA . SER B 1 18 ? -9.332 43.105 4.902 1.00 29.97 18 SER B CA 1
ATOM 2934 C C . SER B 1 18 ? -10.811 42.845 5.227 1.00 29.75 18 SER B C 1
ATOM 2935 O O . SER B 1 18 ? -11.203 42.856 6.415 1.00 27.65 18 SER B O 1
ATOM 2938 N N . PRO B 1 19 ? -11.652 42.661 4.199 1.00 28.60 19 PRO B N 1
ATOM 2939 C CA . PRO B 1 19 ? -13.076 42.392 4.422 1.00 27.68 19 PRO B CA 1
ATOM 2940 C C . PRO B 1 19 ? -13.360 41.170 5.256 1.00 27.55 19 PRO B C 1
ATOM 2941 O O . PRO B 1 19 ? -12.545 40.241 5.387 1.00 25.74 19 PRO B O 1
ATOM 2945 N N . PHE B 1 20 ? -14.552 41.181 5.843 1.00 26.99 20 PHE B N 1
ATOM 2946 C CA . PHE B 1 20 ? -14.987 40.057 6.621 1.00 26.08 20 PHE B CA 1
ATOM 2947 C C . PHE B 1 20 ? -15.090 38.816 5.784 1.00 27.76 20 PHE B C 1
ATOM 2948 O O . PHE B 1 20 ? -15.459 38.889 4.610 1.00 27.30 20 PHE B O 1
ATOM 2956 N N . PRO B 1 21 ? -14.839 37.677 6.412 1.00 28.19 21 PRO B N 1
ATOM 2957 C CA . PRO B 1 21 ? -15.160 36.396 5.794 1.00 28.77 21 PRO B CA 1
ATOM 2958 C C . PRO B 1 21 ? -16.677 36.272 5.692 1.00 29.28 21 PRO B C 1
ATOM 2959 O O . PRO B 1 21 ? -17.420 37.082 6.271 1.00 27.90 21 PRO B O 1
ATOM 2963 N N . ASP B 1 22 ? -17.145 35.268 4.965 1.00 29.43 22 ASP B N 1
ATOM 2964 C CA . ASP B 1 22 ? -18.565 35.030 4.820 1.00 29.69 22 ASP B CA 1
ATOM 2965 C C . ASP B 1 22 ? -19.263 34.805 6.147 1.00 29.58 22 ASP B C 1
ATOM 2966 O O . ASP B 1 22 ? -18.717 34.141 7.051 1.00 29.04 22 ASP B O 1
ATOM 2971 N N . ASN B 1 23 ? -20.480 35.338 6.231 1.00 28.91 23 ASN B N 1
ATOM 2972 C CA . ASN B 1 23 ? -21.435 34.962 7.252 1.00 28.56 23 ASN B CA 1
ATOM 2973 C C . ASN B 1 23 ? -20.874 35.120 8.681 1.00 27.87 23 ASN B C 1
ATOM 2974 O O . ASN B 1 23 ? -21.038 34.203 9.528 1.00 26.61 23 ASN B O 1
ATOM 2979 N N . PRO B 1 24 ? -20.274 36.282 8.972 1.00 26.10 24 PRO B N 1
ATOM 2980 C CA . PRO B 1 24 ? -19.804 36.531 10.347 1.00 25.90 24 PRO B CA 1
ATOM 2981 C C . PRO B 1 24 ? -20.994 36.631 11.324 1.00 26.10 24 PRO B C 1
ATOM 2982 O O . PRO B 1 24 ? -22.096 36.930 10.922 1.00 27.33 24 PRO B O 1
ATOM 2986 N N . VAL B 1 25 ? -20.788 36.395 12.607 1.00 26.40 25 VAL B N 1
ATOM 2987 C CA . VAL B 1 25 ? -21.878 36.459 13.564 1.00 26.15 25 VAL B CA 1
ATOM 2988 C C . VAL B 1 25 ? -21.822 37.794 14.314 1.00 26.68 25 VAL B C 1
ATOM 2989 O O . VAL B 1 25 ? -20.811 38.124 14.927 1.00 25.80 25 VAL B O 1
ATOM 2993 N N . LYS B 1 26 ? -22.899 38.544 14.232 1.00 26.19 26 LYS B N 1
ATOM 2994 C CA . LYS B 1 26 ? -23.028 39.817 14.928 1.00 26.56 26 LYS B CA 1
ATOM 2995 C C . LYS B 1 26 ? -23.378 39.646 16.345 1.00 25.77 26 LYS B C 1
ATOM 2996 O O . LYS B 1 26 ? -24.141 38.736 16.692 1.00 25.74 26 LYS B O 1
ATOM 3002 N N . ALA B 1 27 ? -22.865 40.547 17.188 1.00 24.68 27 ALA B N 1
ATOM 3003 C CA . ALA B 1 27 ? -23.396 40.635 18.529 1.00 24.14 27 ALA B CA 1
ATOM 3004 C C . ALA B 1 27 ? -24.889 41.067 18.436 1.00 24.28 27 ALA B C 1
ATOM 3005 O O . ALA B 1 27 ? -25.219 42.009 17.716 1.00 23.74 27 ALA B O 1
ATOM 3007 N N . LEU B 1 28 ? -25.756 40.414 19.215 1.00 24.52 28 LEU B N 1
ATOM 3008 C CA . LEU B 1 28 ? -27.202 40.633 19.140 1.00 25.66 28 LEU B CA 1
ATOM 3009 C C . LEU B 1 28 ? -27.515 42.072 19.332 1.00 25.80 28 LEU B C 1
ATOM 3010 O O . LEU B 1 28 ? -27.103 42.649 20.338 1.00 24.95 28 LEU B O 1
ATOM 3015 N N . GLY B 1 29 ? -28.248 42.651 18.384 1.00 25.22 29 GLY B N 1
ATOM 3016 C CA . GLY B 1 29 ? -28.794 44.000 18.518 1.00 25.71 29 GLY B CA 1
ATOM 3017 C C . GLY B 1 29 ? -27.805 45.103 18.179 1.00 25.03 29 GLY B C 1
ATOM 3018 O O . GLY B 1 29 ? -28.075 46.299 18.370 1.00 27.42 29 GLY B O 1
ATOM 3019 N N . GLN B 1 30 ? -26.630 44.728 17.695 1.00 23.88 30 GLN B N 1
ATOM 3020 C CA . GLN B 1 30 ? -25.558 45.703 17.475 1.00 22.62 30 GLN B CA 1
ATOM 3021 C C . GLN B 1 30 ? -25.381 45.833 15.953 1.00 23.16 30 GLN B C 1
ATOM 3022 O O . GLN B 1 30 ? -25.366 44.842 15.231 1.00 22.33 30 GLN B O 1
ATOM 3028 N N . GLN B 1 31 ? -25.252 47.062 15.485 1.00 23.38 31 GLN B N 1
ATOM 3029 C CA . GLN B 1 31 ? -25.172 47.328 14.060 1.00 23.34 31 GLN B CA 1
ATOM 3030 C C . GLN B 1 31 ? -23.828 46.932 13.425 1.00 24.35 31 GLN B C 1
ATOM 3031 O O . GLN B 1 31 ? -23.759 46.559 12.229 1.00 24.24 31 GLN B O 1
ATOM 3037 N N . ASN B 1 32 ? -22.747 47.061 14.201 1.00 22.64 32 ASN B N 1
ATOM 3038 C CA . ASN B 1 32 ? -21.403 46.950 13.660 1.00 21.90 32 ASN B CA 1
ATOM 3039 C C . ASN B 1 32 ? -20.423 46.381 14.691 1.00 22.32 32 ASN B C 1
ATOM 3040 O O . ASN B 1 32 ? -19.429 46.999 15.037 1.00 23.76 32 ASN B O 1
ATOM 3053 N N . TYR B 1 34 ? -18.988 42.323 15.863 1.00 20.66 34 TYR B N 1
ATOM 3054 C CA . TYR B 1 34 ? -18.975 40.906 15.480 1.00 21.90 34 TYR B CA 1
ATOM 3055 C C . TYR B 1 34 ? -18.092 40.109 16.425 1.00 21.76 34 TYR B C 1
ATOM 3056 O O . TYR B 1 34 ? -17.119 40.630 16.915 1.00 21.17 34 TYR B O 1
ATOM 3065 N N . VAL B 1 35 ? -18.412 38.836 16.634 1.00 22.65 35 VAL B N 1
ATOM 3066 C CA . VAL B 1 35 ? -17.710 37.976 17.596 1.00 23.06 35 VAL B CA 1
ATOM 3067 C C . VAL B 1 35 ? -16.368 37.535 17.038 1.00 24.00 35 VAL B C 1
ATOM 3068 O O . VAL B 1 35 ? -16.291 36.963 15.956 1.00 22.72 35 VAL B O 1
ATOM 3072 N N . ALA B 1 36 ? -15.297 37.858 17.761 1.00 22.94 36 ALA B N 1
ATOM 3073 C CA . ALA B 1 36 ? -13.955 37.609 17.276 1.00 23.54 36 ALA B CA 1
ATOM 3074 C C . ALA B 1 36 ? -13.150 36.829 18.287 1.00 23.43 36 ALA B C 1
ATOM 3075 O O . ALA B 1 36 ? -13.484 36.803 19.457 1.00 23.25 36 ALA B O 1
ATOM 3077 N N . LEU B 1 37 ? -12.084 36.177 17.803 1.00 24.90 37 LEU B N 1
ATOM 3078 C CA . LEU B 1 37 ? -11.275 35.267 18.593 1.00 25.41 37 LEU B CA 1
ATOM 3079 C C . LEU B 1 37 ? -9.810 35.484 18.271 1.00 26.93 37 LEU B C 1
ATOM 3080 O O . LEU B 1 37 ? -9.425 35.555 17.088 1.00 27.15 37 LEU B O 1
ATOM 3085 N N . TRP B 1 38 ? -8.988 35.539 19.319 1.00 27.66 38 TRP B N 1
ATOM 3086 C CA . TRP B 1 38 ? -7.546 35.679 19.158 1.00 28.82 38 TRP B CA 1
ATOM 3087 C C . TRP B 1 38 ? -6.785 34.694 20.053 1.00 29.58 38 TRP B C 1
ATOM 3088 O O . TRP B 1 38 ? -7.196 34.417 21.179 1.00 29.57 38 TRP B O 1
ATOM 3099 N N . TYR B 1 39 ? -5.698 34.121 19.523 1.00 30.81 39 TYR B N 1
ATOM 3100 C CA . TYR B 1 39 ? -4.780 33.297 20.324 1.00 30.98 39 TYR B CA 1
ATOM 3101 C C . TYR B 1 39 ? -3.461 33.993 20.655 1.00 31.86 39 TYR B C 1
ATOM 3102 O O . TYR B 1 39 ? -2.891 34.748 19.854 1.00 31.21 39 TYR B O 1
ATOM 3111 N N . LYS B 1 40 ? -2.997 33.760 21.879 1.00 32.52 40 LYS B N 1
ATOM 3112 C CA . LYS B 1 40 ? -1.759 34.318 22.361 1.00 33.33 40 LYS B CA 1
ATOM 3113 C C . LYS B 1 40 ? -1.092 33.230 23.188 1.00 34.44 40 LYS B C 1
ATOM 3114 O O . LYS B 1 40 ? -1.607 32.823 24.242 1.00 34.46 40 LYS B O 1
ATOM 3120 N N . ASN B 1 41 ? 0.041 32.751 22.678 1.00 35.32 41 ASN B N 1
ATOM 3121 C CA . ASN B 1 41 ? 0.797 31.695 23.309 1.00 35.80 41 ASN B CA 1
ATOM 3122 C C . ASN B 1 41 ? -0.022 30.414 23.447 1.00 35.94 41 ASN B C 1
ATOM 3123 O O . ASN B 1 41 ? 0.195 29.612 24.350 1.00 38.05 41 ASN B O 1
ATOM 3128 N N . GLY B 1 42 ? -0.969 30.220 22.537 1.00 34.51 42 GLY B N 1
ATOM 3129 C CA . GLY B 1 42 ? -1.824 29.044 22.522 1.00 33.81 42 GLY B CA 1
ATOM 3130 C C . GLY B 1 42 ? -3.132 29.194 23.282 1.00 32.83 42 GLY B C 1
ATOM 3131 O O . GLY B 1 42 ? -3.978 28.285 23.258 1.00 33.15 42 GLY B O 1
ATOM 3132 N N . ARG B 1 43 ? -3.272 30.308 23.984 1.00 31.73 43 ARG B N 1
ATOM 3133 C CA . ARG B 1 43 ? -4.464 30.599 24.790 1.00 30.99 43 ARG B CA 1
ATOM 3134 C C . ARG B 1 43 ? -5.494 31.387 23.997 1.00 29.57 43 ARG B C 1
ATOM 3135 O O . ARG B 1 43 ? -5.205 32.502 23.565 1.00 29.46 43 ARG B O 1
ATOM 3143 N N . PRO B 1 44 ? -6.695 30.851 23.864 1.00 28.82 44 PRO B N 1
ATOM 3144 C CA . PRO B 1 44 ? -7.808 31.586 23.228 1.00 28.61 44 PRO B CA 1
ATOM 3145 C C . PRO B 1 44 ? -8.417 32.684 24.093 1.00 28.49 44 PRO B C 1
ATOM 3146 O O . PRO B 1 44 ? -8.532 32.527 25.318 1.00 29.06 44 PRO B O 1
ATOM 3158 N N . HIS B 1 46 ? -11.696 35.930 23.606 1.00 25.18 46 HIS B N 1
ATOM 3159 C CA . HIS B 1 46 ? -12.650 36.511 22.710 1.00 23.72 46 HIS B CA 1
ATOM 3160 C C . HIS B 1 46 ? -12.630 38.023 22.807 1.00 23.29 46 HIS B C 1
ATOM 3161 O O . HIS B 1 46 ? -12.205 38.580 23.800 1.00 23.76 46 HIS B O 1
ATOM 3168 N N . GLY B 1 47 ? -13.004 38.663 21.711 1.00 21.92 47 GLY B N 1
ATOM 3169 C CA . GLY B 1 47 ? -13.126 40.086 21.608 1.00 22.07 47 GLY B CA 1
ATOM 3170 C C . GLY B 1 47 ? -14.108 40.406 20.497 1.00 22.00 47 GLY B C 1
ATOM 3171 O O . GLY B 1 47 ? -15.034 39.637 20.217 1.00 21.39 47 GLY B O 1
ATOM 3172 N N . ARG B 1 48 ? -13.931 41.564 19.895 1.00 22.74 48 ARG B N 1
ATOM 3173 C CA . ARG B 1 48 ? -14.843 42.052 18.890 1.00 22.65 48 ARG B CA 1
ATOM 3174 C C . ARG B 1 48 ? -14.118 42.584 17.650 1.00 23.25 48 ARG B C 1
ATOM 3175 O O . ARG B 1 48 ? -12.995 43.100 17.714 1.00 23.33 48 ARG B O 1
ATOM 3183 N N . ALA B 1 49 ? -14.814 42.449 16.528 1.00 23.09 49 ALA B N 1
ATOM 3184 C CA . ALA B 1 49 ? -14.418 43.044 15.258 1.00 22.86 49 ALA B CA 1
ATOM 3185 C C . ALA B 1 49 ? -15.516 43.949 14.772 1.00 22.14 49 ALA B C 1
ATOM 3186 O O . ALA B 1 49 ? -16.689 43.781 15.131 1.00 22.12 49 ALA B O 1
ATOM 3188 N N . TRP B 1 50 ? -15.145 44.914 13.947 1.00 22.50 50 TRP B N 1
ATOM 3189 C CA . TRP B 1 50 ? -16.114 45.782 13.302 1.00 23.20 50 TRP B CA 1
ATOM 3190 C C . TRP B 1 50 ? -15.606 46.241 11.952 1.00 23.47 50 TRP B C 1
ATOM 3191 O O . TRP B 1 50 ? -14.431 46.089 11.614 1.00 23.77 50 TRP B O 1
ATOM 3202 N N . ASN B 1 51 ? -16.532 46.820 11.218 1.00 23.13 51 ASN B N 1
ATOM 3203 C CA . ASN B 1 51 ? -16.300 47.354 9.882 1.00 23.74 51 ASN B CA 1
ATOM 3204 C C . ASN B 1 51 ? -15.871 48.801 9.942 1.00 22.55 51 ASN B C 1
ATOM 3205 O O . ASN B 1 51 ? -16.577 49.650 10.472 1.00 21.98 51 ASN B O 1
ATOM 3210 N N . ASN B 1 52 ? -14.665 49.088 9.433 1.00 23.82 52 ASN B N 1
ATOM 3211 C CA . ASN B 1 52 ? -14.312 50.459 9.108 1.00 25.27 52 ASN B CA 1
ATOM 3212 C C . ASN B 1 52 ? -13.770 50.490 7.696 1.00 26.33 52 ASN B C 1
ATOM 3213 O O . ASN B 1 52 ? -12.790 49.829 7.405 1.00 25.02 52 ASN B O 1
ATOM 3218 N N . GLY B 1 53 ? -14.419 51.261 6.834 1.00 27.67 53 GLY B N 1
ATOM 3219 C CA . GLY B 1 53 ? -14.044 51.350 5.425 1.00 28.61 53 GLY B CA 1
ATOM 3220 C C . GLY B 1 53 ? -14.121 50.031 4.673 1.00 28.49 53 GLY B C 1
ATOM 3221 O O . GLY B 1 53 ? -13.374 49.856 3.733 1.00 29.75 53 GLY B O 1
ATOM 3222 N N . GLY B 1 54 ? -15.015 49.130 5.077 1.00 27.54 54 GLY B N 1
ATOM 3223 C CA . GLY B 1 54 ? -15.180 47.820 4.447 1.00 27.66 54 GLY B CA 1
ATOM 3224 C C . GLY B 1 54 ? -14.275 46.696 4.883 1.00 27.39 54 GLY B C 1
ATOM 3225 O O . GLY B 1 54 ? -14.322 45.602 4.329 1.00 27.25 54 GLY B O 1
ATOM 3226 N N . VAL B 1 55 ? -13.443 46.958 5.876 1.00 26.94 55 VAL B N 1
ATOM 3227 C CA . VAL B 1 55 ? -12.466 45.990 6.320 1.00 27.59 55 VAL B CA 1
ATOM 3228 C C . VAL B 1 55 ? -12.503 45.871 7.853 1.00 27.11 55 VAL B C 1
ATOM 3229 O O . VAL B 1 55 ? -13.123 46.694 8.533 1.00 27.84 55 VAL B O 1
ATOM 3233 N N . ILE B 1 56 ? -11.786 44.879 8.360 1.00 27.01 56 ILE B N 1
ATOM 3234 C CA . ILE B 1 56 ? -11.808 44.501 9.781 1.00 27.05 56 ILE B CA 1
ATOM 3235 C C . ILE B 1 56 ? -10.916 45.401 10.611 1.00 27.24 56 ILE B C 1
ATOM 3236 O O . ILE B 1 56 ? -9.728 45.585 10.293 1.00 26.94 56 ILE B O 1
ATOM 3241 N N . GLU B 1 57 ? -11.518 45.991 11.646 1.00 27.37 57 GLU B N 1
ATOM 3242 C CA . GLU B 1 57 ? -10.796 46.467 12.822 1.00 27.33 57 GLU B CA 1
ATOM 3243 C C . GLU B 1 57 ? -11.243 45.640 14.015 1.00 26.95 57 GLU B C 1
ATOM 3244 O O . GLU B 1 57 ? -12.312 44.992 13.980 1.00 25.29 57 GLU B O 1
ATOM 3250 N N . CYS B 1 58 ? -10.441 45.631 15.077 1.00 26.55 58 CYS B N 1
ATOM 3251 C CA . CYS B 1 58 ? -10.763 44.752 16.207 1.00 27.02 58 CYS B CA 1
ATOM 3252 C C . CYS B 1 58 ? -10.173 45.210 17.532 1.00 26.07 58 CYS B C 1
ATOM 3253 O O . CYS B 1 58 ? -9.302 46.087 17.580 1.00 25.71 58 CYS B O 1
ATOM 3256 N N . SER B 1 59 ? -10.682 44.596 18.598 1.00 26.52 59 SER B N 1
ATOM 3257 C CA . SER B 1 59 ? -10.297 44.954 19.952 1.00 26.06 59 SER B CA 1
ATOM 3258 C C . SER B 1 59 ? -10.337 43.727 20.851 1.00 25.87 59 SER B C 1
ATOM 3259 O O . SER B 1 59 ? -11.368 43.050 20.935 1.00 25.60 59 SER B O 1
ATOM 3262 N N . PHE B 1 60 ? -9.205 43.398 21.482 1.00 26.26 60 PHE B N 1
ATOM 3263 C CA . PHE B 1 60 ? -9.153 42.316 22.473 1.00 26.25 60 PHE B CA 1
ATOM 3264 C C . PHE B 1 60 ? -8.534 42.813 23.790 1.00 26.99 60 PHE B C 1
ATOM 3265 O O . PHE B 1 60 ? -7.689 43.697 23.788 1.00 26.63 60 PHE B O 1
ATOM 3273 N N . PRO B 1 61 ? -8.960 42.248 24.905 1.00 27.89 61 PRO B N 1
ATOM 3274 C CA . PRO B 1 61 ? -8.312 42.546 26.200 1.00 28.35 61 PRO B CA 1
ATOM 3275 C C . PRO B 1 61 ? -7.221 41.533 26.516 1.00 29.48 61 PRO B C 1
ATOM 3276 O O . PRO B 1 61 ? -7.513 40.361 26.570 1.00 30.43 61 PRO B O 1
ATOM 3280 N N . TYR B 1 62 ? -5.971 41.972 26.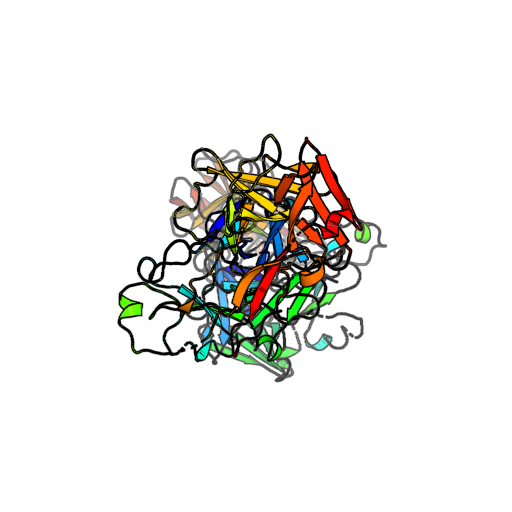648 1.00 31.24 62 TYR B N 1
ATOM 3281 C CA . TYR B 1 62 ? -4.856 41.101 27.025 1.00 33.41 62 TYR B CA 1
ATOM 3282 C C . TYR B 1 62 ? -3.943 41.758 28.094 1.00 34.25 62 TYR B C 1
ATOM 3283 O O . TYR B 1 62 ? -3.465 42.894 27.907 1.00 34.31 62 TYR B O 1
ATOM 3292 N N . ASN B 1 63 ? -3.709 41.048 29.198 1.00 35.98 63 ASN B N 1
ATOM 3293 C CA . ASN B 1 63 ? -2.789 41.521 30.254 1.00 37.11 63 ASN B CA 1
ATOM 3294 C C . ASN B 1 63 ? -3.011 43.014 30.518 1.00 35.94 63 ASN B C 1
ATOM 3295 O O . ASN B 1 63 ? -2.069 43.825 30.493 1.00 36.00 63 ASN B O 1
ATOM 3300 N N . LYS B 1 64 ? -4.282 43.349 30.743 1.00 35.08 64 LYS B N 1
ATOM 3301 C CA . LYS B 1 64 ? -4.755 44.706 31.091 1.00 34.82 64 LYS B CA 1
ATOM 3302 C C . LYS B 1 64 ? -4.575 45.792 30.025 1.00 33.38 64 LYS B C 1
ATOM 3303 O O . LYS B 1 64 ? -4.791 46.974 30.287 1.00 32.65 64 LYS B O 1
ATOM 3309 N N . SER B 1 65 ? -4.226 45.390 28.809 1.00 32.68 65 SER B N 1
ATOM 3310 C CA . SER B 1 65 ? -4.150 46.315 27.680 1.00 32.35 65 SER B CA 1
ATOM 3311 C C . SER B 1 65 ? -5.231 45.981 26.654 1.00 30.36 65 SER B C 1
ATOM 3312 O O . SER B 1 65 ? -5.600 44.831 26.510 1.00 28.86 65 SER B O 1
ATOM 3315 N N . GLU B 1 66 ? -5.711 47.000 25.955 1.00 29.27 66 GLU B N 1
ATOM 3316 C CA . GLU B 1 66 ? -6.446 46.805 24.703 1.00 29.33 66 GLU B CA 1
ATOM 3317 C C . GLU B 1 66 ? -5.512 46.659 23.488 1.00 29.16 66 GLU B C 1
ATOM 3318 O O . GLU B 1 66 ? -4.734 47.553 23.193 1.00 29.11 66 GLU B O 1
ATOM 3324 N N . LEU B 1 67 ? -5.636 45.540 22.786 1.00 28.84 67 LEU B N 1
ATOM 3325 C CA . LEU B 1 67 ? -4.884 45.287 21.575 1.00 28.96 67 LEU B CA 1
ATOM 3326 C C . LEU B 1 67 ? -5.830 45.435 20.371 1.00 29.35 67 LEU B C 1
ATOM 3327 O O . LEU B 1 67 ? -6.907 44.833 20.332 1.00 27.07 67 LEU B O 1
ATOM 3332 N N . THR B 1 68 ? -5.412 46.261 19.420 1.00 30.01 68 THR B N 1
ATOM 3333 C CA . THR B 1 68 ? -6.190 46.541 18.202 1.00 31.94 68 THR B CA 1
ATOM 3334 C C . THR B 1 68 ? -5.366 46.336 16.920 1.00 33.57 68 THR B C 1
ATOM 3335 O O . THR B 1 68 ? -5.943 46.147 15.861 1.00 34.87 68 THR B O 1
ATOM 3339 N N . GLY B 1 69 ? -4.031 46.345 17.010 1.00 34.42 69 GLY B N 1
ATOM 3340 C CA . GLY B 1 69 ? -3.189 46.424 15.830 1.00 35.20 69 GLY B CA 1
ATOM 3341 C C . GLY B 1 69 ? -2.447 45.144 15.483 1.00 36.00 69 GLY B C 1
ATOM 3342 O O . GLY B 1 69 ? -2.159 44.297 16.316 1.00 36.77 69 GLY B O 1
ATOM 3343 N N . VAL B 1 70 ? -2.140 45.014 14.205 1.00 36.73 70 VAL B N 1
ATOM 3344 C CA . VAL B 1 70 ? -1.331 43.936 13.676 1.00 37.54 70 VAL B CA 1
ATOM 3345 C C . VAL B 1 70 ? 0.025 43.753 14.401 1.00 38.34 70 VAL B C 1
ATOM 3346 O O . VAL B 1 70 ? 0.507 42.646 14.502 1.00 38.21 70 VAL B O 1
ATOM 3350 N N . LYS B 1 71 ? 0.624 44.828 14.902 1.00 39.86 71 LYS B N 1
ATOM 3351 C CA . LYS B 1 71 ? 1.925 44.719 15.598 1.00 41.45 71 LYS B CA 1
ATOM 3352 C C . LYS B 1 71 ? 1.813 43.889 16.900 1.00 40.45 71 LYS B C 1
ATOM 3353 O O . LYS B 1 71 ? 2.741 43.177 17.272 1.00 40.71 71 LYS B O 1
ATOM 3359 N N . ASP B 1 72 ? 0.647 43.953 17.539 1.00 39.09 72 ASP B N 1
ATOM 3360 C CA . ASP B 1 72 ? 0.348 43.207 18.764 1.00 38.01 72 ASP B CA 1
ATOM 3361 C C . ASP B 1 72 ? -0.389 41.889 18.534 1.00 37.19 72 ASP B C 1
ATOM 3362 O O . ASP B 1 72 ? -0.101 40.877 19.185 1.00 36.80 72 ASP B O 1
ATOM 3367 N N . LEU B 1 73 ? -1.360 41.909 17.619 1.00 35.85 73 LEU B N 1
ATOM 3368 C CA . LEU B 1 73 ? -2.209 40.762 17.350 1.00 35.18 73 LEU B CA 1
ATOM 3369 C C . LEU B 1 73 ? -1.643 39.811 16.300 1.00 35.83 73 LEU B C 1
ATOM 3370 O O . LEU B 1 73 ? -2.041 38.659 16.234 1.00 36.02 73 LEU B O 1
ATOM 3375 N N . GLY B 1 74 ? -0.709 40.291 15.484 1.00 36.58 74 GLY B N 1
ATOM 3376 C CA . GLY B 1 74 ? -0.309 39.580 14.287 1.00 37.26 74 GLY B CA 1
ATOM 3377 C C . GLY B 1 74 ? -1.285 39.845 13.141 1.00 37.85 74 GLY B C 1
ATOM 3378 O O . GLY B 1 74 ? -2.198 40.676 13.251 1.00 37.75 74 GLY B O 1
ATOM 3379 N N . GLY B 1 75 ? -1.091 39.132 12.035 1.00 37.61 75 GLY B N 1
ATOM 3380 C CA . GLY B 1 75 ? -1.699 39.528 10.772 1.00 37.84 75 GLY B CA 1
ATOM 3381 C C . GLY B 1 75 ? -3.207 39.365 10.728 1.00 37.77 75 GLY B C 1
ATOM 3382 O O . GLY B 1 75 ? -3.907 40.192 10.141 1.00 38.12 75 GLY B O 1
ATOM 3383 N N . GLN B 1 76 ? -3.682 38.298 11.363 1.00 37.76 76 GLN B N 1
ATOM 3384 C CA . GLN B 1 76 ? -5.054 37.835 11.255 1.00 38.07 76 GLN B CA 1
ATOM 3385 C C . GLN B 1 76 ? -5.659 37.392 12.611 1.00 36.41 76 GLN B C 1
ATOM 3386 O O . GLN B 1 76 ? -4.966 36.921 13.505 1.00 35.81 76 GLN B O 1
ATOM 3392 N N . ILE B 1 77 ? -6.966 37.606 12.730 1.00 34.14 77 ILE B N 1
ATOM 3393 C CA . ILE B 1 77 ? -7.768 37.128 13.827 1.00 32.17 77 ILE B CA 1
ATOM 3394 C C . ILE B 1 77 ? -8.774 36.159 13.247 1.00 30.71 77 ILE B C 1
ATOM 3395 O O . ILE B 1 77 ? -8.765 35.864 12.051 1.00 28.90 77 ILE B O 1
ATOM 3400 N N . GLN B 1 78 ? -9.656 35.659 14.087 1.00 29.41 78 GLN B N 1
ATOM 3401 C CA . GLN B 1 78 ? -10.716 34.790 13.640 1.00 28.45 78 GLN B CA 1
ATOM 3402 C C . GLN B 1 78 ? -12.040 35.436 13.976 1.00 27.54 78 GLN B C 1
ATOM 3403 O O . GLN B 1 78 ? -12.151 36.162 14.971 1.00 27.05 78 GLN B O 1
ATOM 3409 N N . VAL B 1 79 ? -13.033 35.217 13.124 1.00 26.59 79 VAL B N 1
ATOM 3410 C CA . VAL B 1 79 ?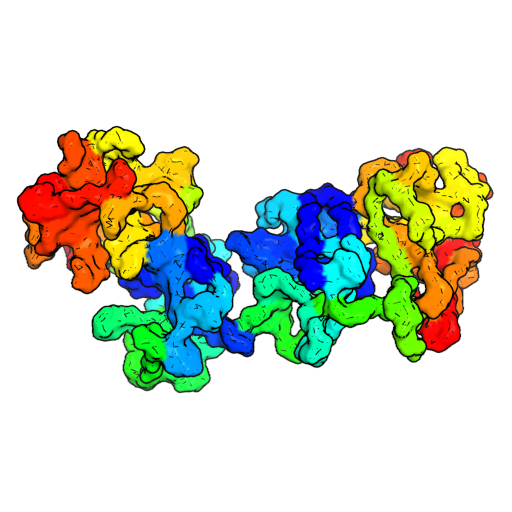 -14.371 35.757 13.335 1.00 26.56 79 VAL B CA 1
ATOM 3411 C C . VAL B 1 79 ? -15.340 34.590 13.343 1.00 26.86 79 VAL B C 1
ATOM 3412 O O . VAL B 1 79 ? -15.257 33.689 12.489 1.00 27.30 79 VAL B O 1
ATOM 3416 N N . LEU B 1 80 ? -16.254 34.568 14.301 1.00 25.60 80 LEU B N 1
ATOM 3417 C CA . LEU B 1 80 ? -17.229 33.481 14.372 1.00 26.04 80 LEU B CA 1
ATOM 3418 C C . LEU B 1 80 ? -18.069 33.469 13.075 1.00 27.22 80 LEU B C 1
ATOM 3419 O O . LEU B 1 80 ? -18.446 34.521 12.560 1.00 24.79 80 LEU B O 1
ATOM 3424 N N . GLN B 1 81 ? -18.322 32.266 12.562 1.00 28.00 81 GLN B N 1
ATOM 3425 C CA . GLN B 1 81 ? -18.992 32.072 11.271 1.00 29.30 81 GLN B CA 1
ATOM 3426 C C . GLN B 1 81 ? -20.179 31.137 11.453 1.00 29.89 81 GLN B C 1
ATOM 3427 O O . GLN B 1 81 ? -20.092 30.142 12.182 1.00 31.28 81 GLN B O 1
ATOM 3433 N N . TYR B 1 82 ? -21.295 31.483 10.820 1.00 29.89 82 TYR B N 1
ATOM 3434 C CA . TYR B 1 82 ? -22.484 30.654 10.811 1.00 29.92 82 TYR B CA 1
ATOM 3435 C C . TYR B 1 82 ? -23.064 30.579 9.394 1.00 31.64 82 TYR B C 1
ATOM 3436 O O . TYR B 1 82 ? -23.817 31.451 8.964 1.00 29.53 82 TYR B O 1
ATOM 3445 N N . LYS B 1 83 ? -22.661 29.515 8.700 1.00 33.95 83 LYS B N 1
ATOM 3446 C CA . LYS B 1 83 ? -22.930 29.283 7.265 1.00 36.74 83 LYS B CA 1
ATOM 3447 C C . LYS B 1 83 ? -23.629 27.935 7.226 1.00 37.15 83 LYS B C 1
ATOM 3448 O O . LYS B 1 83 ? -22.993 26.906 7.464 1.00 37.65 83 LYS B O 1
ATOM 3454 N N . GLY B 1 84 ? -24.937 27.955 7.023 1.00 38.15 84 GLY B N 1
ATOM 3455 C CA . GLY B 1 84 ? -25.739 26.756 7.196 1.00 38.61 84 GLY B CA 1
ATOM 3456 C C . GLY B 1 84 ? -27.000 27.069 7.962 1.00 39.17 84 GLY B C 1
ATOM 3457 O O . GLY B 1 84 ? -27.488 28.188 7.914 1.00 40.08 84 GLY B O 1
ATOM 3458 N N . ASN B 1 85 ? -27.509 26.059 8.659 1.0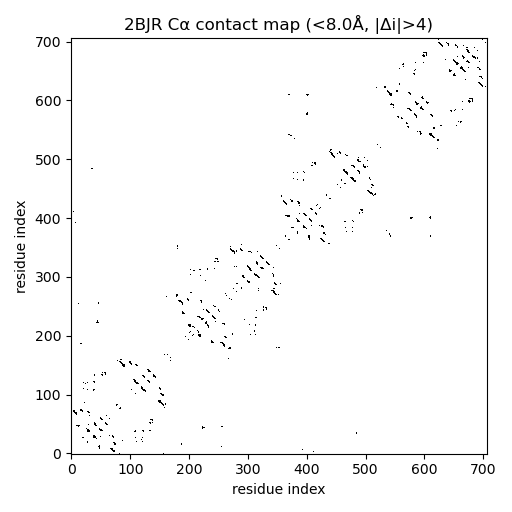0 39.16 85 ASN B N 1
ATOM 3459 C CA . ASN B 1 85 ? -28.759 26.132 9.408 1.00 39.28 85 ASN B CA 1
ATOM 3460 C C . ASN B 1 85 ? -28.735 24.998 10.402 1.00 38.18 85 ASN B C 1
ATOM 3461 O O . ASN B 1 85 ? -27.786 24.219 10.415 1.00 37.45 85 ASN B O 1
ATOM 3466 N N . HIS B 1 86 ? -29.752 24.916 11.253 1.00 38.18 86 HIS B N 1
ATOM 3467 C CA . HIS B 1 86 ? -29.749 23.962 12.353 1.00 38.77 86 HIS B CA 1
ATOM 3468 C C . HIS B 1 86 ? -29.738 22.475 11.941 1.00 39.46 86 HIS B C 1
ATOM 3469 O O . HIS B 1 86 ? -29.253 21.636 12.698 1.00 39.51 86 HIS B O 1
ATOM 3476 N N . LEU B 1 87 ? -30.274 22.150 10.769 1.00 40.95 87 LEU B N 1
ATOM 3477 C CA . LEU B 1 87 ? -30.250 20.738 10.286 1.00 42.16 87 LEU B CA 1
ATOM 3478 C C . LEU B 1 87 ? -28.867 20.338 9.748 1.00 41.80 87 LEU B C 1
ATOM 3479 O O . LEU B 1 87 ? -28.315 19.307 10.165 1.00 41.83 87 LEU B O 1
ATOM 3484 N N . SER B 1 88 ? -28.342 21.169 8.838 1.00 41.81 88 SER B N 1
ATOM 3485 C CA . SER B 1 88 ? -27.023 20.971 8.190 1.00 41.99 88 SER B CA 1
ATOM 3486 C C . SER B 1 88 ? -25.825 21.048 9.125 1.00 41.28 88 SER B C 1
ATOM 3487 O O . SER B 1 88 ? -24.769 20.473 8.815 1.00 41.79 88 SER B O 1
ATOM 3490 N N . LEU B 1 89 ? -25.975 21.754 10.256 1.00 39.68 89 LEU B N 1
ATOM 3491 C CA . LEU B 1 89 ? -24.874 21.931 11.201 1.00 37.81 89 LEU B CA 1
ATOM 3492 C C . LEU B 1 89 ? -25.128 21.217 12.493 1.00 36.25 89 LEU B C 1
ATOM 3493 O O . LEU B 1 89 ? -24.193 20.883 13.184 1.00 36.06 89 LEU B O 1
ATOM 3498 N N . GLY B 1 90 ? -26.394 21.026 12.847 1.00 34.85 90 GLY B N 1
ATOM 3499 C CA . GLY B 1 90 ? -26.757 20.384 14.096 1.00 34.11 90 GLY B CA 1
ATOM 3500 C C . GLY B 1 90 ? -26.859 21.351 15.283 1.00 33.34 90 GLY B C 1
ATOM 3501 O O . GLY B 1 90 ? -26.972 20.932 16.446 1.00 33.60 90 GLY B O 1
ATOM 3502 N N . TYR B 1 91 ? -26.790 22.646 14.991 1.00 31.75 91 TYR B N 1
ATOM 3503 C CA . TYR B 1 91 ? -26.943 23.676 16.028 1.00 31.26 91 TYR B CA 1
ATOM 3504 C C . TYR B 1 91 ? -27.294 25.022 15.412 1.00 30.40 91 TYR B C 1
ATOM 3505 O O . TYR B 1 91 ? -27.137 25.254 14.198 1.00 30.89 91 TYR B O 1
ATOM 3514 N N . TRP B 1 92 ? -27.779 25.907 16.278 1.00 29.26 92 TRP B N 1
ATOM 3515 C CA . TRP B 1 92 ? -27.933 27.314 15.935 1.00 28.94 92 TRP B CA 1
ATOM 3516 C C . TRP B 1 92 ? -27.555 28.120 17.186 1.00 28.16 92 TRP B C 1
ATOM 3517 O O . TRP B 1 92 ? -27.522 27.580 18.301 1.00 28.55 92 TRP B O 1
ATOM 3528 N N . TYR B 1 93 ? 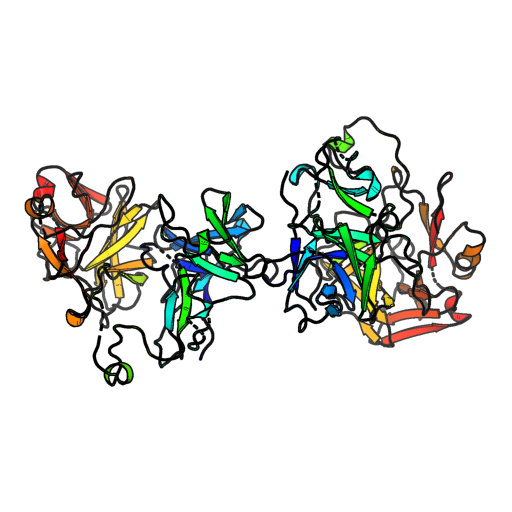-27.277 29.401 16.980 1.00 27.44 93 TYR B N 1
ATOM 3529 C CA . TYR B 1 93 ? -26.743 30.265 18.047 1.00 26.53 93 TYR B CA 1
ATOM 3530 C C . TYR B 1 93 ? -27.855 31.145 18.610 1.00 26.43 93 TYR B C 1
ATOM 3531 O O . TYR B 1 93 ? -28.486 31.913 17.883 1.00 28.05 93 TYR B O 1
ATOM 3540 N N . ASN B 1 94 ? -28.094 31.008 19.905 1.00 25.68 94 ASN B N 1
ATOM 3541 C CA . ASN B 1 94 ? -29.084 31.752 20.635 1.00 25.69 94 ASN B CA 1
ATOM 3542 C C . ASN B 1 94 ? -28.383 32.547 21.733 1.00 25.70 94 ASN B C 1
ATOM 3543 O O . ASN B 1 94 ? -27.724 31.958 22.582 1.00 25.44 94 ASN B O 1
ATOM 3548 N N . TRP B 1 95 ? -28.537 33.862 21.705 1.00 26.29 95 TRP B N 1
ATOM 3549 C CA . TRP B 1 95 ? -28.036 34.728 22.773 1.00 26.56 95 TRP B CA 1
ATOM 3550 C C . TRP B 1 95 ? -28.959 34.670 23.999 1.00 26.97 95 TRP B C 1
ATOM 3551 O O . TRP B 1 95 ? -30.155 34.992 23.942 1.00 28.23 95 TRP B O 1
ATOM 3562 N N . ILE B 1 96 ? -28.419 34.179 25.092 1.00 27.02 96 ILE B N 1
ATOM 3563 C CA . ILE B 1 96 ? -29.176 34.021 26.310 1.00 27.21 96 ILE B CA 1
ATOM 3564 C C . ILE B 1 96 ? -28.551 34.899 27.404 1.00 28.10 96 ILE B C 1
ATOM 3565 O O . ILE B 1 96 ? -27.383 35.232 27.335 1.00 26.90 96 ILE B O 1
ATOM 3570 N N . LYS B 1 97 ? -29.347 35.243 28.409 1.00 28.92 97 LYS B N 1
ATOM 3571 C CA . LYS B 1 97 ? -28.813 35.852 29.622 1.00 29.59 97 LYS B CA 1
ATOM 3572 C C . LYS B 1 97 ? -27.853 34.953 30.311 1.00 28.74 97 LYS B C 1
ATOM 3573 O O . LYS B 1 97 ? -28.117 33.769 30.444 1.00 29.56 97 LYS B O 1
ATOM 3579 N N . TYR B 1 98 ? -26.727 35.512 30.765 1.00 27.09 98 TYR B N 1
ATOM 3580 C CA . TYR B 1 98 ? -25.751 34.772 31.510 1.00 27.06 98 TYR B CA 1
ATOM 3581 C C . TYR B 1 98 ? -26.413 34.024 32.669 1.00 28.37 98 TYR B C 1
ATOM 3582 O O . TYR B 1 98 ? -26.080 32.893 32.896 1.00 28.94 98 TYR B O 1
ATOM 3591 N N . SER B 1 99 ? -27.361 34.658 33.369 1.00 30.44 99 SER B N 1
ATOM 3592 C CA . SER B 1 99 ? -28.032 34.047 34.522 1.00 31.91 99 SER B CA 1
ATOM 3593 C C . SER B 1 99 ? -28.840 32.807 34.144 1.00 33.50 99 SER B C 1
ATOM 3594 O O . SER B 1 99 ? -29.030 31.932 34.994 1.00 35.10 99 SER B O 1
ATOM 3597 N N . ASP B 1 100 ? -29.265 32.711 32.881 1.00 34.93 100 ASP B N 1
ATOM 3598 C CA . ASP B 1 100 ? -30.030 31.545 32.395 1.00 35.86 100 ASP B CA 1
ATOM 3599 C C . ASP B 1 100 ? -29.163 30.372 31.892 1.00 36.84 100 ASP B C 1
ATOM 3600 O O . ASP B 1 100 ? -29.699 29.412 31.288 1.00 38.07 100 ASP B O 1
ATOM 3605 N N . ARG B 1 101 ? -27.855 30.410 32.125 1.00 36.47 101 ARG B N 1
ATOM 3606 C CA . ARG B 1 101 ? -26.977 29.435 31.507 1.00 37.04 101 ARG B CA 1
ATOM 3607 C C . ARG B 1 101 ? -27.231 28.015 32.004 1.00 38.13 101 ARG B C 1
ATOM 3608 O O . ARG B 1 101 ? -27.247 27.086 31.202 1.00 37.59 101 ARG B O 1
ATOM 3616 N N . PHE B 1 102 ? -27.437 27.843 33.306 1.00 38.91 102 PHE B N 1
ATOM 3617 C CA . PHE B 1 102 ? -27.714 26.505 33.852 1.00 39.87 102 PHE B CA 1
ATOM 3618 C C . PHE B 1 102 ? -29.059 25.946 33.425 1.00 40.30 102 PHE B C 1
ATOM 3619 O O . PHE B 1 102 ? -29.150 24.763 33.149 1.00 40.96 102 PHE B O 1
ATOM 3627 N N . ASP B 1 103 ? -30.080 26.785 33.345 1.00 41.05 103 ASP B N 1
ATOM 3628 C CA . ASP B 1 103 ? -31.413 26.358 32.894 1.00 42.15 103 ASP B CA 1
ATOM 3629 C C . ASP B 1 103 ? -31.358 25.886 31.453 1.00 42.47 103 ASP B C 1
ATOM 3630 O O . ASP B 1 103 ? -32.026 24.930 31.071 1.00 41.68 103 ASP B O 1
ATOM 3635 N N . LYS B 1 104 ? -30.528 26.554 30.659 1.00 42.79 104 LYS B N 1
ATOM 3636 C CA . LYS B 1 104 ? -30.407 26.248 29.248 1.00 43.12 104 LYS B CA 1
ATOM 3637 C C . LYS B 1 104 ? -29.598 24.944 29.030 1.00 43.61 104 LYS B C 1
ATOM 3638 O O . LYS B 1 104 ? -29.930 24.135 28.158 1.00 42.68 104 LYS B O 1
ATOM 3652 N N . ASP B 1 106 ? -29.340 22.441 31.264 1.00 47.56 106 ASP B N 1
ATOM 3653 C CA . ASP B 1 106 ? -30.195 21.361 31.775 1.00 48.26 106 ASP B CA 1
ATOM 3654 C C . ASP B 1 106 ? -31.226 20.938 30.719 1.00 48.43 106 ASP B C 1
ATOM 3655 O O . ASP B 1 106 ? -31.697 19.807 30.753 1.00 48.68 106 ASP B O 1
ATOM 3660 N N . LYS B 1 107 ? -31.575 21.841 29.801 1.00 48.30 107 LYS B N 1
ATOM 3661 C CA . LYS B 1 107 ? -32.400 21.496 28.639 1.00 48.33 107 LYS B CA 1
ATOM 3662 C C . LYS B 1 107 ? -31.560 21.051 27.430 1.00 47.43 107 LYS B C 1
ATOM 3663 O O . LYS B 1 107 ? -32.114 20.864 26.350 1.00 48.71 107 LYS B O 1
ATOM 3669 N N . GLY B 1 108 ? -30.245 20.881 27.591 1.00 45.86 108 GLY B N 1
ATOM 3670 C CA . GLY B 1 108 ? -29.404 20.307 26.547 1.00 44.90 108 GLY B CA 1
ATOM 3671 C C . GLY B 1 108 ? -28.673 21.251 25.589 1.00 43.38 108 GLY B C 1
ATOM 3672 O O . GLY B 1 108 ? -28.022 20.792 24.658 1.00 43.25 108 GLY B O 1
ATOM 3673 N N . ALA B 1 109 ? -28.774 22.564 25.788 1.00 41.89 109 ALA B N 1
ATOM 3674 C CA . ALA B 1 109 ? -27.881 23.491 25.082 1.00 40.16 109 ALA B CA 1
ATOM 3675 C C . ALA B 1 109 ? -26.457 23.395 25.632 1.00 38.91 109 ALA B C 1
ATOM 3676 O O . ALA B 1 109 ? -26.264 23.036 26.790 1.00 37.97 109 ALA B O 1
ATOM 3678 N N . GLU B 1 110 ? -25.484 23.651 24.755 1.00 37.85 110 GLU B N 1
ATOM 3679 C CA . GLU B 1 110 ? -24.066 23.790 25.089 1.00 37.78 110 GLU B CA 1
ATOM 3680 C C . GLU B 1 110 ? -23.673 25.274 25.004 1.00 36.10 110 GLU B C 1
ATOM 3681 O O . GLU B 1 110 ? -24.035 25.956 24.061 1.00 36.39 110 GLU B O 1
ATOM 3695 N N . LEU B 1 112 ? -21.247 28.157 24.024 1.00 31.04 112 LEU B N 1
ATOM 3696 C CA . LEU B 1 112 ? -20.133 28.391 23.111 1.00 30.87 112 LEU B CA 1
ATOM 3697 C C . LEU B 1 112 ? -18.899 28.771 23.921 1.00 30.31 112 LEU B C 1
ATOM 3698 O O . LEU B 1 112 ? -18.978 29.630 24.798 1.00 30.14 112 LEU B O 1
ATOM 3703 N N . ARG B 1 113 ? -17.777 28.151 23.611 1.00 29.78 113 ARG B N 1
ATOM 3704 C CA . ARG B 1 113 ? -16.517 28.508 24.238 1.00 30.30 113 ARG B CA 1
ATOM 3705 C C . ARG B 1 113 ? -15.334 28.086 23.383 1.00 29.64 113 ARG B C 1
ATOM 3706 O O . ARG B 1 113 ? -15.460 27.252 22.486 1.00 29.50 113 ARG B O 1
ATOM 3714 N N . CYS B 1 114 ? -14.196 28.704 23.651 1.00 28.39 114 CYS B N 1
ATOM 3715 C CA . CYS B 1 114 ? -12.901 28.178 23.246 1.00 28.45 114 CYS B CA 1
ATOM 3716 C C . CYS B 1 114 ? -12.027 28.124 24.495 1.00 28.00 114 CYS B C 1
ATOM 3717 O O . CYS B 1 114 ? -11.725 29.171 25.083 1.00 25.59 114 CYS B O 1
ATOM 3720 N N . GLY B 1 115 ? -11.632 26.909 24.881 1.00 28.60 115 GLY B N 1
ATOM 3721 C CA . GLY B 1 115 ? -10.997 26.675 26.167 1.00 28.68 115 GLY B CA 1
ATOM 3722 C C . GLY B 1 115 ? -11.801 27.328 27.279 1.00 29.34 115 GLY B C 1
ATOM 3723 O O . GLY B 1 115 ? -13.005 27.089 27.412 1.00 31.03 115 GLY B O 1
ATOM 3724 N N . ASP B 1 116 ? -11.158 28.201 28.042 1.00 28.27 116 ASP B N 1
ATOM 3725 C CA . ASP B 1 116 ? -11.816 28.833 29.183 1.00 28.57 116 ASP B CA 1
ATOM 3726 C C . ASP B 1 116 ? -12.481 30.159 28.859 1.00 27.50 116 ASP B C 1
ATOM 3727 O O . ASP B 1 116 ? -12.972 30.817 29.762 1.00 29.11 116 ASP B O 1
ATOM 3732 N N . SER B 1 117 ? -12.508 30.548 27.584 1.00 25.89 117 SER B N 1
ATOM 3733 C CA . SER B 1 117 ? -13.021 31.841 27.176 1.00 25.25 117 SER B CA 1
ATOM 3734 C C . SER B 1 117 ? -14.359 31.683 26.520 1.00 25.11 117 SER B C 1
ATOM 3735 O O . SER B 1 117 ? -14.574 30.777 25.713 1.00 25.74 117 SER B O 1
ATOM 3738 N N . PHE B 1 118 ? -15.288 32.546 26.877 1.00 24.04 118 PHE B N 1
ATOM 3739 C CA . PHE B 1 118 ? -16.464 32.644 26.083 1.00 24.06 118 PHE B CA 1
ATOM 3740 C C . PHE B 1 118 ? -16.894 34.075 25.855 1.00 22.59 118 PHE B C 1
ATOM 3741 O O . PHE B 1 118 ? -16.656 34.956 26.697 1.00 20.30 118 PHE B O 1
ATOM 3749 N N . PRO B 1 119 ? -17.465 34.325 24.676 1.00 21.11 119 PRO B N 1
ATOM 3750 C CA . PRO B 1 119 ? -17.899 35.682 24.362 1.00 20.42 119 PRO B CA 1
ATOM 3751 C C . PRO B 1 119 ? -18.971 36.128 25.340 1.00 20.43 119 PRO B C 1
ATOM 3752 O O . PRO B 1 119 ? -19.782 35.350 25.848 1.00 22.03 119 PRO B O 1
ATOM 3756 N N . ILE B 1 120 ? -18.968 37.409 25.648 1.00 20.76 120 ILE B N 1
ATOM 3757 C CA . ILE B 1 120 ? -19.970 37.963 26.517 1.00 19.88 120 ILE B CA 1
ATOM 3758 C C . ILE B 1 120 ? -20.246 39.410 26.122 1.00 20.19 120 ILE B C 1
ATOM 3759 O O . ILE B 1 120 ? -19.317 40.182 25.911 1.00 20.48 120 ILE B O 1
ATOM 3764 N N . LEU B 1 121 ? -21.536 39.761 26.010 1.00 20.08 121 LEU B N 1
ATOM 3765 C CA . LEU B 1 121 ? -21.976 41.056 25.512 1.00 20.69 121 LEU B CA 1
ATOM 3766 C C . LEU B 1 121 ? -22.605 41.852 26.654 1.00 20.80 121 LEU B C 1
ATOM 3767 O O . LEU B 1 121 ? -23.659 41.503 27.161 1.00 21.81 121 LEU B O 1
ATOM 3772 N N . TRP B 1 122 ? -21.958 42.945 27.014 1.00 21.71 122 TRP B N 1
ATOM 3773 C CA . TRP B 1 122 ? -22.506 43.882 27.966 1.00 21.47 122 TRP B CA 1
ATOM 3774 C C . TRP B 1 122 ? -23.442 44.795 27.191 1.00 22.15 122 TRP B C 1
ATOM 3775 O O . TRP B 1 122 ? -23.113 45.915 26.849 1.00 20.36 122 TRP B O 1
ATOM 3786 N N . SER B 1 123 ? -24.622 44.268 26.871 1.00 23.26 123 SER B N 1
ATOM 3787 C CA . SER B 1 123 ? -25.538 44.928 25.950 1.00 25.06 123 SER B CA 1
ATOM 3788 C C . SER B 1 123 ? -26.119 46.255 26.522 1.00 24.95 123 SER B C 1
ATOM 3789 O O . SER B 1 123 ? -26.364 47.187 25.760 1.00 24.61 123 SER B O 1
ATOM 3792 N N . GLU B 1 124 ? -26.305 46.349 27.842 1.00 24.91 124 GLU B N 1
ATOM 3793 C CA . GLU B 1 124 ? -26.943 47.516 28.433 1.00 26.21 124 GLU B CA 1
ATOM 3794 C C . GLU B 1 124 ? -25.922 48.525 28.996 1.00 24.85 124 GLU B C 1
ATOM 3795 O O . GLU B 1 124 ? -26.301 49.413 29.730 1.00 24.12 124 GLU B O 1
ATOM 3801 N N . ARG B 1 125 ? -24.637 48.364 28.668 1.00 23.34 125 ARG B N 1
ATOM 3802 C CA . ARG B 1 125 ? -23.594 49.272 29.152 1.00 22.98 125 ARG B CA 1
ATOM 3803 C C . ARG B 1 125 ? -23.921 50.700 28.782 1.00 23.08 125 ARG B C 1
ATOM 3804 O O . ARG B 1 125 ? -24.173 50.978 27.621 1.00 23.33 125 ARG B O 1
ATOM 3812 N N . PRO B 1 126 ? -23.950 51.616 29.734 1.00 23.02 126 PRO B N 1
ATOM 3813 C CA . PRO B 1 126 ? -24.209 53.022 29.378 1.00 23.58 126 PRO B CA 1
ATOM 3814 C C . PRO B 1 126 ? -23.250 53.604 28.339 1.00 23.71 126 PRO B C 1
ATOM 3815 O O . PRO B 1 126 ? -22.043 53.466 28.447 1.00 23.75 126 PRO B O 1
ATOM 3819 N N . GLY B 1 127 ? -23.804 54.236 27.314 1.00 24.70 127 GLY B N 1
ATOM 3820 C CA . GLY B 1 127 ? -23.033 54.829 26.242 1.00 25.95 127 GLY B CA 1
ATOM 3821 C C . GLY B 1 127 ? -22.692 53.899 25.097 1.00 26.35 127 GLY B C 1
ATOM 3822 O O . GLY B 1 127 ? -22.005 54.313 24.174 1.00 28.64 127 GLY B O 1
ATOM 3823 N N . GLY B 1 128 ? -23.153 52.649 25.148 1.00 27.16 128 GLY B N 1
ATOM 3824 C CA . GLY B 1 128 ? -22.867 51.667 24.103 1.00 26.43 128 GLY B CA 1
ATOM 3825 C C . GLY B 1 128 ? -22.450 50.285 24.623 1.00 25.46 128 GLY B C 1
ATOM 3826 O O . GLY B 1 128 ? -21.622 50.150 25.528 1.00 25.20 128 GLY B O 1
ATOM 3827 N N . ALA B 1 129 ? -22.979 49.237 24.003 1.00 24.17 129 ALA B N 1
ATOM 3828 C CA . ALA B 1 129 ? -22.596 47.876 24.350 1.00 22.88 129 ALA B CA 1
ATOM 3829 C C . ALA B 1 129 ? -21.135 47.653 24.067 1.00 22.55 129 ALA B C 1
ATOM 3830 O O . ALA B 1 129 ? -20.564 48.305 23.201 1.00 21.45 129 ALA B O 1
ATOM 3832 N N . LEU B 1 130 ? -20.523 46.736 24.798 1.00 21.51 130 LEU B N 1
ATOM 3833 C CA . LEU B 1 130 ? -19.197 46.251 24.499 1.00 21.33 130 LEU B CA 1
ATOM 3834 C C . LEU B 1 130 ? -19.271 44.749 24.522 1.00 20.83 130 LEU B C 1
ATOM 3835 O O . LEU B 1 130 ? -19.931 44.159 25.379 1.00 20.18 130 LEU B O 1
ATOM 3840 N N . LEU B 1 131 ? -18.547 44.138 23.579 1.00 21.20 131 LEU B N 1
ATOM 3841 C CA . LEU B 1 131 ? -18.339 42.728 23.507 1.00 22.05 131 LEU B CA 1
ATOM 3842 C C . LEU B 1 131 ? -16.914 42.426 23.904 1.00 21.71 131 LEU B C 1
ATOM 3843 O O . LEU B 1 131 ? -15.948 43.052 23.402 1.00 23.44 131 LEU B O 1
ATOM 3848 N N . GLY B 1 132 ? -16.792 41.483 24.830 1.00 21.60 132 GLY B N 1
ATOM 3849 C CA . GLY B 1 132 ? -15.529 40.969 25.334 1.00 20.91 132 GLY B CA 1
ATOM 3850 C C . GLY B 1 132 ? -15.618 39.492 25.657 1.00 21.56 132 GLY B C 1
ATOM 3851 O O . GLY B 1 132 ? -16.292 38.737 24.973 1.00 22.29 132 GLY B O 1
ATOM 3852 N N . TYR B 1 133 ? -14.930 39.040 26.694 1.00 21.30 133 TYR B N 1
ATOM 3853 C CA . TYR B 1 133 ? -14.979 37.630 27.045 1.00 21.38 133 TYR B CA 1
ATOM 3854 C C . TYR B 1 133 ? -15.041 37.400 28.539 1.00 21.50 133 TYR B C 1
ATOM 3855 O O . TYR B 1 133 ? -14.543 38.208 29.323 1.00 22.36 133 TYR B O 1
ATOM 3864 N N . ALA B 1 134 ? -15.643 36.295 28.922 1.00 22.81 134 ALA B N 1
ATOM 3865 C CA . ALA B 1 134 ? -15.627 35.837 30.310 1.00 23.51 134 ALA B CA 1
ATOM 3866 C C . ALA B 1 134 ? -14.715 34.632 30.409 1.00 25.29 134 ALA B C 1
ATOM 3867 O O . ALA B 1 134 ? -14.616 33.804 29.510 1.00 23.99 134 ALA B O 1
ATOM 3869 N N . ASP B 1 135 ? -14.075 34.557 31.562 1.00 26.97 135 ASP B N 1
ATOM 3870 C CA . ASP B 1 135 ? -13.043 33.596 31.836 1.00 28.86 135 ASP B CA 1
ATOM 3871 C C . ASP B 1 135 ? -13.698 32.682 32.776 1.00 29.66 135 ASP B C 1
ATOM 3872 O O . ASP B 1 135 ? -14.050 33.057 33.894 1.00 29.10 135 ASP B O 1
ATOM 3877 N N . ASN B 1 136 ? -13.906 31.468 32.324 1.00 30.10 136 ASN B N 1
ATOM 3878 C CA . ASN B 1 136 ? -14.460 30.473 33.167 1.00 31.37 136 ASN B CA 1
ATOM 3879 C C . ASN B 1 136 ? -13.563 30.121 34.395 1.00 31.35 136 ASN B C 1
ATOM 3880 O O . ASN B 1 136 ? -13.995 29.410 35.265 1.00 32.10 136 ASN B O 1
ATOM 3885 N N . LYS B 1 137 ? -12.338 30.627 34.476 1.00 30.55 137 LYS B N 1
ATOM 3886 C CA . LYS B 1 137 ? -11.549 30.339 35.698 1.00 30.91 137 LYS B CA 1
ATOM 3887 C C . LYS B 1 137 ? -12.045 31.211 36.842 1.00 28.37 137 LYS B C 1
ATOM 3888 O O . LYS B 1 137 ? -12.504 30.753 37.870 1.00 28.42 137 LYS B O 1
ATOM 3894 N N . THR B 1 138 ? -11.899 32.497 36.621 1.00 28.00 138 THR B N 1
ATOM 3895 C CA . THR B 1 138 ? -12.099 33.494 37.610 1.00 26.79 138 THR B CA 1
ATOM 3896 C C . THR B 1 138 ? -13.596 33.872 37.647 1.00 25.11 138 THR B C 1
ATOM 3897 O O . THR B 1 138 ? -14.002 34.524 38.583 1.00 23.75 138 THR B O 1
ATOM 3901 N N . GLU B 1 139 ? -14.364 33.542 36.590 1.00 24.55 139 GLU B N 1
ATOM 3902 C CA . GLU B 1 139 ? -15.749 34.039 36.393 1.00 23.99 139 GLU B CA 1
ATOM 3903 C C . GLU B 1 139 ? -15.788 35.574 36.287 1.00 22.73 139 GLU B C 1
ATOM 3904 O O . GLU B 1 139 ? -16.724 36.226 36.729 1.00 21.72 139 GLU B O 1
ATOM 3910 N N . ILE B 1 140 ? -14.717 36.133 35.742 1.00 21.46 140 ILE B N 1
ATOM 3911 C CA . ILE B 1 140 ? -14.607 37.560 35.470 1.00 20.84 140 ILE B CA 1
ATOM 3912 C C . ILE B 1 140 ? -14.765 37.842 33.971 1.00 21.07 140 ILE B C 1
ATOM 3913 O O . ILE B 1 140 ? -14.157 37.167 33.158 1.00 21.56 140 ILE B O 1
ATOM 3918 N N . ALA B 1 141 ? -15.562 38.854 33.646 1.00 20.18 141 ALA B N 1
ATOM 3919 C CA . ALA B 1 141 ? -15.764 39.340 32.288 1.00 20.99 141 ALA B CA 1
ATOM 3920 C C . ALA B 1 141 ? -14.847 40.534 32.015 1.00 21.71 141 ALA B C 1
ATOM 3921 O O . ALA B 1 141 ? -14.738 41.448 32.824 1.00 22.65 141 ALA B O 1
ATOM 3923 N N . ARG B 1 142 ? -14.176 40.530 30.868 1.00 21.46 142 ARG B N 1
ATOM 3924 C CA . ARG B 1 142 ? -13.233 41.578 30.480 1.00 21.05 142 ARG B CA 1
ATOM 3925 C C . ARG B 1 142 ? -13.654 42.244 29.183 1.00 20.11 142 ARG B C 1
ATOM 3926 O O . ARG B 1 142 ? -14.040 41.566 28.256 1.00 20.13 142 ARG B O 1
ATOM 3934 N N . PHE B 1 143 ? -13.609 43.562 29.144 1.00 19.19 143 PHE B N 1
ATOM 3935 C CA . PHE B 1 143 ? -14.042 44.384 28.027 1.00 19.70 143 PHE B CA 1
ATOM 3936 C C . PHE B 1 143 ? -12.967 45.422 27.703 1.00 21.55 143 PHE B C 1
ATOM 3937 O O . PHE B 1 143 ? -12.636 46.301 28.523 1.00 21.62 143 PHE B O 1
ATOM 3945 N N . SER B 1 144 ? -12.428 45.317 26.498 1.00 22.70 144 SER B N 1
ATOM 3946 C CA . SER B 1 144 ? -11.425 46.251 26.038 1.00 24.35 144 SER B CA 1
ATOM 3947 C C . SER B 1 144 ? -12.053 47.475 25.368 1.00 24.84 144 SER B C 1
ATOM 3948 O O . SER B 1 144 ? -12.964 47.387 24.511 1.00 24.85 144 SER B O 1
ATOM 3951 N N . HIS B 1 145 ? -11.595 48.658 25.751 1.00 24.46 14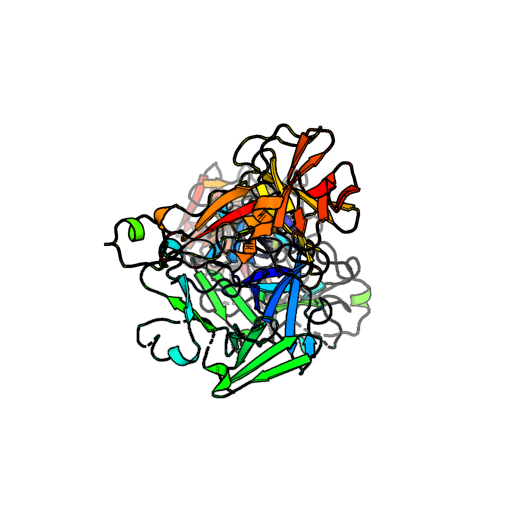5 HIS B N 1
ATOM 3952 C CA . HIS B 1 145 ? -12.110 49.899 25.214 1.00 25.13 145 HIS B CA 1
ATOM 3953 C C . HIS B 1 145 ? -11.171 51.033 25.613 1.00 27.33 145 HIS B C 1
ATOM 3954 O O . HIS B 1 145 ? -10.681 51.047 26.753 1.00 27.44 145 HIS B O 1
ATOM 3961 N N . ASP B 1 146 ? -10.887 51.937 24.667 1.00 29.17 146 ASP B N 1
ATOM 3962 C CA . ASP B 1 146 ? -10.226 53.234 24.961 1.00 30.99 146 ASP B CA 1
ATOM 3963 C C . ASP B 1 146 ? -8.848 53.011 25.595 1.00 30.93 146 ASP B C 1
ATOM 3964 O O . ASP B 1 146 ? -8.444 53.795 26.454 1.00 32.85 146 ASP B O 1
ATOM 3969 N N . GLY B 1 147 ? -8.148 51.941 25.231 1.00 31.00 147 GLY B N 1
ATOM 3970 C CA . GLY B 1 147 ? -6.836 51.633 25.771 1.00 30.66 147 GLY B CA 1
ATOM 3971 C C . GLY B 1 147 ? -6.837 50.914 27.120 1.00 30.80 147 GLY B C 1
ATOM 3972 O O . GLY B 1 147 ? -5.773 50.654 27.677 1.00 30.03 147 GLY B O 1
ATOM 3973 N N . LYS B 1 148 ? -8.023 50.600 27.646 1.00 29.99 148 LYS B N 1
ATOM 3974 C CA . LYS B 1 148 ? -8.179 50.008 28.980 1.00 30.09 148 LYS B CA 1
ATOM 3975 C C . LYS B 1 148 ? -8.964 48.684 28.924 1.00 28.44 148 LYS B C 1
ATOM 3976 O O . LYS B 1 148 ? -9.532 48.338 27.899 1.00 27.36 148 LYS B O 1
ATOM 3982 N N . VAL B 1 149 ? -9.000 47.956 30.034 1.00 26.49 149 VAL B N 1
ATOM 3983 C CA . VAL B 1 149 ? -9.818 46.749 30.155 1.00 26.21 149 VAL B CA 1
ATOM 3984 C C . VAL B 1 149 ? -10.700 46.842 31.398 1.00 26.07 149 VAL B C 1
ATOM 3985 O O . VAL B 1 149 ? -10.175 46.898 32.525 1.00 26.65 149 VAL B O 1
ATOM 3989 N N . ASP B 1 150 ? -12.020 46.857 31.212 1.00 24.66 150 ASP B N 1
ATOM 3990 C CA . ASP B 1 150 ? -12.953 46.757 32.321 1.00 23.73 150 ASP B CA 1
ATOM 3991 C C . ASP B 1 150 ? -12.953 45.312 32.758 1.00 23.16 150 ASP B C 1
ATOM 3992 O O . ASP B 1 150 ? -12.796 44.423 31.940 1.00 21.87 150 ASP B O 1
ATOM 3997 N N . GLU B 1 151 ? -13.157 45.085 34.060 1.00 21.24 151 GLU B N 1
ATOM 3998 C CA . GLU B 1 151 ? -13.377 43.783 34.642 1.00 21.51 151 GLU B CA 1
ATOM 3999 C C . GLU B 1 151 ? -14.647 43.814 35.482 1.00 20.96 151 GLU B C 1
ATOM 4000 O O . GLU B 1 151 ? -14.802 44.655 36.360 1.00 20.92 151 GLU B O 1
ATOM 4006 N N . VAL B 1 152 ? -15.575 42.918 35.207 1.00 21.00 152 VAL B N 1
ATOM 4007 C CA . VAL B 1 152 ? -16.852 42.911 35.913 1.00 20.18 152 VAL B CA 1
ATOM 4008 C C . VAL B 1 152 ? -17.195 41.466 36.261 1.00 19.95 152 VAL B C 1
ATOM 4009 O O . VAL B 1 152 ? -16.951 40.536 35.461 1.00 19.87 152 VAL B O 1
ATOM 4013 N N . SER B 1 153 ? -17.746 41.251 37.459 1.00 19.83 153 SER B N 1
ATOM 4014 C CA . SER B 1 153 ? -18.066 39.899 37.890 1.00 19.75 153 SER B CA 1
ATOM 4015 C C . SER B 1 153 ? -19.273 39.926 38.830 1.00 20.79 153 SER B C 1
ATOM 4016 O O . SER B 1 153 ? -19.847 40.994 39.083 1.00 20.27 153 SER B O 1
ATOM 4019 N N . GLY B 1 154 ? -19.656 38.753 39.332 1.00 22.14 154 GLY B N 1
ATOM 4020 C CA . GLY B 1 154 ? -20.787 38.627 40.262 1.00 22.49 154 GLY B CA 1
ATOM 4021 C C . GLY B 1 154 ? -22.120 38.922 39.628 1.00 22.00 154 GLY B C 1
ATOM 4022 O O . GLY B 1 154 ? -22.318 38.686 38.439 1.00 22.04 154 GLY B O 1
ATOM 4023 N N . SER B 1 155 ? -23.058 39.467 40.405 1.00 21.98 155 SER B N 1
ATOM 4024 C CA . SER B 1 155 ? -24.426 39.637 39.934 1.00 22.15 155 SER B CA 1
ATOM 4025 C C . SER B 1 155 ? -24.543 40.625 38.765 1.00 21.64 155 SER B C 1
ATOM 4026 O O . SER B 1 155 ? -25.488 40.562 38.008 1.00 21.42 155 SER B O 1
ATOM 4029 N N . ALA B 1 156 ? -23.546 41.503 38.568 1.00 19.99 156 ALA B N 1
ATOM 4030 C CA . ALA B 1 156 ? -23.585 42.426 37.442 1.00 20.52 156 ALA B CA 1
ATOM 4031 C C . ALA B 1 156 ? -23.526 41.747 36.073 1.00 20.46 156 ALA B C 1
ATOM 4032 O O . ALA B 1 156 ? -23.766 42.393 35.070 1.00 20.69 156 ALA B O 1
ATOM 4034 N N . LEU B 1 157 ? -23.129 40.488 36.030 1.00 20.89 157 LEU B N 1
ATOM 4035 C CA . LEU B 1 157 ? -23.086 39.737 34.783 1.00 21.59 157 LEU B CA 1
ATOM 4036 C C . LEU B 1 157 ? -24.474 39.213 34.359 1.00 23.36 157 LEU B C 1
ATOM 4037 O O . LEU B 1 157 ? -24.673 38.832 33.193 1.00 21.53 157 LEU B O 1
ATOM 4042 N N . ALA B 1 158 ? -25.423 39.182 35.296 1.00 24.03 158 ALA B N 1
ATOM 4043 C CA . ALA B 1 158 ? -26.699 38.456 35.090 1.00 25.31 158 ALA B CA 1
ATOM 4044 C C . ALA B 1 158 ? -27.446 38.711 33.800 1.00 25.92 158 ALA B C 1
ATOM 4045 O O . ALA B 1 158 ? -27.971 37.767 33.210 1.00 28.33 158 ALA B O 1
ATOM 4047 N N . ASN B 1 159 ? -27.532 39.952 33.362 1.00 26.90 159 ASN B N 1
ATOM 4048 C CA . ASN B 1 159 ? -28.285 40.312 32.162 1.00 27.18 159 ASN B CA 1
ATOM 4049 C C . ASN B 1 159 ? -27.454 40.473 30.899 1.00 25.80 159 ASN B C 1
ATOM 4050 O O . ASN B 1 159 ? -28.006 40.806 29.843 1.00 26.68 159 ASN B O 1
ATOM 4063 N N . LEU B 1 161 ? -25.258 38.995 27.765 1.00 22.47 161 LEU B N 1
ATOM 4064 C CA . LEU B 1 161 ? -25.662 37.888 26.891 1.00 22.90 161 LEU B CA 1
ATOM 4065 C C . LEU B 1 161 ? -24.481 37.064 26.486 1.00 23.22 161 LEU B C 1
ATOM 4066 O O . LEU B 1 161 ? -23.397 37.590 26.208 1.00 22.74 161 LEU B O 1
ATOM 4071 N N . ILE B 1 162 ? -24.683 35.754 26.465 1.00 22.74 162 ILE B N 1
ATOM 4072 C CA . ILE B 1 162 ? -23.697 34.813 25.957 1.00 23.15 162 ILE B CA 1
ATOM 4073 C C . ILE B 1 162 ? -24.358 33.912 24.897 1.00 22.94 162 ILE B C 1
ATOM 4074 O O . ILE B 1 162 ? -25.575 33.845 24.810 1.00 22.63 162 ILE B O 1
ATOM 4079 N N . ILE B 1 163 ? -23.549 33.250 24.094 1.00 23.75 163 ILE B N 1
ATOM 4080 C CA . ILE B 1 163 ? -24.095 32.400 23.020 1.00 24.06 163 ILE B CA 1
ATOM 4081 C C . ILE B 1 163 ? -24.242 30.963 23.508 1.00 24.25 163 ILE B C 1
ATOM 4082 O O . ILE B 1 163 ? -23.289 30.345 23.970 1.00 24.25 163 ILE B O 1
ATOM 4087 N N . ALA B 1 164 ? -25.461 30.457 23.417 1.00 25.77 164 ALA B N 1
ATOM 4088 C CA . ALA B 1 164 ? -25.755 29.041 23.598 1.00 26.21 164 ALA B CA 1
ATOM 4089 C C . ALA B 1 164 ? -25.837 28.391 22.216 1.00 27.18 164 ALA B C 1
ATOM 4090 O O . ALA B 1 164 ? -26.460 28.938 21.317 1.00 27.48 164 ALA B O 1
ATOM 4092 N N . ARG B 1 165 ? -25.178 27.253 22.049 1.00 28.03 165 ARG B N 1
ATOM 4093 C CA . ARG B 1 165 ? -25.407 26.380 20.898 1.00 29.50 165 ARG B CA 1
ATOM 4094 C C . ARG B 1 165 ? -26.690 25.575 21.192 1.00 30.31 165 ARG B C 1
ATOM 4095 O O . ARG B 1 165 ? -26.704 24.768 22.101 1.00 30.96 165 ARG B O 1
ATOM 4103 N N . GLU B 1 166 ? -27.787 25.872 20.514 1.00 32.01 166 GLU B N 1
ATOM 4104 C CA . GLU B 1 166 ? -29.039 25.129 20.706 1.00 34.33 166 GLU B CA 1
ATOM 4105 C C . GLU B 1 166 ? -28.986 23.856 19.857 1.00 36.09 166 GLU B C 1
ATOM 4106 O O . GLU B 1 166 ? -28.876 23.947 18.643 1.00 35.43 166 GLU B O 1
ATOM 4112 N N . LEU B 1 167 ? -29.088 22.692 20.488 1.00 38.63 167 LEU B N 1
ATOM 4113 C CA . LEU B 1 167 ? -28.925 21.412 19.775 1.00 41.24 167 LEU B CA 1
ATOM 4114 C C . LEU B 1 167 ? -30.226 20.726 19.333 1.00 43.00 167 LEU B C 1
ATOM 4115 O O . LEU B 1 167 ? -30.186 19.759 18.539 1.00 43.20 167 LEU B O 1
ATOM 4120 N N . LYS B 1 168 ? -31.358 21.212 19.840 1.00 44.77 168 LYS B N 1
ATOM 4121 C CA . LYS B 1 168 ? -32.664 20.667 19.481 1.00 46.24 168 LYS B CA 1
ATOM 4122 C C . LYS B 1 168 ? -33.608 21.787 19.152 1.00 46.25 168 LYS B C 1
ATOM 4123 O O . LYS B 1 168 ? -33.695 22.778 19.888 1.00 47.59 168 LYS B O 1
ATOM 4129 N N . GLY B 1 169 ? -34.329 21.638 18.051 1.00 45.85 169 GLY B N 1
ATOM 4130 C CA . GLY B 1 169 ? -35.230 22.680 17.597 1.00 45.37 169 GLY B CA 1
ATOM 4131 C C . GLY B 1 169 ? -34.447 23.679 16.779 1.00 44.85 169 GLY B C 1
ATOM 4132 O O . GLY B 1 169 ? -33.217 23.640 16.740 1.00 45.55 169 GLY B O 1
ATOM 4133 N N . GLY B 1 170 ? -35.165 24.556 16.102 1.00 44.22 170 GLY B N 1
ATOM 4134 C CA . GLY B 1 170 ? -34.563 25.559 15.265 1.00 44.07 170 GLY B CA 1
ATOM 4135 C C . GLY B 1 170 ? -34.878 26.912 15.848 1.00 43.93 170 GLY B C 1
ATOM 4136 O O . GLY B 1 170 ? -35.573 27.012 16.860 1.00 43.34 170 GLY B O 1
ATOM 4137 N N . PRO B 1 171 ? -34.378 27.954 15.201 1.00 44.17 171 PRO B N 1
ATOM 4138 C CA . PRO B 1 171 ? -34.648 29.326 15.634 1.00 44.12 171 PRO B CA 1
ATOM 4139 C C . PRO B 1 171 ? -36.112 29.694 15.467 1.00 44.73 171 PRO B C 1
ATOM 4140 O O . PRO B 1 171 ? -36.819 29.016 14.733 1.00 44.62 171 PRO B O 1
ATOM 4144 N N . PRO B 1 172 ? -36.570 30.744 16.144 1.00 45.91 172 PRO B N 1
ATOM 4145 C CA . PRO B 1 172 ? -38.011 31.027 16.240 1.00 46.86 172 PRO B CA 1
ATOM 4146 C C . PRO B 1 172 ? -38.741 31.201 14.903 1.00 47.90 172 PRO B C 1
ATOM 4147 O O . PRO B 1 172 ? -39.887 30.760 14.813 1.00 48.60 172 PRO B O 1
ATOM 4151 N N . TYR B 1 173 ? -38.112 31.822 13.908 1.00 48.68 173 TYR B N 1
ATOM 4152 C CA . TYR B 1 173 ? -38.802 32.161 12.649 1.00 49.66 173 TYR B CA 1
ATOM 4153 C C . TYR B 1 173 ? -38.330 31.278 11.503 1.00 50.08 173 TYR B C 1
ATOM 4154 O O . TYR B 1 173 ? -38.421 31.645 10.331 1.00 49.74 173 TYR B O 1
ATOM 4163 N N . CYS B 1 174 ? -37.837 30.099 11.844 1.00 50.88 174 CYS B N 1
ATOM 4164 C CA . CYS B 1 174 ? -37.376 29.166 10.829 1.00 51.27 174 CYS B CA 1
ATOM 4165 C C . CYS B 1 174 ? -38.582 28.645 10.066 1.00 51.95 174 CYS B C 1
ATOM 4166 O O . CYS B 1 174 ? -39.571 28.232 10.670 1.00 51.54 174 CYS B O 1
ATOM 4169 N N . GLU B 1 175 ? -38.480 28.661 8.741 1.00 53.32 175 GLU B N 1
ATOM 4170 C CA . GLU B 1 175 ? -39.530 28.159 7.859 1.00 54.63 175 GLU B CA 1
ATOM 4171 C C . GLU B 1 175 ? -39.114 26.817 7.183 1.00 54.71 175 GLU B C 1
ATOM 4172 O O . GLU B 1 175 ? -39.726 26.391 6.214 1.00 54.00 175 GLU B O 1
ATOM 4178 N N . CYS B 1 176 ? -38.083 26.150 7.720 1.00 55.24 176 CYS B N 1
ATOM 4179 C CA . CYS B 1 176 ? -37.737 24.783 7.296 1.00 55.58 176 CYS B CA 1
ATOM 4180 C C . CYS B 1 176 ? -38.876 23.822 7.631 1.00 56.19 176 CYS B C 1
ATOM 4181 O O . CYS B 1 176 ? -39.741 24.124 8.448 1.00 55.60 176 CYS B O 1
ATOM 4184 N N . GLU B 1 177 ? -38.837 22.650 7.014 1.00 57.23 177 GLU B N 1
ATOM 4185 C CA . GLU B 1 177 ? -39.953 21.715 7.077 1.00 58.53 177 GLU B CA 1
ATOM 4186 C C . GLU B 1 177 ? -40.206 21.087 8.460 1.00 58.75 177 GLU B C 1
ATOM 4187 O O . GLU B 1 177 ? -41.368 20.950 8.850 1.00 58.67 177 GLU B O 1
ATOM 4193 N N . GLU B 1 178 ? -39.173 20.718 9.216 1.00 59.26 178 GLU B N 1
ATOM 4194 C CA . GLU B 1 178 ? -39.456 20.143 10.534 1.00 60.28 178 GLU B CA 1
ATOM 4195 C C . GLU B 1 178 ? -39.859 21.174 11.602 1.00 60.26 178 GLU B C 1
ATOM 4196 O O . GLU B 1 178 ? -40.589 20.845 12.538 1.00 59.96 178 GLU B O 1
ATOM 4202 N N . CYS B 1 179 ? -39.393 22.415 11.458 1.00 60.62 179 CYS B N 1
ATOM 4203 C CA . CYS B 1 179 ? -39.900 23.532 12.266 1.00 60.87 179 CYS B CA 1
ATOM 4204 C C . CYS B 1 179 ? -41.384 23.785 11.942 1.00 62.60 179 CYS B C 1
ATOM 4205 O O . CYS B 1 179 ? -42.194 24.086 12.827 1.00 62.53 179 CYS B O 1
ATOM 4208 N N . LYS B 1 180 ? -41.730 23.632 10.667 1.00 64.45 180 LYS B N 1
ATOM 4209 C CA . LYS B 1 180 ? -43.103 23.805 10.202 1.00 66.10 180 LYS B CA 1
ATOM 4210 C C . LYS B 1 180 ? -44.051 22.756 10.782 1.00 67.17 180 LYS B C 1
ATOM 4211 O O . LYS B 1 180 ? -45.241 23.022 10.931 1.00 67.14 180 LYS B O 1
ATOM 4217 N N . SER B 1 181 ? -43.518 21.592 11.144 1.00 68.72 181 SER B N 1
ATOM 4218 C CA . SER B 1 181 ? -44.324 20.488 11.678 1.00 70.22 181 SER B CA 1
ATOM 4219 C C . SER B 1 181 ? -44.470 20.499 13.205 1.00 71.24 181 SER B C 1
ATOM 4220 O O . SER B 1 181 ? -44.739 19.459 13.811 1.00 71.55 181 SER B O 1
ATOM 4223 N N . GLU B 1 182 ? -44.284 21.677 13.783 1.00 72.37 182 GLU B N 1
ATOM 4224 C CA . GLU B 1 182 ? -44.360 21.843 15.240 1.00 73.13 182 GLU B CA 1
ATOM 4225 C C . GLU B 1 182 ? -45.657 22.485 15.705 1.00 73.62 182 GLU B C 1
ATOM 4226 O O . GLU B 1 182 ? -46.281 23.212 14.936 1.00 73.26 182 GLU B O 1
ATOM 4232 N N . PRO B 1 183 ? -46.077 22.267 16.950 1.00 74.49 183 PRO B N 1
ATOM 4233 C CA . PRO B 1 183 ? -47.278 22.925 17.487 1.00 75.19 183 PRO B CA 1
ATOM 4234 C C . PRO B 1 183 ? -47.264 24.463 17.340 1.00 75.72 183 PRO B C 1
ATOM 4235 O O . PRO B 1 183 ? -46.260 25.105 17.620 1.00 75.70 183 PRO B O 1
ATOM 4239 N N . PRO B 1 184 ? -48.376 25.067 16.910 1.00 76.43 184 PRO B N 1
ATOM 4240 C CA . PRO B 1 184 ? -48.433 26.527 16.675 1.00 76.96 184 PRO B CA 1
ATOM 4241 C C . PRO B 1 184 ? -48.160 27.389 17.935 1.00 77.24 184 PRO B C 1
ATOM 4242 O O . PRO B 1 184 ? -48.526 26.944 19.024 1.00 77.37 184 PRO B O 1
ATOM 4246 N N . LYS B 1 185 ? -47.545 28.575 17.776 1.00 77.46 185 LYS B N 1
ATOM 4247 C CA . LYS B 1 185 ? -47.237 29.506 18.890 1.00 77.52 185 LYS B CA 1
ATOM 4248 C C . LYS B 1 185 ? -47.878 30.894 18.706 1.00 77.50 185 LYS B C 1
ATOM 4249 O O . LYS B 1 185 ? -47.356 31.752 17.978 1.00 77.34 185 LYS B O 1
ATOM 4255 N N . VAL B 1 188 ? -43.421 36.112 18.609 1.00 50.40 188 VAL B N 1
ATOM 4256 C CA . VAL B 1 188 ? -42.982 37.478 18.946 1.00 50.69 188 VAL B CA 1
ATOM 4257 C C . VAL B 1 188 ? -42.362 38.214 17.731 1.00 49.58 188 VAL B C 1
ATOM 4258 O O . VAL B 1 188 ? -41.309 37.828 17.240 1.00 49.14 188 VAL B O 1
ATOM 4262 N N . ARG B 1 189 ? -43.017 39.276 17.277 1.00 48.49 189 ARG B N 1
ATOM 4263 C CA . ARG B 1 189 ? -42.625 39.984 16.050 1.00 47.76 189 ARG B CA 1
ATOM 4264 C C . ARG B 1 189 ? -41.263 40.676 16.171 1.00 45.44 189 ARG B C 1
ATOM 4265 O O . ARG B 1 189 ? -40.943 41.304 17.190 1.00 44.78 189 ARG B O 1
ATOM 4273 N N . VAL B 1 190 ? -40.464 40.573 15.120 1.00 42.81 190 VAL B N 1
ATOM 4274 C CA . VAL B 1 190 ? -39.137 41.177 15.126 1.00 40.52 190 VAL B CA 1
ATOM 4275 C C . VAL B 1 190 ? -39.259 42.695 14.962 1.00 38.52 190 VAL B C 1
ATOM 4276 O O . VAL B 1 190 ? -39.993 43.179 14.104 1.00 37.85 190 VAL B O 1
ATOM 4280 N N . THR B 1 191 ? -38.543 43.448 15.790 1.00 36.79 191 THR B N 1
ATOM 4281 C CA . THR B 1 191 ? -38.659 44.909 15.750 1.00 35.77 191 THR B CA 1
ATOM 4282 C C . THR B 1 191 ? -37.397 45.601 15.304 1.00 34.15 191 THR B C 1
ATOM 4283 O O . THR B 1 191 ? -37.364 46.838 15.235 1.00 33.80 191 THR B O 1
ATOM 4287 N N . LEU B 1 192 ? -36.366 44.818 15.017 1.00 32.59 192 LEU B N 1
ATOM 4288 C CA . LEU B 1 192 ? -35.098 45.364 14.550 1.00 31.74 192 LEU B CA 1
ATOM 4289 C C . LEU B 1 192 ? -34.991 45.228 13.039 1.00 29.89 192 LEU B C 1
ATOM 4290 O O . LEU B 1 192 ? -35.411 44.219 12.469 1.00 29.71 192 LEU B O 1
ATOM 4295 N N . ASN B 1 193 ? -34.466 46.262 12.393 1.00 28.34 193 ASN B N 1
ATOM 4296 C CA . ASN B 1 193 ? -34.168 46.205 10.958 1.00 26.89 193 ASN B CA 1
ATOM 4297 C C . ASN B 1 193 ? -33.209 45.064 10.709 1.00 26.03 193 ASN B C 1
ATOM 4298 O O . ASN B 1 193 ? -32.215 44.903 11.427 1.00 26.61 193 ASN B O 1
ATOM 4303 N N . GLU B 1 194 ? -33.469 44.283 9.654 1.00 26.00 194 GLU B N 1
ATOM 4304 C CA . GLU B 1 194 ? -32.616 43.155 9.306 1.00 25.39 194 GLU B CA 1
ATOM 4305 C C . GLU B 1 194 ? -31.520 43.567 8.320 1.00 23.91 194 GLU B C 1
ATOM 4306 O O . GLU B 1 194 ? -31.830 44.053 7.234 1.00 23.52 194 GLU B O 1
ATOM 4312 N N . TRP B 1 195 ? -30.278 43.300 8.661 1.00 23.39 195 TRP B N 1
ATOM 4313 C CA . TRP B 1 195 ? -29.123 43.697 7.875 1.00 23.33 195 TRP B CA 1
ATOM 4314 C C . TRP B 1 195 ? -28.252 42.505 7.584 1.00 24.03 195 TRP B C 1
ATOM 4315 O O . TRP B 1 195 ? -27.762 41.877 8.497 1.00 25.03 195 TRP B O 1
ATOM 4326 N N . ALA B 1 196 ? -28.023 42.211 6.309 1.00 22.09 196 ALA B N 1
ATOM 4327 C CA . ALA B 1 196 ? -27.251 41.052 5.900 1.00 21.92 196 ALA B CA 1
ATOM 4328 C C . ALA B 1 196 ? -25.840 41.457 5.506 1.00 21.91 196 ALA B C 1
ATOM 4329 O O . ALA B 1 196 ? -25.627 42.442 4.776 1.00 21.78 196 ALA B O 1
ATOM 4331 N N . ASP B 1 197 ? -24.881 40.634 5.863 1.00 22.32 197 ASP B N 1
ATOM 4332 C CA . ASP B 1 197 ? -23.484 40.892 5.502 1.00 22.20 197 ASP B CA 1
ATOM 4333 C C . ASP B 1 197 ? -23.095 40.279 4.156 1.00 23.07 197 ASP B C 1
ATOM 4334 O O . ASP B 1 197 ? -23.241 39.060 3.959 1.00 23.35 197 ASP B O 1
ATOM 4339 N N . PHE B 1 198 ? -22.572 41.126 3.282 1.00 23.29 198 PHE B N 1
ATOM 4340 C CA . PHE B 1 198 ? -21.983 40.748 1.995 1.00 24.44 198 PHE B CA 1
ATOM 4341 C C . PHE B 1 198 ? -20.759 41.603 1.711 1.00 24.77 198 PHE B C 1
ATOM 4342 O O . PHE B 1 198 ? -20.594 42.656 2.306 1.00 25.01 198 PHE B O 1
ATOM 4350 N N . ARG B 1 199 ? -19.859 41.144 0.848 1.00 24.03 199 ARG B N 1
ATOM 4351 C CA . ARG B 1 199 ? -18.808 41.989 0.315 1.00 25.31 199 ARG B CA 1
ATOM 4352 C C . ARG B 1 199 ? -19.205 42.457 -1.107 1.00 25.91 199 ARG B C 1
ATOM 4353 O O . ARG B 1 199 ? -19.848 41.728 -1.865 1.00 25.09 199 ARG B O 1
ATOM 4361 N N . CYS B 1 200 ? -18.808 43.651 -1.464 1.00 27.03 200 CYS B N 1
ATOM 4362 C CA . CYS B 1 200 ? -18.931 44.088 -2.856 1.00 29.00 200 CYS B CA 1
ATOM 4363 C C . CYS B 1 200 ? -18.204 43.104 -3.757 1.00 28.92 200 CYS B C 1
ATOM 4364 O O . CYS B 1 200 ? -17.135 42.588 -3.403 1.00 27.77 200 CYS B O 1
ATOM 4367 N N . GLY B 1 201 ? -18.809 42.808 -4.903 1.00 30.10 201 GLY B N 1
ATOM 4368 C CA . GLY B 1 201 ? -18.275 41.791 -5.813 1.00 30.76 201 GLY B CA 1
ATOM 4369 C C . GLY B 1 201 ? -18.804 40.395 -5.550 1.00 31.67 201 GLY B C 1
ATOM 4370 O O . GLY B 1 201 ? -18.647 39.500 -6.389 1.00 32.19 201 GLY B O 1
ATOM 4371 N N . ASP B 1 202 ? -19.409 40.167 -4.384 1.00 32.14 202 ASP B N 1
ATOM 4372 C CA . ASP B 1 202 ? -20.126 38.916 -4.130 1.00 32.49 202 ASP B CA 1
ATOM 4373 C C . ASP B 1 202 ? -21.278 38.758 -5.136 1.00 32.49 202 ASP B C 1
ATOM 4374 O O . ASP B 1 202 ? -21.802 39.752 -5.669 1.00 30.39 202 ASP B O 1
ATOM 4379 N N . PRO B 1 203 ? -21.676 37.515 -5.384 1.00 32.23 203 PRO B N 1
ATOM 4380 C CA . PRO B 1 203 ? -22.865 37.244 -6.190 1.00 32.20 203 PRO B CA 1
ATOM 4381 C C . PRO B 1 203 ? -24.099 37.948 -5.621 1.00 31.75 203 PRO B C 1
ATOM 4382 O O . PRO B 1 203 ? -24.287 38.030 -4.384 1.00 30.88 203 PRO B O 1
ATOM 4386 N N . TRP B 1 204 ? -24.921 38.481 -6.509 1.00 30.81 204 TRP B N 1
ATOM 4387 C CA . TRP B 1 204 ? -26.136 39.151 -6.117 1.00 31.88 204 TRP B CA 1
ATOM 4388 C C . TRP B 1 204 ? -26.959 38.186 -5.282 1.00 34.57 204 TRP B C 1
ATOM 4389 O O . TRP B 1 204 ? -27.121 37.019 -5.655 1.00 35.56 204 TRP B O 1
ATOM 4400 N N . PRO B 1 205 ? -27.477 38.631 -4.156 1.00 37.52 205 PRO B N 1
ATOM 4401 C CA . PRO B 1 205 ? -28.301 37.735 -3.343 1.00 40.20 205 PRO B CA 1
ATOM 4402 C C . PRO B 1 205 ? -29.686 37.521 -3.971 1.00 42.71 205 PRO B C 1
ATOM 4403 O O . PRO B 1 205 ? -30.653 37.862 -3.343 1.00 44.29 205 PRO B O 1
ATOM 4407 N N . THR B 1 206 ? -29.792 36.960 -5.179 1.00 46.40 206 THR B N 1
ATOM 4408 C CA . THR B 1 206 ? -31.105 36.661 -5.808 1.00 48.42 206 THR B CA 1
ATOM 4409 C C . THR B 1 206 ? -32.012 35.867 -4.860 1.00 49.42 206 THR B C 1
ATOM 4410 O O . THR B 1 206 ? -33.232 35.828 -5.019 1.00 49.90 206 THR B O 1
ATOM 4414 N N . VAL B 1 207 ? -31.352 35.277 -3.861 1.00 50.69 207 VAL B N 1
ATOM 4415 C CA . VAL B 1 207 ? -31.891 34.407 -2.825 1.00 51.09 207 VAL B CA 1
ATOM 4416 C C . VAL B 1 207 ? -32.501 35.192 -1.625 1.00 50.31 207 VAL B C 1
ATOM 4417 O O . VAL B 1 207 ? -33.098 34.579 -0.729 1.00 51.50 207 VAL B O 1
ATOM 4421 N N . GLY B 1 208 ? -32.372 36.536 -1.632 1.00 48.15 208 GLY B N 1
ATOM 4422 C CA . GLY B 1 208 ? -32.614 37.410 -0.465 1.00 46.33 208 GLY B CA 1
ATOM 4423 C C . GLY B 1 208 ? -33.670 38.490 -0.726 1.00 43.55 208 GLY B C 1
ATOM 4424 O O . GLY B 1 208 ? -34.233 38.520 -1.811 1.00 44.41 208 GLY B O 1
ATOM 4425 N N . THR B 1 209 ? -33.951 39.370 0.240 1.00 40.14 209 THR B N 1
ATOM 4426 C CA . THR B 1 209 ? -35.021 40.356 0.073 1.00 37.33 209 THR B CA 1
ATOM 4427 C C . THR B 1 209 ? -34.577 41.851 0.200 1.00 34.29 209 THR B C 1
ATOM 4428 O O . THR B 1 209 ? -35.041 42.548 1.076 1.00 32.69 209 THR B O 1
ATOM 4432 N N . PRO B 1 210 ? -33.724 42.357 -0.692 1.00 30.87 210 PRO B N 1
ATOM 4433 C CA . PRO B 1 210 ? -33.202 43.726 -0.530 1.00 29.02 210 PRO B CA 1
ATOM 4434 C C . PRO B 1 210 ? -34.293 44.737 -0.734 1.00 26.84 210 PRO B C 1
ATOM 4435 O O . PRO B 1 210 ? -35.328 44.474 -1.358 1.00 25.83 210 PRO B O 1
ATOM 4439 N N . VAL B 1 211 ? -34.077 45.912 -0.182 1.00 25.30 211 VAL B N 1
ATOM 4440 C CA . VAL B 1 211 ? -35.051 47.002 -0.197 1.00 24.48 211 VAL B CA 1
ATOM 4441 C C . VAL B 1 211 ? -34.754 48.005 -1.293 1.00 23.56 211 VAL B C 1
ATOM 4442 O O . VAL B 1 211 ? -33.788 48.753 -1.235 1.00 21.32 211 VAL B O 1
ATOM 4446 N N . ARG B 1 212 ? -35.594 48.010 -2.307 1.00 24.30 212 ARG B N 1
ATOM 4447 C CA . ARG B 1 212 ? -35.386 48.881 -3.443 1.00 24.45 212 ARG B CA 1
ATOM 4448 C C . ARG B 1 212 ? -35.876 50.305 -3.214 1.00 25.31 212 ARG B C 1
ATOM 4449 O O . ARG B 1 212 ? -36.946 50.538 -2.657 1.00 26.52 212 ARG B O 1
ATOM 4457 N N . ALA B 1 213 ? -35.072 51.260 -3.651 1.00 26.16 213 ALA B N 1
ATOM 4458 C CA . ALA B 1 213 ? -35.446 52.680 -3.648 1.00 27.11 213 ALA B CA 1
ATOM 4459 C C . ALA B 1 213 ? -36.848 52.883 -4.213 1.00 28.80 213 ALA B C 1
ATOM 4460 O O . ALA B 1 213 ? -37.146 52.437 -5.337 1.00 28.13 213 ALA B O 1
ATOM 4462 N N . LEU B 1 214 ? -37.729 53.521 -3.428 1.00 29.34 214 LEU B N 1
ATOM 4463 C CA . LEU B 1 214 ? -39.121 53.735 -3.809 1.00 30.57 214 LEU B CA 1
ATOM 4464 C C . LEU B 1 214 ? -39.973 52.521 -4.215 1.00 31.91 214 LEU B C 1
ATOM 4465 O O . LEU B 1 214 ? -41.073 52.697 -4.762 1.00 33.09 214 LEU B O 1
ATOM 4470 N N . GLY B 1 215 ? -39.499 51.302 -3.956 1.00 32.50 215 GLY B N 1
ATOM 4471 C CA . GLY B 1 215 ? -40.146 50.081 -4.413 1.00 32.73 215 GLY B CA 1
ATOM 4472 C C . GLY B 1 215 ? -40.318 49.962 -5.920 1.00 33.48 215 GLY B C 1
ATOM 4473 O O . GLY B 1 215 ? -41.195 49.239 -6.390 1.00 34.86 215 GLY B O 1
ATOM 4474 N N . ARG B 1 216 ? -39.506 50.678 -6.687 1.00 33.54 216 ARG B N 1
ATOM 4475 C CA . ARG B 1 216 ? -39.585 50.633 -8.157 1.00 32.56 216 ARG B CA 1
ATOM 4476 C C . ARG B 1 216 ? -38.330 51.149 -8.816 1.00 32.10 216 ARG B C 1
ATOM 4477 O O . ARG B 1 216 ? -37.455 51.747 -8.179 1.00 31.24 216 ARG B O 1
ATOM 4485 N N . SER B 1 217 ? -38.250 50.951 -10.129 1.00 32.06 217 SER B N 1
ATOM 4486 C CA . SER B 1 217 ? -37.109 51.474 -10.867 1.00 31.93 217 SER B CA 1
ATOM 4487 C C . SER B 1 217 ? -37.172 52.977 -10.738 1.00 31.47 217 SER B C 1
ATOM 4488 O O . SER B 1 217 ? -38.266 53.534 -10.759 1.00 32.87 217 SER B O 1
ATOM 4491 N N . LEU B 1 218 ? -36.017 53.620 -10.563 1.00 30.84 218 LEU B N 1
ATOM 4492 C CA . LEU B 1 218 ? -35.921 55.058 -10.471 1.00 30.69 218 LEU B CA 1
ATOM 4493 C C . LEU B 1 218 ? -35.754 55.671 -11.872 1.00 31.79 218 LEU B C 1
ATOM 4494 O O . LEU B 1 218 ? -35.327 55.001 -12.807 1.00 31.49 218 LEU B O 1
ATOM 4499 N N . ASP B 1 219 ? -36.149 56.928 -12.003 1.00 32.34 219 ASP B N 1
ATOM 4500 C CA . ASP B 1 219 ? -35.818 57.775 -13.143 1.00 32.63 219 ASP B CA 1
ATOM 4501 C C . ASP B 1 219 ? -34.601 58.548 -12.672 1.00 32.07 219 ASP B C 1
ATOM 4502 O O . ASP B 1 219 ? -34.672 59.657 -12.091 1.00 32.19 219 ASP B O 1
ATOM 4507 N N . THR B 1 220 ? -33.447 57.928 -12.896 1.00 31.03 220 THR B N 1
ATOM 4508 C CA . THR B 1 220 ? -32.232 58.285 -12.192 1.00 30.14 220 THR B CA 1
ATOM 4509 C C . THR B 1 220 ? -31.215 59.038 -13.043 1.00 31.26 220 THR B C 1
ATOM 4510 O O . THR B 1 220 ? -31.514 59.388 -14.187 1.00 32.43 220 THR B O 1
ATOM 4514 N N . LEU B 1 221 ? -30.050 59.329 -12.472 1.00 32.09 221 LEU B N 1
ATOM 4515 C CA . LEU B 1 221 ? -29.003 60.104 -13.137 1.00 32.60 221 LEU B CA 1
ATOM 4516 C C . LEU B 1 221 ? -28.234 59.279 -14.185 1.00 32.93 221 LEU B C 1
ATOM 4517 O O . LEU B 1 221 ? -28.196 58.048 -14.112 1.00 32.43 221 LEU B O 1
ATOM 4522 N N . PRO B 1 222 ? -27.619 59.953 -15.166 1.00 33.18 222 PRO B N 1
ATOM 4523 C CA . PRO B 1 222 ? -26.726 59.267 -16.107 1.00 32.78 222 PRO B CA 1
ATOM 4524 C C . PRO B 1 222 ? -25.646 58.489 -15.366 1.00 30.77 222 PRO B C 1
ATOM 4525 O O . PRO B 1 222 ? -24.952 59.043 -14.502 1.00 31.23 222 PRO B O 1
ATOM 4529 N N . GLY B 1 223 ? -25.539 57.214 -15.697 1.00 28.83 223 GLY B N 1
ATOM 4530 C CA . GLY B 1 223 ? -24.458 56.388 -15.196 1.00 27.61 223 GLY B CA 1
ATOM 4531 C C . GLY B 1 223 ? -24.879 55.481 -14.076 1.00 26.35 223 GLY B C 1
ATOM 4532 O O . GLY B 1 223 ? -24.090 54.654 -13.649 1.00 23.57 223 GLY B O 1
ATOM 4533 N N . GLU B 1 224 ? -26.137 55.602 -13.645 1.00 26.53 224 GLU B N 1
ATOM 4534 C CA . GLU B 1 224 ? -26.652 54.846 -12.504 1.00 26.34 224 GLU B CA 1
ATOM 4535 C C . GLU B 1 224 ? -27.731 53.892 -12.951 1.00 26.08 224 GLU B C 1
ATOM 4536 O O . GLU B 1 224 ? -28.562 54.184 -13.825 1.00 26.05 224 GLU B O 1
ATOM 4542 N N . ASN B 1 225 ? -27.670 52.693 -12.402 1.00 25.08 225 ASN B N 1
ATOM 4543 C CA . ASN B 1 225 ? -28.664 51.696 -12.619 1.00 25.10 225 ASN B CA 1
ATOM 4544 C C . ASN B 1 225 ? -29.980 52.136 -11.957 1.00 25.89 225 ASN B C 1
ATOM 4545 O O . ASN B 1 225 ? -29.961 52.625 -10.804 1.00 24.47 225 ASN B O 1
ATOM 4550 N N . PRO B 1 226 ? -31.092 51.995 -12.676 1.00 26.62 226 PRO B N 1
ATOM 4551 C CA . PRO B 1 226 ? -32.418 52.356 -12.161 1.00 27.18 226 PRO B CA 1
ATOM 4552 C C . PRO B 1 226 ? -32.888 51.589 -10.937 1.00 26.94 226 PRO B C 1
ATOM 4553 O O . PRO B 1 226 ? -33.760 52.113 -10.229 1.00 27.19 226 PRO B O 1
ATOM 4557 N N . ASP B 1 227 ? -32.377 50.375 -10.724 1.00 26.49 227 ASP B N 1
ATOM 4558 C CA . ASP B 1 227 ? -32.788 49.532 -9.605 1.00 26.56 227 ASP B CA 1
ATOM 4559 C C . ASP B 1 227 ? -31.699 49.554 -8.530 1.00 25.85 227 ASP B C 1
ATOM 4560 O O . ASP B 1 227 ? -30.645 48.905 -8.649 1.00 25.52 227 ASP B O 1
ATOM 4565 N N . GLN B 1 228 ? -31.960 50.344 -7.482 1.00 25.19 228 GLN B N 1
ATOM 4566 C CA . GLN B 1 228 ? -30.977 50.667 -6.481 1.00 23.51 228 GLN B CA 1
ATOM 4567 C C . GLN B 1 228 ? -31.530 50.207 -5.139 1.00 22.49 228 GLN B C 1
ATOM 4568 O O . GLN B 1 228 ? -32.703 50.362 -4.864 1.00 21.33 228 GLN B O 1
ATOM 4574 N N . TYR B 1 229 ? -30.663 49.603 -4.334 1.00 22.64 229 TYR B N 1
ATOM 4575 C CA . TYR B 1 229 ? -31.076 49.030 -3.054 1.00 22.40 229 TYR B CA 1
ATOM 4576 C C . TYR B 1 229 ? -30.254 49.591 -1.901 1.00 20.87 229 TYR B C 1
ATOM 4577 O O . TYR B 1 229 ? -29.104 49.972 -2.051 1.00 20.44 229 TYR B O 1
ATOM 4586 N N . VAL B 1 230 ? -30.888 49.646 -0.739 1.00 20.55 230 VAL B N 1
ATOM 4587 C CA . VAL B 1 230 ? -30.296 50.230 0.446 1.00 20.53 230 VAL B CA 1
ATOM 4588 C C . VAL B 1 230 ? -29.183 49.419 1.015 1.00 19.74 230 VAL B C 1
ATOM 4589 O O . VAL B 1 230 ? -29.324 48.222 1.275 1.00 20.19 230 VAL B O 1
ATOM 4593 N N . ALA B 1 231 ? -28.050 50.055 1.191 1.00 20.87 231 ALA B N 1
ATOM 4594 C CA . ALA B 1 231 ? -26.923 49.459 1.905 1.00 20.58 231 ALA B CA 1
ATOM 4595 C C . ALA B 1 231 ? -26.204 50.417 2.829 1.00 21.62 231 ALA B C 1
ATOM 4596 O O . ALA B 1 231 ? -26.285 51.629 2.657 1.00 21.28 231 ALA B O 1
ATOM 4598 N N . LEU B 1 232 ? -25.471 49.825 3.787 1.00 21.37 232 LEU B N 1
ATOM 4599 C CA . LEU B 1 232 ? -24.715 50.526 4.814 1.00 21.39 232 LEU B CA 1
ATOM 4600 C C . LEU B 1 232 ? -23.235 50.186 4.746 1.00 21.05 232 LEU B C 1
ATOM 4601 O O . LEU B 1 232 ? -22.833 49.014 4.655 1.00 21.77 232 LEU B O 1
ATOM 4606 N N . TRP B 1 233 ? -22.413 51.225 4.851 1.00 22.00 233 TRP B N 1
ATOM 4607 C CA . TRP B 1 233 ? -20.968 51.148 4.922 1.00 22.34 233 TRP B CA 1
ATOM 4608 C C . TRP B 1 233 ? -20.471 52.030 6.092 1.00 24.03 233 TRP B C 1
ATOM 4609 O O . TRP B 1 233 ? -21.270 52.733 6.703 1.00 24.21 233 TRP B O 1
ATOM 4620 N N . TYR B 1 234 ? -19.182 51.985 6.381 1.00 25.88 234 TYR B N 1
ATOM 4621 C CA . TYR B 1 234 ? -18.601 52.817 7.448 1.00 26.96 234 TYR B CA 1
ATOM 4622 C C . TYR B 1 234 ? -17.348 53.476 6.939 1.00 29.10 234 TYR B C 1
ATOM 4623 O O . TYR B 1 234 ? -16.584 52.844 6.265 1.00 29.16 234 TYR B O 1
ATOM 4632 N N . GLN B 1 235 ? -17.132 54.735 7.313 1.00 31.68 235 GLN B N 1
ATOM 4633 C CA . GLN B 1 235 ? -15.918 55.491 7.017 1.00 34.20 235 GLN B CA 1
ATOM 4634 C C . GLN B 1 235 ? -15.551 56.336 8.236 1.00 35.73 235 GLN B C 1
ATOM 4635 O O . GLN B 1 235 ? -16.372 57.137 8.664 1.00 36.74 235 GLN B O 1
ATOM 4641 N N . SER B 1 236 ? -14.322 56.212 8.742 1.00 37.73 236 SER B N 1
ATOM 4642 C CA . SER B 1 236 ? -13.872 56.921 9.974 1.00 39.20 236 SER B CA 1
ATOM 4643 C C . SER B 1 236 ? -14.866 56.724 11.102 1.00 38.71 236 SER B C 1
ATOM 4644 O O . SER B 1 236 ? -15.198 57.671 11.809 1.00 40.09 236 SER B O 1
ATOM 4647 N N . GLY B 1 237 ? -15.375 55.497 11.242 1.00 37.77 237 GLY B N 1
ATOM 4648 C CA . GLY B 1 237 ? -16.402 55.181 12.221 1.00 35.94 237 GLY B CA 1
ATOM 4649 C C . GLY B 1 237 ? -17.802 55.756 12.029 1.00 34.92 237 GLY B C 1
ATOM 4650 O O . GLY B 1 237 ? -18.627 55.546 12.884 1.00 35.56 237 GLY B O 1
ATOM 4651 N N . GLU B 1 238 ? -18.085 56.467 10.938 1.00 33.51 238 GLU B N 1
ATOM 4652 C CA . GLU B 1 238 ? -19.432 57.014 10.689 1.00 32.62 238 GLU B CA 1
ATOM 4653 C C . GLU B 1 238 ? -20.220 56.067 9.752 1.00 30.60 238 GLU B C 1
ATOM 4654 O O . GLU B 1 238 ? -19.654 55.559 8.806 1.00 29.86 238 GLU B O 1
ATOM 4660 N N . PRO B 1 239 ? -21.509 55.878 10.000 1.00 29.20 239 PRO B N 1
ATOM 4661 C CA . PRO B 1 239 ? -22.336 55.081 9.109 1.00 27.69 239 PRO B CA 1
ATOM 4662 C C . PRO B 1 239 ? -22.643 55.888 7.871 1.00 26.94 239 PRO B C 1
ATOM 4663 O O . PRO B 1 239 ? -22.925 57.093 7.946 1.00 26.02 239 PRO B O 1
ATOM 4667 N N . VAL B 1 240 ? -22.601 55.218 6.727 1.00 25.76 240 VAL B N 1
ATOM 4668 C CA . VAL B 1 240 ? -22.840 55.852 5.445 1.00 25.20 240 VAL B CA 1
ATOM 4669 C C . VAL B 1 240 ? -23.856 54.996 4.708 1.00 24.09 240 VAL B C 1
ATOM 4670 O O . VAL B 1 240 ? -23.553 53.856 4.351 1.00 23.25 240 VAL B O 1
ATOM 4682 N N . GLY B 1 242 ? -25.966 54.092 1.432 1.00 20.72 242 GLY B N 1
ATOM 4683 C CA . GLY B 1 242 ? -25.705 54.207 -0.006 1.00 20.19 242 GLY B CA 1
ATOM 4684 C C . GLY B 1 242 ? -26.519 53.221 -0.808 1.00 20.18 242 GLY B C 1
ATOM 4685 O O . GLY B 1 242 ? -27.556 52.695 -0.371 1.00 19.91 242 GLY B O 1
ATOM 4686 N N . ARG B 1 243 ? -26.068 53.000 -2.044 1.00 20.91 243 ARG B N 1
ATOM 4687 C CA . ARG B 1 243 ? -26.844 52.237 -2.994 1.00 20.86 243 ARG B CA 1
ATOM 4688 C C . ARG B 1 243 ? -26.017 51.102 -3.546 1.00 19.79 243 ARG B C 1
ATOM 4689 O O . ARG B 1 243 ? -24.774 51.226 -3.749 1.00 20.83 243 ARG B O 1
ATOM 4697 N N . ILE B 1 244 ? -26.698 49.998 -3.730 1.00 20.18 244 ILE B N 1
ATOM 4698 C CA . ILE B 1 244 ? -26.164 48.857 -4.500 1.00 19.92 244 ILE B CA 1
ATOM 4699 C C . ILE B 1 244 ? -27.064 48.532 -5.669 1.00 19.92 244 ILE B C 1
ATOM 4700 O O . ILE B 1 244 ? -28.271 48.849 -5.697 1.00 21.30 244 ILE B O 1
ATOM 4705 N N . TRP B 1 245 ? -26.475 47.824 -6.632 1.00 21.04 245 TRP B N 1
ATOM 4706 C CA . TRP B 1 245 ? -27.177 47.342 -7.793 1.00 20.73 245 TRP B CA 1
ATOM 4707 C C . TRP B 1 245 ? -26.503 46.077 -8.332 1.00 22.40 245 TRP B C 1
ATOM 4708 O O . TRP B 1 245 ? -25.366 45.802 -8.002 1.00 21.00 245 TRP B O 1
ATOM 4719 N N . ASN B 1 246 ? -27.240 45.356 -9.168 1.00 22.88 246 ASN B N 1
ATOM 4720 C CA . ASN B 1 246 ? -26.808 44.080 -9.718 1.00 23.15 246 ASN B CA 1
ATOM 4721 C C . ASN B 1 246 ? -26.133 44.353 -11.019 1.00 23.31 246 ASN B C 1
ATOM 4722 O O . ASN B 1 246 ? -26.801 44.718 -11.989 1.00 22.91 246 ASN B O 1
ATOM 4727 N N . ASP B 1 247 ? -24.803 44.276 -10.990 1.00 23.46 247 ASP B N 1
ATOM 4728 C CA . ASP B 1 247 ? -23.924 44.545 -12.131 1.00 23.51 247 ASP B CA 1
ATOM 4729 C C . ASP B 1 247 ? -23.394 43.180 -12.637 1.00 23.40 247 ASP B C 1
ATOM 4730 O O . ASP B 1 247 ? -22.413 42.649 -12.111 1.00 22.96 247 ASP B O 1
ATOM 4735 N N . GLY B 1 248 ? -24.035 42.617 -13.655 1.00 23.86 248 GLY B N 1
ATOM 4736 C CA . GLY B 1 248 ? -23.549 41.374 -14.220 1.00 23.54 248 GLY B CA 1
ATOM 4737 C C . GLY B 1 248 ? -23.593 40.183 -13.282 1.00 24.60 248 GLY B C 1
ATOM 4738 O O . GLY B 1 248 ? -22.773 39.276 -13.427 1.00 24.09 248 GLY B O 1
ATOM 4739 N N . GLY B 1 249 ? -24.549 40.180 -12.352 1.00 23.58 249 GLY B N 1
ATOM 4740 C CA . GLY B 1 249 ? -24.697 39.114 -11.368 1.00 25.30 249 GLY B CA 1
ATOM 4741 C C . GLY B 1 249 ? -23.940 39.349 -10.067 1.00 26.09 249 GLY B C 1
ATOM 4742 O O . GLY B 1 249 ? -23.998 38.490 -9.160 1.00 27.80 249 GLY B O 1
ATOM 4743 N N . LYS B 1 250 ? -23.205 40.472 -9.970 1.00 26.36 250 LYS B N 1
ATOM 4744 C CA . LYS B 1 250 ? -22.378 40.773 -8.802 1.00 26.11 250 LYS B CA 1
ATOM 4745 C C . LYS B 1 250 ? -22.939 42.047 -8.138 1.00 25.61 250 LYS B C 1
ATOM 4746 O O . LYS B 1 250 ? -23.495 42.909 -8.797 1.00 23.66 250 LYS B O 1
ATOM 4752 N N . ILE B 1 251 ? -22.782 42.135 -6.822 1.00 24.65 251 ILE B N 1
ATOM 4753 C CA . ILE B 1 251 ? -23.115 43.328 -6.063 1.00 23.43 251 ILE B CA 1
ATOM 4754 C C . ILE B 1 251 ? -22.147 44.445 -6.383 1.00 21.85 251 ILE B C 1
ATOM 4755 O O . ILE B 1 251 ? -20.946 44.310 -6.184 1.00 23.10 251 ILE B O 1
ATOM 4760 N N . ALA B 1 252 ? -22.674 45.563 -6.864 1.00 22.21 252 ALA B N 1
ATOM 4761 C CA . ALA B 1 252 ? -21.919 46.777 -7.095 1.00 21.88 252 ALA B CA 1
ATOM 4762 C C . ALA B 1 252 ? -22.486 47.854 -6.173 1.00 21.70 252 ALA B C 1
ATOM 4763 O O . ALA B 1 252 ? -23.684 47.840 -5.884 1.00 21.61 252 ALA B O 1
ATOM 4765 N N . ALA B 1 253 ? -21.604 48.742 -5.720 1.00 22.69 253 ALA B N 1
ATOM 4766 C CA . ALA B 1 253 ? -21.972 49.758 -4.750 1.00 22.88 253 ALA B CA 1
ATOM 4767 C C . ALA B 1 253 ? -21.439 51.148 -5.041 1.00 23.22 253 ALA B C 1
ATOM 4768 O O . ALA B 1 253 ? -20.407 51.316 -5.669 1.00 23.80 253 ALA B O 1
ATOM 4770 N N . CYS B 1 254 ? -22.152 52.160 -4.540 1.00 24.16 254 CYS B N 1
ATOM 4771 C CA . CYS B 1 254 ? -21.619 53.505 -4.522 1.00 24.58 254 CYS B CA 1
ATOM 4772 C C . CYS B 1 254 ? -21.995 54.252 -3.231 1.00 24.49 254 CYS B C 1
ATOM 4773 O O . CYS B 1 254 ? -23.152 54.300 -2.867 1.00 24.63 254 CYS B O 1
ATOM 4776 N N . PHE B 1 255 ? -20.998 54.806 -2.565 1.00 25.17 255 PHE B N 1
ATOM 4777 C CA . PHE B 1 255 ? -21.206 55.597 -1.355 1.00 25.65 255 PHE B CA 1
ATOM 4778 C C . PHE B 1 255 ? -20.548 56.960 -1.513 1.00 27.66 255 PHE B C 1
ATOM 4779 O O . PHE B 1 255 ? -19.513 57.073 -2.158 1.00 28.70 255 PHE B O 1
ATOM 4787 N N . GLY B 1 256 ? -21.147 57.966 -0.884 1.00 28.40 256 GLY B N 1
ATOM 4788 C CA . GLY B 1 256 ? -20.563 59.288 -0.750 1.00 29.65 256 GLY B CA 1
ATOM 4789 C C . GLY B 1 256 ? -20.320 59.634 0.708 1.00 30.45 256 GLY B C 1
ATOM 4790 O O . GLY B 1 256 ? -21.218 59.489 1.567 1.00 29.22 256 GLY B O 1
ATOM 4791 N N . TRP B 1 257 ? -19.088 60.043 0.986 1.00 31.86 257 TRP B N 1
ATOM 4792 C CA . TRP B 1 257 ? -18.692 60.496 2.322 1.00 33.93 257 TRP B CA 1
ATOM 4793 C C . TRP B 1 257 ? -17.408 61.342 2.242 1.00 35.46 257 TRP B C 1
ATOM 4794 O O . TRP B 1 257 ? -16.617 61.176 1.334 1.00 36.48 257 TRP B O 1
ATOM 4805 N N . GLY B 1 258 ? -17.217 62.242 3.198 1.00 37.12 258 GLY B N 1
ATOM 4806 C CA . GLY B 1 258 ? -15.996 63.037 3.303 1.00 37.99 258 GLY B CA 1
ATOM 4807 C C . GLY B 1 258 ? -15.626 63.870 2.094 1.00 38.52 258 GLY B C 1
ATOM 4808 O O . GLY B 1 258 ? -14.445 64.152 1.885 1.00 39.22 258 GLY B O 1
ATOM 4809 N N . GLY B 1 259 ? -16.631 64.266 1.320 1.00 39.15 259 GLY B N 1
ATOM 4810 C CA . GLY B 1 259 ? -16.444 64.933 0.038 1.00 39.43 259 GLY B CA 1
ATOM 4811 C C . GLY B 1 259 ? -16.004 64.066 -1.139 1.00 39.74 259 GLY B C 1
ATOM 4812 O O . GLY B 1 259 ? -15.700 64.602 -2.210 1.00 39.68 259 GLY B O 1
ATOM 4813 N N . HIS B 1 260 ? -15.996 62.740 -0.959 1.00 39.34 260 HIS B N 1
ATOM 4814 C CA . HIS B 1 260 ? -15.511 61.783 -1.967 1.00 38.68 260 HIS B CA 1
ATOM 4815 C C . HIS B 1 260 ? -16.595 60.821 -2.461 1.00 37.46 260 HIS B C 1
ATOM 4816 O O . HIS B 1 260 ? -17.639 60.649 -1.824 1.00 35.04 260 HIS B O 1
ATOM 4823 N N . GLU B 1 261 ? -16.327 60.218 -3.618 1.00 36.63 261 GLU B N 1
ATOM 4824 C CA . GLU B 1 261 ? -17.112 59.114 -4.141 1.00 36.45 261 GLU B CA 1
ATOM 4825 C C . GLU B 1 261 ? -16.311 57.835 -3.965 1.00 36.01 261 GLU B C 1
ATOM 4826 O O . GLU B 1 261 ? -15.097 57.810 -4.197 1.00 36.00 261 GLU B O 1
ATOM 4832 N N . TYR B 1 262 ? -17.001 56.782 -3.539 1.00 34.53 262 TYR B N 1
ATOM 4833 C CA . TYR B 1 262 ? -16.434 55.450 -3.423 1.00 34.27 262 TYR B CA 1
ATOM 4834 C C . TYR B 1 262 ? -17.267 54.513 -4.288 1.00 33.28 262 TYR B C 1
ATOM 4835 O O . TYR B 1 262 ? -18.441 54.298 -3.998 1.00 30.82 262 TYR B O 1
ATOM 4844 N N . ARG B 1 263 ? -16.657 54.014 -5.363 1.00 33.00 263 ARG B N 1
ATOM 4845 C CA . ARG B 1 263 ? -17.255 53.028 -6.270 1.00 34.20 263 ARG B CA 1
ATOM 4846 C C . ARG B 1 263 ? -16.442 51.738 -6.367 1.00 34.40 263 ARG B C 1
ATOM 4847 O O . ARG B 1 263 ? -16.892 50.783 -6.955 1.00 35.26 263 ARG B O 1
ATOM 4855 N N . GLN B 1 264 ? -15.228 51.715 -5.845 1.00 35.18 264 GLN B N 1
ATOM 4856 C CA . GLN B 1 264 ? -14.382 50.531 -5.955 1.00 35.82 264 GLN B CA 1
ATOM 4857 C C . GLN B 1 264 ? -13.658 50.254 -4.617 1.00 34.44 264 GLN B C 1
ATOM 4858 O O . GLN B 1 264 ? -13.574 51.121 -3.760 1.00 33.42 264 GLN B O 1
ATOM 4864 N N . LYS B 1 265 ? -13.154 49.034 -4.444 1.00 33.58 265 LYS B N 1
ATOM 4865 C CA . LYS B 1 265 ? -12.470 48.666 -3.204 1.00 33.93 265 LYS B CA 1
ATOM 4866 C C . LYS B 1 265 ? -13.362 48.996 -1.963 1.00 32.34 265 LYS B C 1
ATOM 4867 O O . LYS B 1 265 ? -12.891 49.505 -0.940 1.00 31.78 265 LYS B O 1
ATOM 4873 N N . ILE B 1 266 ? -14.647 48.694 -2.079 1.00 30.15 266 ILE B N 1
ATOM 4874 C CA . ILE B 1 266 ? -15.611 49.014 -1.011 1.00 28.99 266 ILE B CA 1
ATOM 4875 C C . ILE B 1 266 ? -15.535 47.951 0.093 1.00 27.84 266 ILE B C 1
ATOM 4876 O O . ILE B 1 266 ? -15.715 48.280 1.274 1.00 28.19 266 ILE B O 1
ATOM 4881 N N . GLY B 1 267 ? -15.331 46.683 -0.275 1.00 26.00 267 GLY B N 1
ATOM 4882 C CA . GLY B 1 267 ? -15.273 45.618 0.716 1.00 24.91 267 GLY B CA 1
ATOM 4883 C C . GLY B 1 267 ? -16.603 45.307 1.395 1.00 24.63 267 GLY B C 1
ATOM 4884 O O . GLY B 1 267 ? -17.660 45.197 0.746 1.00 23.04 267 GLY B O 1
ATOM 4885 N N . SER B 1 268 ? -16.573 45.118 2.728 1.00 22.95 268 SER B N 1
ATOM 4886 C CA . SER B 1 268 ? -17.760 44.639 3.417 1.00 21.49 268 SER B CA 1
ATOM 4887 C C . SER B 1 268 ? -18.794 45.724 3.563 1.00 21.84 268 SER B C 1
ATOM 4888 O O . SER B 1 268 ? -18.485 46.847 3.967 1.00 22.16 268 SER B O 1
ATOM 4891 N N . ILE B 1 269 ? -20.033 45.349 3.305 1.00 20.81 269 ILE B N 1
ATOM 4892 C CA . ILE B 1 269 ? -21.200 46.194 3.462 1.00 21.39 269 ILE B CA 1
ATOM 4893 C C . ILE B 1 269 ? -22.307 45.397 4.109 1.00 21.02 269 ILE B C 1
ATOM 4894 O O . ILE B 1 269 ? -22.224 44.157 4.264 1.00 21.53 269 ILE B O 1
ATOM 4899 N N . GLN B 1 270 ? -23.350 46.115 4.473 1.00 21.70 270 GLN B N 1
ATOM 4900 C CA . GLN B 1 270 ? -24.559 45.542 5.018 1.00 21.78 270 GLN B CA 1
ATOM 4901 C C . GLN B 1 270 ? -25.741 45.930 4.129 1.00 22.36 270 GLN B C 1
ATOM 4902 O O . GLN B 1 270 ? -25.940 47.095 3.787 1.00 21.49 270 GLN B O 1
ATOM 4908 N N . ILE B 1 271 ? -26.522 44.923 3.748 1.00 21.53 271 ILE B N 1
ATOM 4909 C CA . ILE B 1 271 ? -27.686 45.105 2.908 1.00 21.23 271 ILE B CA 1
ATOM 4910 C C . ILE B 1 271 ? -28.937 44.955 3.731 1.00 20.79 271 ILE B C 1
ATOM 4911 O O . ILE B 1 271 ? -29.095 43.961 4.457 1.00 20.78 271 ILE B O 1
ATOM 4916 N N . LEU B 1 272 ? -29.814 45.925 3.618 1.00 20.83 272 LEU B N 1
ATOM 4917 C CA . LEU B 1 272 ? -31.090 45.915 4.294 1.00 22.30 272 LEU B CA 1
ATOM 4918 C C . LEU B 1 272 ? -32.000 44.922 3.608 1.00 23.70 272 LEU B C 1
ATOM 4919 O O . LEU B 1 272 ? -32.131 44.952 2.376 1.00 23.21 272 LEU B O 1
ATOM 4924 N N . TYR B 1 273 ? -32.621 44.069 4.413 1.00 24.94 273 TYR B N 1
ATOM 4925 C CA . TYR B 1 273 ? -33.545 43.027 3.941 1.00 26.79 273 TYR B CA 1
ATOM 4926 C C . TYR B 1 273 ? -34.923 43.279 4.524 1.00 28.95 273 TYR B C 1
ATOM 4927 O O . TYR B 1 273 ? -35.061 43.646 5.677 1.00 29.03 273 TYR B O 1
ATOM 4936 N N . GLU B 1 274 ? -35.944 43.124 3.701 1.00 31.45 274 GLU B N 1
ATOM 4937 C CA . GLU B 1 274 ? -37.326 43.113 4.142 1.00 33.35 274 GLU B CA 1
ATOM 4938 C C . GLU B 1 274 ? -37.711 41.736 4.696 1.00 34.76 274 GLU B C 1
ATOM 4939 O O . GLU B 1 274 ? -37.594 40.724 4.018 1.00 35.20 274 GLU B O 1
ATOM 4945 N N . LEU B 1 275 ? -38.144 41.694 5.946 1.00 35.60 275 LEU B N 1
ATOM 4946 C CA . LEU B 1 275 ? -38.471 40.419 6.580 1.00 37.37 275 LEU B CA 1
ATOM 4947 C C . LEU B 1 275 ? -39.829 39.941 6.065 1.00 38.09 275 LEU B C 1
ATOM 4948 O O . LEU B 1 275 ? -40.616 40.748 5.584 1.00 37.26 275 LEU B O 1
ATOM 4953 N N . PRO B 1 276 ? -40.058 38.622 6.088 1.00 40.31 276 PRO B N 1
ATOM 4954 C CA . PRO B 1 276 ? -41.396 38.067 5.821 1.00 41.31 276 PRO B CA 1
ATOM 4955 C C . PRO B 1 276 ? -42.419 38.715 6.727 1.00 42.25 276 PRO B C 1
ATOM 4956 O O . PRO B 1 276 ? -42.107 38.871 7.909 1.00 42.31 276 PRO B O 1
ATOM 4960 N N . GLU B 1 277 ? -43.596 39.057 6.197 1.00 43.61 277 GLU B N 1
ATOM 4961 C CA . GLU B 1 277 ? -44.623 39.781 6.950 1.00 44.95 277 GLU B CA 1
ATOM 4962 C C . GLU B 1 277 ? -45.134 39.041 8.205 1.00 45.43 277 GLU B C 1
ATOM 4963 O O . GLU B 1 277 ? -45.487 39.669 9.203 1.00 45.37 277 GLU B O 1
ATOM 4969 N N . ALA B 1 278 ? -45.161 37.716 8.149 1.00 45.52 278 ALA B N 1
ATOM 4970 C CA . ALA B 1 278 ? -45.594 36.887 9.271 1.00 45.61 278 ALA B CA 1
ATOM 4971 C C . ALA B 1 278 ? -44.764 37.128 10.520 1.00 45.46 278 ALA B C 1
ATOM 4972 O O . ALA B 1 278 ? -45.276 36.985 11.623 1.00 46.15 278 ALA B O 1
ATOM 4974 N N . ILE B 1 279 ? -43.487 37.476 10.356 1.00 44.81 279 ILE B N 1
ATOM 4975 C CA . ILE B 1 279 ? -42.580 37.580 11.502 1.00 43.98 279 ILE B CA 1
ATOM 4976 C C . ILE B 1 279 ? -42.099 38.982 11.900 1.00 42.89 279 ILE B C 1
ATOM 4977 O O . ILE B 1 279 ? -41.461 39.140 12.952 1.00 42.18 279 ILE B O 1
ATOM 4982 N N . ARG B 1 280 ? -42.417 39.986 11.094 1.00 41.45 280 ARG B N 1
ATOM 4983 C CA . ARG B 1 280 ? -41.887 41.333 11.327 1.00 40.25 280 ARG B CA 1
ATOM 4984 C C . ARG B 1 280 ? -42.875 42.176 12.090 1.00 39.67 280 ARG B C 1
ATOM 4985 O O . ARG B 1 280 ? -44.085 41.987 11.982 1.00 39.90 280 ARG B O 1
ATOM 4993 N N . GLY B 1 281 ? -42.347 43.129 12.852 1.00 38.81 281 GLY B N 1
ATOM 4994 C CA . GLY B 1 281 ? -43.154 43.968 13.715 1.00 38.01 281 GLY B CA 1
ATOM 4995 C C . GLY B 1 281 ? -43.364 45.358 13.165 1.00 37.22 281 GLY B C 1
ATOM 4996 O O . GLY B 1 281 ? -43.892 46.224 13.847 1.00 37.63 281 GLY B O 1
ATOM 4997 N N . PHE B 1 282 ? -42.956 45.569 11.920 1.00 36.20 282 PHE B N 1
ATOM 4998 C CA . PHE B 1 282 ? -43.081 46.871 11.270 1.00 34.15 282 PHE B CA 1
ATOM 4999 C C . PHE B 1 282 ? -43.120 46.640 9.771 1.00 33.65 282 PHE B C 1
ATOM 5000 O O . PHE B 1 282 ? -42.691 45.587 9.318 1.00 33.49 282 PHE B O 1
ATOM 5008 N N . ASP B 1 283 ? -43.562 47.659 9.039 1.00 33.29 283 ASP B N 1
ATOM 5009 C CA . ASP B 1 283 ? -43.590 47.688 7.583 1.00 33.62 283 ASP B CA 1
ATOM 5010 C C . ASP B 1 283 ? -42.826 48.903 7.055 1.00 33.71 283 ASP B C 1
ATOM 5011 O O . ASP B 1 283 ? -42.905 49.971 7.665 1.00 32.93 283 ASP B O 1
ATOM 5016 N N . TYR B 1 284 ? -42.131 48.744 5.917 1.00 33.18 284 TYR B N 1
ATOM 5017 C CA . TYR B 1 284 ? -41.399 49.841 5.257 1.00 32.55 284 TYR B CA 1
ATOM 5018 C C . TYR B 1 284 ? -42.235 50.639 4.272 1.00 33.11 284 TYR B C 1
ATOM 5019 O O . TYR B 1 284 ? -43.099 50.103 3.589 1.00 33.73 284 TYR B O 1
ATOM 5028 N N . ASP B 1 285 ? -41.953 51.928 4.164 1.00 33.04 285 ASP B N 1
ATOM 5029 C CA . ASP B 1 285 ? -42.456 52.726 3.057 1.00 34.17 285 ASP B CA 1
ATOM 5030 C C . ASP B 1 285 ? -41.542 53.912 2.845 1.00 32.93 285 ASP B C 1
ATOM 5031 O O . ASP B 1 285 ? -40.824 54.311 3.747 1.00 32.82 285 ASP B O 1
ATOM 5036 N N . TRP B 1 286 ? -41.538 54.461 1.645 1.00 33.06 286 TRP B N 1
ATOM 5037 C CA . TRP B 1 286 ? -40.748 55.659 1.371 1.00 32.65 286 TRP B CA 1
ATOM 5038 C C . TRP B 1 286 ? -41.648 56.901 1.414 1.00 34.10 286 TRP B C 1
ATOM 5039 O O . TRP B 1 286 ? -42.605 56.995 0.648 1.00 34.60 286 TRP B O 1
ATOM 5050 N N . LYS B 1 287 ? -41.353 57.851 2.298 1.00 34.42 287 LYS B N 1
ATOM 5051 C CA . LYS B 1 287 ? -42.245 58.988 2.498 1.00 35.61 287 LYS B CA 1
ATOM 5052 C C . LYS B 1 287 ? -41.571 60.322 2.264 1.00 35.49 287 LYS B C 1
ATOM 5053 O O . LYS B 1 287 ? -40.378 60.460 2.514 1.00 35.77 287 LYS B O 1
ATOM 5059 N N . PRO B 1 288 ? -42.331 61.325 1.802 1.00 36.40 288 PRO B N 1
ATOM 5060 C CA . PRO B 1 288 ? -41.760 62.666 1.581 1.00 37.04 288 PRO B CA 1
ATOM 5061 C C . PRO B 1 288 ? -41.080 63.160 2.830 1.00 37.15 288 PRO B C 1
ATOM 5062 O O . PRO B 1 288 ? -41.567 62.874 3.904 1.00 37.40 288 PRO B O 1
ATOM 5066 N N . PHE B 1 289 ? -39.970 63.863 2.675 1.00 37.96 289 PHE B N 1
ATOM 5067 C CA . PHE B 1 289 ? -39.163 64.344 3.786 1.00 39.06 289 PHE B CA 1
ATOM 5068 C C . PHE B 1 289 ? -39.924 65.117 4.893 1.00 40.86 289 PHE B C 1
ATOM 5069 O O . PHE B 1 289 ? -39.628 64.919 6.078 1.00 40.97 289 PHE B O 1
ATOM 5077 N N . PRO B 1 290 ? -40.851 66.013 4.520 1.00 42.98 290 PRO B N 1
ATOM 5078 C CA . PRO B 1 290 ? -41.587 66.805 5.530 1.00 43.78 290 PRO B CA 1
ATOM 5079 C C . PRO B 1 290 ? -42.413 65.883 6.409 1.00 44.21 290 PRO B C 1
ATOM 5080 O O . PRO B 1 290 ? -42.374 66.034 7.629 1.00 44.91 290 PRO B O 1
ATOM 5084 N N . GLU B 1 291 ? -43.094 64.911 5.806 1.00 44.94 291 GLU B N 1
ATOM 5085 C CA . GLU B 1 291 ? -43.811 63.882 6.575 1.00 45.60 291 GLU B CA 1
ATOM 5086 C C . GLU B 1 291 ? -42.893 62.960 7.410 1.00 45.86 291 GLU B C 1
ATOM 5087 O O . GLU B 1 291 ? -43.237 62.592 8.532 1.00 45.67 291 GLU B O 1
ATOM 5093 N N . ALA B 1 292 ? -41.722 62.604 6.887 1.00 46.67 292 ALA B N 1
ATOM 5094 C CA . ALA B 1 292 ? -40.734 61.830 7.647 1.00 47.06 292 ALA B CA 1
ATOM 5095 C C . ALA B 1 292 ? -40.127 62.606 8.819 1.00 48.09 292 ALA B C 1
ATOM 5096 O O . ALA B 1 292 ? -39.705 62.018 9.816 1.00 47.26 292 ALA B O 1
ATOM 5098 N N . ALA B 1 293 ? -40.053 63.923 8.687 1.00 49.76 293 ALA B N 1
ATOM 5099 C CA . ALA B 1 293 ? -39.408 64.754 9.699 1.00 51.47 293 ALA B CA 1
ATOM 5100 C C . ALA B 1 293 ? -40.308 65.057 10.908 1.00 53.22 293 ALA B C 1
ATOM 5101 O O . ALA B 1 293 ? -39.829 65.624 11.885 1.00 53.75 293 ALA B O 1
ATOM 5103 N N . GLN B 1 294 ? -41.595 64.704 10.847 1.00 55.56 294 GLN B N 1
ATOM 5104 C CA . GLN B 1 294 ? -42.509 64.935 11.983 1.00 57.30 294 GLN B CA 1
ATOM 5105 C C . GLN B 1 294 ? -42.060 64.115 13.185 1.00 58.00 294 GLN B C 1
ATOM 5106 O O . GLN B 1 294 ? -41.419 64.653 14.090 1.00 59.53 294 GLN B O 1
ATOM 5112 N N . GLU B 1 299 ? -45.688 58.062 13.830 1.00 46.76 299 GLU B N 1
ATOM 5113 C CA . GLU B 1 299 ? -46.116 56.767 13.279 1.00 46.87 299 GLU B CA 1
ATOM 5114 C C . GLU B 1 299 ? -45.154 56.205 12.211 1.00 45.17 299 GLU B C 1
ATOM 5115 O O . GLU B 1 299 ? -44.805 55.031 12.253 1.00 44.70 299 GLU B O 1
ATOM 5121 N N . TRP B 1 300 ? -44.766 57.030 11.233 1.00 43.20 300 TRP B N 1
ATOM 5122 C CA . TRP B 1 300 ? -43.789 56.612 10.201 1.00 41.14 300 TRP B CA 1
ATOM 5123 C C . TRP B 1 300 ? -42.454 57.159 10.617 1.00 38.93 300 TRP B C 1
ATOM 5124 O O . TRP B 1 300 ? -42.227 58.367 10.537 1.00 39.48 300 TRP B O 1
ATOM 5135 N N . ILE B 1 301 ? -41.588 56.279 11.083 1.00 35.88 301 ILE B N 1
ATOM 5136 C CA . ILE B 1 301 ? -40.293 56.643 11.611 1.00 34.72 301 ILE B CA 1
ATOM 5137 C C . ILE B 1 301 ? -39.167 56.344 10.608 1.00 33.22 301 ILE B C 1
ATOM 5138 O O . ILE B 1 301 ? -39.009 55.186 10.188 1.00 31.56 301 ILE B O 1
ATOM 5143 N N . PRO B 1 302 ? -38.328 57.337 10.294 1.00 31.15 302 PRO B N 1
ATOM 5144 C CA . PRO B 1 302 ? -37.172 57.058 9.438 1.00 29.89 302 PRO B CA 1
ATOM 5145 C C . PRO B 1 302 ? -36.368 55.885 9.939 1.00 29.44 302 PRO B C 1
ATOM 5146 O O . PRO B 1 302 ? -36.088 55.715 11.151 1.00 29.00 302 PRO B O 1
ATOM 5150 N N . VAL B 1 303 ? -35.969 55.043 8.991 1.00 27.74 303 VAL B N 1
ATOM 5151 C CA . VAL B 1 303 ? -34.909 54.109 9.284 1.00 26.18 303 VAL B CA 1
ATOM 5152 C C . VAL B 1 303 ? -33.663 54.921 9.590 1.00 26.52 303 VAL B C 1
ATOM 5153 O O . VAL B 1 303 ? -33.315 55.846 8.831 1.00 26.06 303 VAL B O 1
ATOM 5157 N N . HIS B 1 304 ? -32.967 54.560 10.667 1.00 26.55 304 HIS B N 1
ATOM 5158 C CA . HIS B 1 304 ? -31.767 55.294 11.080 1.00 27.97 304 HIS B CA 1
ATOM 5159 C C . HIS B 1 304 ? -30.717 54.443 11.758 1.00 28.07 304 HIS B C 1
ATOM 5160 O O . HIS B 1 304 ? -31.043 53.516 12.508 1.00 30.42 304 HIS B O 1
ATOM 5167 N N . VAL B 1 305 ? -29.457 54.757 11.485 1.00 27.26 305 VAL B N 1
ATOM 5168 C CA . VAL B 1 305 ? -28.318 54.265 12.205 1.00 27.87 305 VAL B CA 1
ATOM 5169 C C . VAL B 1 305 ? -27.628 55.457 12.892 1.00 29.95 305 VAL B C 1
ATOM 5170 O O . VAL B 1 305 ? -27.319 56.466 12.263 1.00 28.18 305 VAL B O 1
ATOM 5174 N N . ASP B 1 306 ? -27.385 55.304 14.188 1.00 32.33 306 ASP B N 1
ATOM 5175 C CA . ASP B 1 306 ? -27.028 56.447 15.053 1.00 34.37 306 ASP B CA 1
ATOM 5176 C C . ASP B 1 306 ? -25.545 56.697 15.210 1.00 35.20 306 ASP B C 1
ATOM 5177 O O . ASP B 1 306 ? -24.740 55.781 15.258 1.00 35.91 306 ASP B O 1
ATOM 5182 N N . HIS B 1 307 ? -25.199 57.977 15.307 1.00 36.99 307 HIS B N 1
ATOM 5183 C CA . HIS B 1 307 ? -23.823 58.400 15.482 1.00 38.21 307 HIS B CA 1
ATOM 5184 C C . HIS B 1 307 ? -23.774 59.776 16.126 1.00 39.83 307 HIS B C 1
ATOM 5185 O O . HIS B 1 307 ? -24.659 60.595 15.872 1.00 39.27 307 HIS B O 1
ATOM 5192 N N . HIS B 1 308 ? -22.739 60.043 16.924 1.00 42.22 308 HIS B N 1
ATOM 5193 C CA . HIS B 1 308 ? -22.671 61.332 17.642 1.00 44.52 308 HIS B CA 1
ATOM 5194 C C . HIS B 1 308 ? -22.772 62.549 16.711 1.00 44.98 308 HIS B C 1
ATOM 5195 O O . HIS B 1 308 ? -23.381 63.546 17.090 1.00 46.23 308 HIS B O 1
ATOM 5202 N N . LYS B 1 309 ? -22.253 62.450 15.485 1.00 44.71 309 LYS B N 1
ATOM 5203 C CA . LYS B 1 309 ? -22.328 63.548 14.518 1.00 44.83 309 LYS B CA 1
ATOM 5204 C C . LYS B 1 309 ? -23.658 63.678 13.776 1.00 43.82 309 LYS B C 1
ATOM 5205 O O . LYS B 1 309 ? -23.821 64.575 12.944 1.00 44.89 309 LYS B O 1
ATOM 5211 N N . GLY B 1 310 ? -24.596 62.780 14.053 1.00 41.45 310 GLY B N 1
ATOM 5212 C CA . GLY B 1 310 ? -25.905 62.821 13.442 1.00 39.77 310 GLY B CA 1
ATOM 5213 C C . GLY B 1 310 ? -26.306 61.439 12.947 1.00 37.71 310 GLY B C 1
ATOM 5214 O O . GLY B 1 310 ? -25.452 60.632 12.573 1.00 37.14 310 GLY B O 1
ATOM 5215 N N . ASN B 1 311 ? -27.610 61.188 12.973 1.00 35.48 311 ASN B N 1
ATOM 5216 C CA . ASN B 1 311 ? -28.169 59.903 12.623 1.00 33.51 311 ASN B CA 1
ATOM 5217 C C . ASN B 1 311 ? -28.518 59.867 11.135 1.00 31.47 311 ASN B C 1
ATOM 5218 O O . ASN B 1 311 ? -29.128 60.807 10.586 1.00 30.46 311 ASN B O 1
ATOM 5223 N N . ILE B 1 312 ? -28.179 58.737 10.516 1.00 29.38 312 ILE B N 1
ATOM 5224 C CA . ILE B 1 312 ? -28.183 58.607 9.059 1.00 27.64 312 ILE B CA 1
ATOM 5225 C C . ILE B 1 312 ? -29.266 57.659 8.613 1.00 25.90 312 ILE B C 1
ATOM 5226 O O . ILE B 1 312 ? -29.445 56.584 9.180 1.00 25.39 312 ILE B O 1
ATOM 5231 N N . SER B 1 313 ? -30.010 58.088 7.609 1.00 25.66 313 SER B N 1
ATOM 5232 C CA . SER B 1 313 ? -31.187 57.416 7.108 1.00 24.89 313 SER B CA 1
ATOM 5233 C C . SER B 1 313 ? -30.993 57.200 5.574 1.00 25.24 313 SER B C 1
ATOM 5234 O O . SER B 1 313 ? -30.326 57.997 4.890 1.00 24.55 313 SER B O 1
ATOM 5237 N N . PRO B 1 314 ? -31.564 56.127 5.051 1.00 24.75 314 PRO B N 1
ATOM 5238 C CA . PRO B 1 314 ? -31.618 55.932 3.605 1.00 24.61 314 PRO B CA 1
ATOM 5239 C C . PRO B 1 314 ? -32.579 56.960 2.984 1.00 24.73 314 PRO B C 1
ATOM 5240 O O . PRO B 1 314 ? -33.717 57.148 3.448 1.00 24.77 314 PRO B O 1
ATOM 5244 N N . ALA B 1 315 ? -32.148 57.619 1.917 1.00 24.36 315 ALA B N 1
ATOM 5245 C CA . ALA B 1 315 ? -33.019 58.565 1.247 1.00 24.73 315 ALA B CA 1
ATOM 5246 C C . ALA B 1 315 ? -32.757 58.668 -0.259 1.00 24.15 315 ALA B C 1
ATOM 5247 O O . ALA B 1 315 ? -31.633 58.671 -0.700 1.00 23.49 315 ALA B O 1
ATOM 5249 N N . VAL B 1 316 ? -33.814 58.800 -1.013 1.00 26.00 316 VAL B N 1
ATOM 5250 C CA . VAL B 1 316 ? -33.724 59.065 -2.448 1.00 26.90 316 VAL B CA 1
ATOM 5251 C C . VAL B 1 316 ? -33.732 60.580 -2.636 1.00 27.49 316 VAL B C 1
ATOM 5252 O O . VAL B 1 316 ? -34.751 61.214 -2.360 1.00 28.11 316 VAL B O 1
ATOM 5256 N N . LEU B 1 317 ? -32.587 61.137 -3.031 1.00 27.73 317 LEU B N 1
ATOM 5257 C CA . LEU B 1 317 ? -32.438 62.571 -3.342 1.00 28.43 317 LEU B CA 1
ATOM 5258 C C . LEU B 1 317 ? -32.971 62.899 -4.736 1.00 30.72 317 LEU B C 1
ATOM 5259 O O . LEU B 1 317 ? -33.070 62.025 -5.602 1.00 29.77 317 LEU B O 1
ATOM 5264 N N . ILE B 1 318 ? -33.317 64.165 -4.941 1.00 32.49 318 ILE B N 1
ATOM 5265 C CA . ILE B 1 318 ? -33.616 64.680 -6.276 1.00 34.53 318 ILE B CA 1
ATOM 5266 C C . ILE B 1 318 ? -32.463 65.565 -6.654 1.00 35.61 318 ILE B C 1
ATOM 5267 O O . ILE B 1 318 ? -32.178 66.552 -5.972 1.00 37.01 318 ILE B O 1
ATOM 5272 N N . VAL B 1 319 ? -31.746 65.178 -7.701 1.00 37.01 319 VAL B N 1
ATOM 5273 C CA . VAL B 1 319 ? -30.571 65.921 -8.165 1.00 38.28 319 VAL B CA 1
ATOM 5274 C C . VAL B 1 319 ? -30.743 66.136 -9.675 1.00 38.89 319 VAL B C 1
ATOM 5275 O O . VAL B 1 319 ? -30.998 65.183 -10.414 1.00 38.41 319 VAL B O 1
ATOM 5279 N N . ASP B 1 320 ? -30.663 67.391 -10.123 1.00 39.79 320 ASP B N 1
ATOM 5280 C CA . ASP B 1 320 ? -30.949 67.721 -11.517 1.00 40.29 320 ASP B CA 1
ATOM 5281 C C . ASP B 1 320 ? -32.271 67.070 -11.990 1.00 39.38 320 ASP B C 1
ATOM 5282 O O . ASP B 1 320 ? -32.338 66.498 -13.088 1.00 40.10 320 ASP B O 1
ATOM 5287 N N . GLY B 1 321 ? -33.297 67.098 -11.139 1.00 37.79 321 GLY B N 1
ATOM 5288 C CA . GLY B 1 321 ? -34.596 66.502 -11.438 1.00 37.31 321 GLY B CA 1
ATOM 5289 C C . GLY B 1 321 ? -34.699 64.981 -11.402 1.00 36.72 321 GLY B C 1
ATOM 5290 O O . GLY B 1 321 ? -35.781 64.403 -11.635 1.00 37.11 321 GLY B O 1
ATOM 5291 N N . LYS B 1 322 ? -33.600 64.307 -11.084 1.00 35.43 322 LYS B N 1
ATOM 5292 C CA . LYS B 1 322 ? -33.568 62.839 -11.138 1.00 34.38 322 LYS B CA 1
ATOM 5293 C C . LYS B 1 322 ? -33.516 62.203 -9.734 1.00 32.97 322 LYS B C 1
ATOM 5294 O O . LYS B 1 322 ? -32.943 62.763 -8.809 1.00 32.93 322 LYS B O 1
ATOM 5300 N N . GLU B 1 323 ? -34.135 61.033 -9.605 1.00 32.51 323 GLU B N 1
ATOM 5301 C CA . GLU B 1 323 ? -34.134 60.241 -8.364 1.00 31.75 323 GLU B CA 1
ATOM 5302 C C . GLU B 1 323 ? -32.804 59.447 -8.194 1.00 31.33 323 GLU B C 1
ATOM 5303 O O . GLU B 1 323 ? -32.344 58.764 -9.136 1.00 29.66 323 GLU B O 1
ATOM 5309 N N . ILE B 1 324 ? -32.168 59.548 -7.029 1.00 29.61 324 ILE B N 1
ATOM 5310 C CA . ILE B 1 324 ? -30.897 58.838 -6.776 1.00 28.98 324 ILE B CA 1
ATOM 5311 C C . ILE B 1 324 ? -30.738 58.429 -5.297 1.00 28.06 324 ILE B C 1
ATOM 5312 O O . ILE B 1 324 ? -30.764 59.277 -4.412 1.00 29.35 324 ILE B O 1
ATOM 5317 N N . LEU B 1 325 ? -30.577 57.134 -5.027 1.00 26.51 325 LEU B N 1
ATOM 5318 C CA . LEU B 1 325 ? -30.438 56.661 -3.653 1.00 24.06 325 LEU B CA 1
ATOM 5319 C C . LEU B 1 325 ? -29.157 57.070 -2.984 1.00 24.08 325 LEU B C 1
ATOM 5320 O O . LEU B 1 325 ? -28.050 56.758 -3.438 1.00 22.51 325 LEU B O 1
ATOM 5325 N N . GLY B 1 326 ? -29.279 57.759 -1.846 1.00 23.65 326 GLY B N 1
ATOM 5326 C CA . GLY B 1 326 ? -28.127 58.078 -1.041 1.00 23.66 326 GLY B CA 1
ATOM 5327 C C . GLY B 1 326 ? -28.443 58.098 0.456 1.00 25.61 326 GLY B C 1
ATOM 5328 O O . GLY B 1 326 ? -29.141 57.200 0.950 1.00 24.95 326 GLY B O 1
ATOM 5329 N N . LYS B 1 327 ? -27.935 59.111 1.166 1.00 25.93 327 LYS B N 1
ATOM 5330 C CA . LYS B 1 327 ? -28.130 59.203 2.624 1.00 26.30 327 LYS B CA 1
ATOM 5331 C C . LYS B 1 327 ? -28.659 60.609 3.050 1.00 26.96 327 LYS B C 1
ATOM 5332 O O . LYS B 1 327 ? -28.434 61.613 2.352 1.00 23.83 327 LYS B O 1
ATOM 5338 N N . ALA B 1 328 ? -29.378 60.647 4.192 1.00 27.30 328 ALA B N 1
ATOM 5339 C CA . ALA B 1 328 ? -29.857 61.917 4.726 1.00 27.53 328 ALA B CA 1
ATOM 5340 C C . ALA B 1 328 ? -29.687 61.916 6.225 1.00 29.56 328 ALA B C 1
ATOM 5341 O O . ALA B 1 328 ? -29.650 60.860 6.857 1.00 28.73 328 ALA B O 1
ATOM 5343 N N . ASP B 1 329 ? -29.580 63.111 6.767 1.00 31.08 329 ASP B N 1
ATOM 5344 C CA . ASP B 1 329 ? -29.552 63.358 8.213 1.00 33.20 329 ASP B CA 1
ATOM 5345 C C . ASP B 1 329 ? -30.817 64.155 8.365 1.00 34.80 329 ASP B C 1
ATOM 5346 O O . ASP B 1 329 ? -30.835 65.367 8.130 1.00 34.69 329 ASP B O 1
ATOM 5351 N N . ILE B 1 330 ? -31.895 63.493 8.730 1.00 36.38 330 ILE B N 1
ATOM 5352 C CA . ILE B 1 330 ? -33.216 64.158 8.787 1.00 38.29 330 ILE B CA 1
ATOM 5353 C C . ILE B 1 330 ? -33.294 65.391 9.700 1.00 40.49 330 ILE B C 1
ATOM 5354 O O . ILE B 1 330 ? -33.827 66.412 9.300 1.00 40.74 330 ILE B O 1
ATOM 5359 N N . ARG B 1 331 ? -32.752 65.268 10.906 1.00 42.94 331 ARG B N 1
ATOM 5360 C CA . ARG B 1 331 ? -32.887 66.287 11.951 1.00 45.22 331 ARG B CA 1
ATOM 5361 C C . ARG B 1 331 ? -32.081 67.530 11.555 1.00 45.78 331 ARG B C 1
ATOM 5362 O O . ARG B 1 331 ? -32.478 68.665 11.883 1.00 45.93 331 ARG B O 1
ATOM 5370 N N . ASN B 1 332 ? -30.972 67.299 10.833 1.00 45.48 332 ASN B N 1
ATOM 5371 C CA . ASN B 1 332 ? -30.063 68.352 10.384 1.00 45.46 332 ASN B CA 1
ATOM 5372 C C . ASN B 1 332 ? -30.216 68.715 8.908 1.00 44.82 332 ASN B C 1
ATOM 5373 O O . ASN B 1 332 ? -29.353 69.391 8.352 1.00 45.54 332 ASN B O 1
ATOM 5378 N N . GLU B 1 333 ? -31.305 68.262 8.290 1.00 43.85 333 GLU B N 1
ATOM 5379 C CA . GLU B 1 333 ? -31.648 68.592 6.906 1.00 43.11 333 GLU B CA 1
ATOM 5380 C C . GLU B 1 333 ? -30.403 68.632 5.992 1.00 41.65 333 GLU B C 1
ATOM 5381 O O . GLU B 1 333 ? -30.071 69.656 5.382 1.00 41.38 333 GLU B O 1
ATOM 5387 N N . ARG B 1 334 ? -29.697 67.505 5.943 1.00 39.09 334 ARG B N 1
ATOM 5388 C CA . ARG B 1 334 ? -28.591 67.285 5.007 1.00 37.07 334 ARG B CA 1
ATOM 5389 C C . ARG B 1 334 ? -28.875 65.976 4.245 1.00 35.48 334 ARG B C 1
ATOM 5390 O O . ARG B 1 334 ? -29.499 65.061 4.776 1.00 33.42 334 ARG B O 1
ATOM 5398 N N . ALA B 1 335 ? -28.487 65.932 2.980 1.00 33.62 335 ALA B N 1
ATOM 5399 C CA . ALA B 1 335 ? -28.578 64.699 2.190 1.00 32.18 335 ALA B CA 1
ATOM 5400 C C . ALA B 1 335 ? -27.449 64.713 1.198 1.00 32.08 335 ALA B C 1
ATOM 5401 O O . ALA B 1 335 ? -27.123 65.780 0.653 1.00 32.61 335 ALA B O 1
ATOM 5403 N N . THR B 1 336 ? -26.803 63.570 1.005 1.00 30.25 336 THR B N 1
ATOM 5404 C CA . THR B 1 336 ? -25.755 63.449 0.001 1.00 29.95 336 THR B CA 1
ATOM 5405 C C . THR B 1 336 ? -25.779 62.130 -0.760 1.00 29.17 336 THR B C 1
ATOM 5406 O O . THR B 1 336 ? -26.421 61.170 -0.340 1.00 26.51 336 THR B O 1
ATOM 5410 N N . ILE B 1 337 ? -25.050 62.138 -1.883 1.00 28.23 337 ILE B N 1
ATOM 5411 C CA . ILE B 1 337 ? -24.720 60.970 -2.685 1.00 28.39 337 ILE B CA 1
ATOM 5412 C C . ILE B 1 337 ? -23.258 61.020 -3.113 1.00 29.01 337 ILE B C 1
ATOM 5413 O O . ILE B 1 337 ? -22.626 62.073 -3.106 1.00 29.85 337 ILE B O 1
ATOM 5418 N N . GLY B 1 338 ? -22.708 59.856 -3.458 1.00 29.05 338 GLY B N 1
ATOM 5419 C CA . GLY B 1 338 ? -21.504 59.799 -4.253 1.00 29.19 338 GLY B CA 1
ATOM 5420 C C . GLY B 1 338 ? -21.967 59.880 -5.693 1.00 29.53 338 GLY B C 1
ATOM 5421 O O . GLY B 1 338 ? -22.903 59.199 -6.087 1.00 28.56 338 GLY B O 1
ATOM 5422 N N . TYR B 1 339 ? -21.324 60.743 -6.469 1.00 31.10 339 TYR B N 1
ATOM 5423 C CA . TYR B 1 339 ? -21.680 60.954 -7.862 1.00 31.57 339 TYR B CA 1
ATOM 5424 C C . TYR B 1 339 ? -20.649 61.850 -8.564 1.00 33.02 339 TYR B C 1
ATOM 5425 O O . TYR B 1 339 ? -20.051 62.730 -7.949 1.00 32.62 339 TYR B O 1
ATOM 5434 N N . GLY B 1 340 ? -20.437 61.626 -9.855 1.00 34.85 340 GLY B N 1
ATOM 5435 C CA . GLY B 1 340 ? -19.484 62.436 -10.633 1.00 35.67 340 GLY B CA 1
ATOM 5436 C C . GLY B 1 340 ? -18.087 62.574 -10.044 1.00 36.78 340 GLY B C 1
ATOM 5437 O O . GLY B 1 340 ? -17.419 63.619 -10.169 1.00 37.61 340 GLY B O 1
ATOM 5438 N N . GLY B 1 341 ? -17.628 61.527 -9.378 1.00 37.08 341 GLY B N 1
ATOM 5439 C CA . GLY B 1 341 ? -16.307 61.531 -8.786 1.00 37.62 341 GLY B CA 1
ATOM 5440 C C . GLY B 1 341 ? -16.150 62.352 -7.519 1.00 37.86 341 GLY B C 1
ATOM 5441 O O . GLY B 1 341 ? -15.032 62.604 -7.085 1.00 39.42 341 GLY B O 1
ATOM 5442 N N . THR B 1 342 ? -17.262 62.734 -6.897 1.00 37.80 342 THR B N 1
ATOM 5443 C CA . THR B 1 342 ? -17.236 63.499 -5.654 1.00 37.10 342 THR B CA 1
ATOM 5444 C C . THR B 1 342 ? -18.520 63.229 -4.816 1.00 36.59 342 THR B C 1
ATOM 5445 O O . THR B 1 342 ? -19.347 62.389 -5.189 1.00 35.43 342 THR B O 1
ATOM 5449 N N . GLU B 1 343 ? -18.683 63.914 -3.687 1.00 36.44 343 GLU B N 1
ATOM 5450 C CA . GLU B 1 343 ? -19.912 63.800 -2.881 1.00 36.46 343 GLU B CA 1
ATOM 5451 C C . GLU B 1 343 ? -20.723 65.046 -3.162 1.00 37.88 343 GLU B C 1
ATOM 5452 O O . GLU B 1 343 ? -20.230 66.167 -2.954 1.00 38.47 343 GLU B O 1
ATOM 5458 N N . LYS B 1 344 ? -21.926 64.862 -3.702 1.00 38.63 344 LYS B N 1
ATOM 5459 C CA . LYS B 1 344 ? -22.862 65.953 -3.935 1.00 39.65 344 LYS B CA 1
ATOM 5460 C C . LYS B 1 344 ? -23.745 66.141 -2.713 1.00 40.53 344 LYS B C 1
ATOM 5461 O O . LYS B 1 344 ? -24.436 65.198 -2.281 1.00 39.38 344 LYS B O 1
ATOM 5467 N N . VAL B 1 345 ? -23.784 67.372 -2.213 1.00 40.99 345 VAL B N 1
ATOM 5468 C CA . VAL B 1 345 ? -24.463 67.689 -0.964 1.00 42.08 345 VAL B CA 1
ATOM 5469 C C . VAL B 1 345 ? -25.684 68.575 -1.191 1.00 43.45 345 VAL B C 1
ATOM 5470 O O . VAL B 1 345 ? -25.588 69.618 -1.840 1.00 44.27 345 VAL B O 1
ATOM 5474 N N . LEU B 1 346 ? -26.831 68.160 -0.670 1.00 44.12 346 LEU B N 1
ATOM 5475 C CA . LEU B 1 346 ? -28.015 68.998 -0.651 1.00 44.73 346 LEU B CA 1
ATOM 5476 C C . LEU B 1 346 ? -28.243 69.499 0.764 1.00 45.78 346 LEU B C 1
ATOM 5477 O O . LEU B 1 346 ? -28.115 68.722 1.706 1.00 45.24 346 LEU B O 1
ATOM 5482 N N . VAL B 1 347 ? -28.563 70.793 0.922 1.00 47.27 347 VAL B N 1
ATOM 5483 C CA . VAL B 1 347 ? -29.067 71.333 2.216 1.00 48.73 347 VAL B CA 1
ATOM 5484 C C . VAL B 1 347 ? -30.340 72.167 2.060 1.00 49.85 347 VAL B C 1
ATOM 5485 O O . VAL B 1 347 ? -30.735 72.532 0.943 1.00 50.47 347 VAL B O 1
ATOM 5489 N N . GLY B 1 348 ? -30.998 72.417 3.196 1.00 51.07 348 GLY B N 1
ATOM 5490 C CA . GLY B 1 348 ? -32.169 73.278 3.258 1.00 51.23 348 GLY B CA 1
ATOM 5491 C C . GLY B 1 348 ? -33.304 72.825 2.362 1.00 51.27 348 GLY B C 1
ATOM 5492 O O . GLY B 1 348 ? -33.634 71.645 2.366 1.00 51.68 348 GLY B O 1
ATOM 5493 N N . PRO B 1 349 ? -33.912 73.745 1.606 1.00 51.23 349 PRO B N 1
ATOM 5494 C CA . PRO B 1 349 ? -35.092 73.420 0.771 1.00 50.39 349 PRO B CA 1
ATOM 5495 C C . PRO B 1 349 ? -34.891 72.260 -0.230 1.00 48.94 349 PRO B C 1
ATOM 5496 O O . PRO B 1 349 ? -35.844 71.536 -0.517 1.00 47.91 349 PRO B O 1
ATOM 5500 N N . ALA B 1 350 ? -33.675 72.102 -0.748 1.00 47.50 350 ALA B N 1
ATOM 5501 C CA . ALA B 1 350 ? -33.393 71.056 -1.723 1.00 46.35 350 ALA B CA 1
ATOM 5502 C C . ALA B 1 350 ? -33.593 69.646 -1.122 1.00 45.38 350 ALA B C 1
ATOM 5503 O O . ALA B 1 350 ? -34.032 68.729 -1.835 1.00 44.76 350 ALA B O 1
ATOM 5505 N N . VAL B 1 351 ? -33.302 69.479 0.174 1.00 44.73 351 VAL B N 1
ATOM 5506 C CA . VAL B 1 351 ? -33.513 68.171 0.833 1.00 44.57 351 VAL B CA 1
ATOM 5507 C C . VAL B 1 351 ? -34.987 67.830 1.093 1.00 44.25 351 VAL B C 1
ATOM 5508 O O . VAL B 1 351 ? -35.304 66.688 1.374 1.00 43.83 351 VAL B O 1
ATOM 5512 N N . HIS B 1 352 ? -35.881 68.810 0.979 1.00 43.89 352 HIS B N 1
ATOM 5513 C CA . HIS B 1 352 ? -37.313 68.591 1.216 1.00 43.70 352 HIS B CA 1
ATOM 5514 C C . HIS B 1 352 ? -38.012 67.854 0.097 1.00 42.84 352 HIS B C 1
ATOM 5515 O O . HIS B 1 352 ? -39.162 67.425 0.237 1.00 41.57 352 HIS B O 1
ATOM 5522 N N . SER B 1 353 ? -37.299 67.681 -1.013 1.00 41.89 353 SER B N 1
ATOM 5523 C CA . SER B 1 353 ? -37.752 66.791 -2.078 1.00 41.92 353 SER B CA 1
ATOM 5524 C C . SER B 1 353 ? -37.367 65.289 -1.836 1.00 40.52 353 SER B C 1
ATOM 5525 O O . SER B 1 353 ? -37.869 64.414 -2.535 1.00 40.17 353 SER B O 1
ATOM 5528 N N . CYS B 1 354 ? -36.525 65.002 -0.842 1.00 39.78 354 CYS B N 1
ATOM 5529 C CA . CYS B 1 354 ? -36.075 63.616 -0.555 1.00 39.13 354 CYS B CA 1
ATOM 5530 C C . CYS B 1 354 ? -37.245 62.722 -0.270 1.00 37.67 354 CYS B C 1
ATOM 5531 O O . CYS B 1 354 ? -38.201 63.176 0.326 1.00 37.77 354 CYS B O 1
ATOM 5542 N N . VAL B 1 356 ? -37.708 59.451 2.073 1.00 30.67 356 VAL B N 1
ATOM 5543 C CA . VAL B 1 356 ? -36.967 58.825 3.164 1.00 29.04 356 VAL B CA 1
ATOM 5544 C C . VAL B 1 356 ? -37.566 57.489 3.494 1.00 28.00 356 VAL B C 1
ATOM 5545 O O . VAL B 1 356 ? -38.786 57.362 3.627 1.00 27.47 356 VAL B O 1
ATOM 5549 N N . LEU B 1 357 ? -36.709 56.489 3.650 1.00 26.62 357 LEU B N 1
ATOM 5550 C CA . LEU B 1 357 ? -37.191 55.164 4.011 1.00 26.25 357 LEU B CA 1
ATOM 5551 C C . LEU B 1 357 ? -37.613 55.219 5.465 1.00 26.79 357 LEU B C 1
ATOM 5552 O O . LEU B 1 357 ? -36.778 55.452 6.317 1.00 26.17 357 LEU B O 1
ATOM 5557 N N . CYS B 1 358 ? -38.889 54.988 5.717 1.00 27.85 358 CYS B N 1
ATOM 5558 C CA . CYS B 1 358 ? -39.433 54.958 7.075 1.00 28.64 358 CYS B CA 1
ATOM 5559 C C . CYS B 1 358 ? -40.042 53.596 7.328 1.00 29.61 358 CYS B C 1
ATOM 5560 O O . CYS B 1 358 ? -40.223 52.781 6.405 1.00 29.00 358 CYS B O 1
ATOM 5563 N N . ARG B 1 359 ? -40.394 53.362 8.577 1.00 29.99 359 ARG B N 1
ATOM 5564 C CA . ARG B 1 359 ? -41.164 52.183 8.953 1.00 31.32 359 ARG B CA 1
ATOM 5565 C C . ARG B 1 359 ? -42.250 52.549 9.990 1.00 33.29 359 ARG B C 1
ATOM 5566 O O . ARG B 1 359 ? -42.094 53.522 10.741 1.00 33.14 359 ARG B O 1
ATOM 5574 N N . LYS B 1 360 ? -43.333 51.772 9.993 1.00 35.25 360 LYS B N 1
ATOM 5575 C CA . LYS B 1 360 ? -44.465 51.948 10.904 1.00 36.84 360 LYS B CA 1
ATOM 5576 C C . LYS B 1 360 ? -44.691 50.661 11.669 1.00 37.63 360 LYS B C 1
ATOM 5577 O O . LYS B 1 360 ? -44.805 49.599 11.071 1.00 37.52 360 LYS B O 1
ATOM 5583 N N . ALA B 1 361 ? -44.745 50.747 12.993 1.00 38.83 361 ALA B N 1
ATOM 5584 C CA . ALA B 1 361 ? -44.948 49.569 13.830 1.00 40.34 361 ALA B CA 1
ATOM 5585 C C . ALA B 1 361 ? -46.327 48.981 13.534 1.00 41.30 361 ALA B C 1
ATOM 5586 O O . ALA B 1 361 ? -47.268 49.715 13.246 1.00 41.06 361 ALA B O 1
ATOM 5588 N N . LYS B 1 362 ? -46.409 47.653 13.534 1.00 42.86 362 LYS B N 1
ATOM 5589 C CA . LYS B 1 362 ? -47.684 46.945 13.438 1.00 44.48 362 LYS B CA 1
ATOM 5590 C C . LYS B 1 362 ? -48.363 46.957 14.824 1.00 45.68 362 LYS B C 1
ATOM 5591 O O . LYS B 1 362 ? -47.682 47.142 15.844 1.00 45.47 362 LYS B O 1
ATOM 5597 N N . PRO B 1 363 ? -49.679 46.731 14.875 1.00 47.18 363 PRO B N 1
ATOM 5598 C CA . PRO B 1 363 ? -50.406 46.775 16.152 1.00 47.59 363 PRO B CA 1
ATOM 5599 C C . PRO B 1 363 ? -49.763 45.923 17.224 1.00 48.21 363 PRO B C 1
ATOM 5600 O O . PRO B 1 363 ? -49.339 44.797 16.943 1.00 48.63 363 PRO B O 1
ATOM 5604 N N . GLY B 1 364 ? -49.659 46.469 18.436 1.00 48.79 364 GLY B N 1
ATOM 5605 C CA . GLY B 1 364 ? -49.066 45.752 19.552 1.00 48.92 364 GLY B CA 1
ATOM 5606 C C . GLY B 1 364 ? -47.554 45.600 19.514 1.00 49.25 364 GLY B C 1
ATOM 5607 O O . GLY B 1 364 ? -47.024 44.774 20.261 1.00 49.80 364 GLY B O 1
ATOM 5608 N N . CYS B 1 365 ? -46.856 46.370 18.664 1.00 48.97 365 CYS B N 1
ATOM 5609 C CA . CYS B 1 365 ? -45.371 46.332 18.598 1.00 48.41 365 CYS B CA 1
ATOM 5610 C C . CYS B 1 365 ? -44.733 47.730 18.733 1.00 47.33 365 CYS B C 1
ATOM 5611 O O . CYS B 1 365 ? -45.326 48.754 18.386 1.00 47.20 365 CYS B O 1
ATOM 5614 N N . THR B 1 366 ? -43.498 47.743 19.219 1.00 46.55 366 THR B N 1
ATOM 5615 C CA . THR B 1 366 ? -42.782 48.980 19.496 1.00 45.82 366 THR B CA 1
ATOM 5616 C C . THR B 1 366 ? -41.450 48.990 18.758 1.00 44.41 366 THR B C 1
ATOM 5617 O O . THR B 1 366 ? -40.644 48.068 18.873 1.00 43.93 366 THR B O 1
ATOM 5621 N N . ILE B 1 367 ? -41.239 50.055 18.004 1.00 43.32 367 ILE B N 1
ATOM 5622 C CA . ILE B 1 367 ? -39.961 50.295 17.351 1.00 42.83 367 ILE B CA 1
ATOM 5623 C C . ILE B 1 367 ? -39.422 51.684 17.690 1.00 42.89 367 ILE B C 1
ATOM 5624 O O . ILE B 1 367 ? -40.167 52.591 18.105 1.00 43.16 367 ILE B O 1
ATOM 5629 N N . ASP B 1 368 ? -38.117 51.820 17.523 1.00 43.21 368 ASP B N 1
ATOM 5630 C CA . ASP B 1 368 ? -37.446 53.102 17.596 1.00 44.03 368 ASP B CA 1
ATOM 5631 C C . ASP B 1 368 ? -37.092 53.563 16.173 1.00 44.13 368 ASP B C 1
ATOM 5632 O O . ASP B 1 368 ? -36.393 54.566 16.017 1.00 44.38 368 ASP B O 1
#

Nearest PDB structures (foldseek):
  2bjr-assembly2_B  TM=1.003E+00  e=3.074E-63  Ascaris suum
  2bjr-assembly1_A  TM=9.957E-01  e=1.373E-58  Ascaris suum
  2bjq-assembly1_A  TM=9.039E-01  e=4.791E-33  Ascaris suum
  5v69-assembly1_A  TM=2.465E-01  e=1.616E+00  Human betacoronavirus 2c EMC/2012
  2bjr-assembly1_A  TM=1.002E+00  e=5.476E-64  Ascaris suum

Radius of gyration: 33.69 Å; Cα contacts (8 Å, |Δi|>4): 1678; chains: 2; bounding box: 91×70×81 Å

Sequence (706 aa):
AKEDTWAFGPIGSPFPDNPVKALGQQNYVALWYKNGRPHGRAWNNGGVIECSFPYNKSELTGVKDLGGQIQVLQYKGNHLSLGYWYNWIKYSDRFDKDKGAELRCGDSFPILWSERPGGALLGYADNKTEIARFSHDGKVDEVSGSALANLIIARELKGGPPYCECEECKSEPPKPIVRVTLNEWADFRCGDPWPTVGTPVRALGRSLDTLPGENPDQYVALWYQSGEPVGRIWNDGGKIAACFGWGGHEYRQKIGSIQILYELPEAIRGFDYDWKPFPEAAQFGAKEWIPVHVDHHKGNISPAVLIVDGKEILGKADIRNERATIGYGGTEKVLVGPAVHSCVLCRKAKPGCTIDAKEDTWAFGPIGSPFPDNPVKALGQQNYVALWYKNGRPHGRAWNNGGVIECSFPYNKSELTGVKDLGGQIQVLQYKGNHLSLGYWYNWIKYSDRFDKDKGAELRCGDSFPILWSERPGGALLGYADNKTEIARFSHDGKVDEVSGSALANLIIARELKGGPPYCECEECKSEPPKVRVTLNEWADFRCGDPWPTVGTPVRALGRSLDTLPGENPDQYVALWYQSGEPVGRIWNDGGKIAACFGWGGHEYRQKIGSIQILYELPEAIRGFDYDWKPFPEAAQEWIPVHVDHHKGNISPAVLIVDGKEILGKADIRNERATIGYGGTEKVLVGPAVHSCVLCRKAKPGCTID